Protein AF-0000000078888568 (afdb_homodimer)

Solvent-accessible surface area (backbone atoms only — not comparable to full-atom values): 31493 Å² total; per-residue (Å²): 115,72,62,64,59,47,54,56,49,53,65,70,44,47,70,59,49,52,54,52,50,55,54,57,52,60,75,45,41,65,61,49,50,53,50,52,48,52,50,49,51,48,52,51,52,41,51,50,45,30,50,45,56,72,42,57,89,73,41,55,58,66,56,35,53,44,48,26,48,49,36,51,43,48,51,50,43,53,49,57,76,41,44,81,37,35,62,69,33,35,80,72,59,40,78,47,62,58,94,68,76,41,72,71,54,48,52,49,51,29,50,53,50,40,51,43,52,53,36,53,49,52,24,51,51,25,50,64,67,60,48,53,60,86,82,49,44,75,60,56,47,30,44,52,31,29,41,52,47,43,52,47,56,52,51,44,48,54,39,29,49,48,56,53,50,51,42,37,57,59,51,63,94,88,31,61,67,59,16,51,52,53,40,52,53,51,52,56,56,50,50,58,56,49,56,58,49,52,53,54,40,51,54,43,51,55,56,54,69,51,79,78,58,66,30,46,75,60,52,77,63,55,39,63,69,71,42,62,40,13,80,83,81,64,39,68,54,51,69,50,26,18,29,65,82,80,56,51,61,29,21,43,66,56,50,37,56,47,41,42,78,34,35,43,44,94,85,80,56,50,81,68,48,70,84,47,64,36,24,43,49,51,70,86,84,72,81,56,68,91,115,72,63,62,59,46,54,56,50,52,64,72,43,48,70,59,50,53,53,53,51,54,52,55,52,58,72,46,40,67,63,50,49,51,49,53,49,51,50,50,50,48,52,52,51,39,52,50,44,30,51,45,56,71,43,58,89,73,41,56,56,66,56,34,52,44,48,27,50,49,36,51,43,48,50,50,45,54,49,56,78,42,46,81,38,37,58,70,32,36,81,71,58,38,77,45,63,58,93,69,75,42,72,70,54,49,53,49,52,30,50,52,49,41,50,46,52,52,36,52,50,51,26,52,50,25,51,64,67,61,47,53,59,87,80,50,44,74,65,53,47,30,46,52,30,28,42,51,46,43,52,48,56,52,52,44,48,53,40,28,50,49,55,54,50,49,40,37,59,58,56,62,95,90,31,62,68,60,18,54,54,54,39,53,53,50,54,56,56,49,50,59,55,50,54,58,49,53,54,53,38,51,53,43,50,53,55,53,69,49,78,79,56,67,31,48,73,60,53,76,65,56,39,63,68,70,42,64,41,15,81,85,81,66,40,69,56,52,69,48,26,18,29,66,84,78,56,52,61,30,22,42,66,57,49,38,56,49,41,44,77,33,35,42,43,94,86,80,55,50,80,69,48,69,85,44,67,35,25,45,49,51,70,85,83,72,81,56,70,93

Sequence (580 aa):
MEFQGTISYLERSVPFVLLLLSRIMWDHRLGILVFIGLCGTFLHANNTIKRQVSLKDRRLYRISMWTFLFLSGNVFFIYYVFYNQQLENCLIFRRPNFHRMEVWMVFWCVGITDFVIRFITMALKSVVIVMHRKVIPFRKRGKYYMLLEHLSQFYRMLVPIALWFGYFTDYNYGGEYFAFVATSIYIILKARMLFGKIKEVHSAYQTFRRDVQYGSVPSKEQIMEAGNSCPICQEELAEPIMLRTCKHIFCEDCISLWFDREQTCPMCRARVAGDPMWRDGTTAAYVQVFMEFQGTISYLERSVPFVLLLLSRIMWDHRLGILVFIGLCGTFLHANNTIKRQVSLKDRRLYRISMWTFLFLSGNVFFIYYVFYNQQLENCLIFRRPNFHRMEVWMVFWCVGITDFVIRFITMALKSVVIVMHRKVIPFRKRGKYYMLLEHLSQFYRMLVPIALWFGYFTDYNYGGEYFAFVATSIYIILKARMLFGKIKEVHSAYQTFRRDVQYGSVPSKEQIMEAGNSCPICQEELAEPIMLRTCKHIFCEDCISLWFDREQTCPMCRARVAGDPMWRDGTTAAYVQVF

Radius of gyration: 38.79 Å; Cα contacts (8 Å, |Δi|>4): 668; chains: 2; bounding box: 47×123×75 Å

Structure (mmCIF, N/CA/C/O backbone):
data_AF-0000000078888568-model_v1
#
loop_
_entity.id
_entity.type
_entity.pdbx_description
1 polymer 'RING-type domain-containing protein'
#
loop_
_atom_site.group_PDB
_atom_site.id
_atom_site.type_symbol
_atom_site.label_atom_id
_atom_site.label_alt_id
_atom_site.label_comp_id
_atom_site.label_asym_id
_atom_site.label_entity_id
_atom_site.label_seq_id
_atom_site.pdbx_PDB_ins_code
_atom_site.Cartn_x
_atom_site.Cartn_y
_atom_site.Cartn_z
_atom_site.occupancy
_atom_site.B_iso_or_equiv
_atom_site.auth_seq_id
_atom_site.auth_comp_id
_atom_site.auth_asym_id
_atom_site.auth_atom_id
_atom_site.pdbx_PDB_model_num
ATOM 1 N N . MET A 1 1 ? 12.203 17.266 25.781 1 56.31 1 MET A N 1
ATOM 2 C CA . MET A 1 1 ? 10.812 17.531 26.125 1 56.31 1 MET A CA 1
ATOM 3 C C . MET A 1 1 ? 9.891 17.25 24.938 1 56.31 1 MET A C 1
ATOM 5 O O . MET A 1 1 ? 8.859 16.594 25.094 1 56.31 1 MET A O 1
ATOM 9 N N . GLU A 1 2 ? 10.43 17.453 23.656 1 71.31 2 GLU A N 1
ATOM 10 C CA . GLU A 1 2 ? 9.641 17.219 22.453 1 71.31 2 GLU A CA 1
ATOM 11 C C . GLU A 1 2 ? 9.453 15.734 22.188 1 71.31 2 GLU A C 1
ATOM 13 O O . GLU A 1 2 ? 8.391 15.305 21.734 1 71.31 2 GLU A O 1
ATOM 18 N N . PHE A 1 3 ? 10.242 14.945 22.781 1 76.12 3 PHE A N 1
ATOM 19 C CA . PHE A 1 3 ? 10.211 13.516 22.5 1 76.12 3 PHE A CA 1
ATOM 20 C C . PHE A 1 3 ? 9.102 12.828 23.297 1 76.12 3 PHE A C 1
ATOM 22 O O . PHE A 1 3 ? 8.414 11.945 22.781 1 76.12 3 PHE A O 1
ATOM 29 N N . GLN A 1 4 ? 8.898 13.234 24.5 1 75.69 4 GLN A N 1
ATOM 30 C CA . GLN A 1 4 ? 7.848 12.656 25.328 1 75.69 4 GLN A CA 1
ATOM 31 C C . GLN A 1 4 ? 6.461 13.008 24.797 1 75.69 4 GLN A C 1
ATOM 33 O O . GLN A 1 4 ? 5.547 12.18 24.844 1 75.69 4 GLN A O 1
ATOM 38 N N . GLY A 1 5 ? 6.336 14.172 24.172 1 78.44 5 GLY A N 1
ATOM 39 C CA . GLY A 1 5 ? 5.09 14.586 23.547 1 78.44 5 GLY A CA 1
ATOM 40 C C . GLY A 1 5 ? 4.738 13.773 22.312 1 78.44 5 GLY A C 1
ATOM 41 O O . GLY A 1 5 ? 3.58 13.398 22.125 1 78.44 5 GLY A O 1
ATOM 42 N N . THR A 1 6 ? 5.703 13.219 21.734 1 82.31 6 THR A N 1
ATOM 43 C CA . THR A 1 6 ? 5.512 12.422 20.531 1 82.31 6 THR A CA 1
ATOM 44 C C . THR A 1 6 ? 5.043 11.016 20.875 1 82.31 6 THR A C 1
ATOM 46 O O . THR A 1 6 ? 4.16 10.469 20.219 1 82.31 6 THR A O 1
ATOM 49 N N . ILE A 1 7 ? 5.555 10.477 21.891 1 81.06 7 ILE A N 1
ATOM 50 C CA . ILE A 1 7 ? 5.219 9.117 22.297 1 81.06 7 ILE A CA 1
ATOM 51 C C . ILE A 1 7 ? 3.77 9.07 22.766 1 81.06 7 ILE A C 1
ATOM 53 O O . ILE A 1 7 ? 3.037 8.133 22.438 1 81.06 7 ILE A O 1
ATOM 57 N N . SER A 1 8 ? 3.416 10 23.438 1 83.5 8 SER A N 1
ATOM 58 C CA . SER A 1 8 ? 2.041 10.055 23.922 1 83.5 8 SER A CA 1
ATOM 59 C C . SER A 1 8 ? 1.052 10.203 22.781 1 83.5 8 SER A C 1
ATOM 61 O O . SER A 1 8 ? -0.007 9.57 22.766 1 83.5 8 SER A O 1
ATOM 63 N N . TYR A 1 9 ? 1.452 10.797 21.859 1 84.69 9 TYR A N 1
ATOM 64 C CA . TYR A 1 9 ? 0.598 10.984 20.688 1 84.69 9 TYR A CA 1
ATOM 65 C C . TYR A 1 9 ? 0.464 9.68 19.906 1 84.69 9 TYR A C 1
ATOM 67 O O . TYR A 1 9 ? -0.629 9.328 19.453 1 84.69 9 TYR A O 1
ATOM 75 N N . LEU A 1 10 ? 1.416 8.945 19.812 1 83.44 10 LEU A N 1
ATOM 76 C CA . LEU A 1 10 ? 1.413 7.691 19.078 1 83.44 10 LEU A CA 1
ATOM 77 C C . LEU A 1 10 ? 0.523 6.66 19.766 1 83.44 10 LEU A C 1
ATOM 79 O O . LEU A 1 10 ? -0.217 5.934 19.094 1 83.44 10 LEU A O 1
ATOM 83 N N . GLU A 1 11 ? 0.656 6.652 21.016 1 80.5 11 GLU A N 1
ATOM 84 C CA . GLU A 1 11 ? -0.163 5.719 21.781 1 80.5 11 GLU A CA 1
ATOM 85 C C . GLU A 1 11 ? -1.649 6.023 21.625 1 80.5 11 GLU A C 1
ATOM 87 O O . GLU A 1 11 ? -2.467 5.109 21.5 1 80.5 11 GLU A O 1
ATOM 92 N N . ARG A 1 12 ? -1.958 7.156 21.547 1 85.81 12 ARG A N 1
ATOM 93 C CA . ARG A 1 12 ? -3.355 7.559 21.406 1 85.81 12 ARG A CA 1
ATOM 94 C C . ARG A 1 12 ? -3.859 7.344 19.984 1 85.81 12 ARG A C 1
ATOM 96 O O . ARG A 1 12 ? -5.07 7.305 19.75 1 85.81 12 ARG A O 1
ATOM 103 N N . SER A 1 13 ? -3.025 7.059 18.969 1 90.06 13 SER A N 1
ATOM 104 C CA . SER A 1 13 ? -3.416 6.918 17.578 1 90.06 13 SER A CA 1
ATOM 105 C C . SER A 1 13 ? -3.639 5.453 17.203 1 90.06 13 SER A C 1
ATOM 107 O O . SER A 1 13 ? -4.191 5.152 16.141 1 90.06 13 SER A O 1
ATOM 109 N N . VAL A 1 14 ? -3.365 4.52 18.062 1 89.69 14 VAL A N 1
ATOM 110 C CA . VAL A 1 14 ? -3.371 3.09 17.766 1 89.69 14 VAL A CA 1
ATOM 111 C C . VAL A 1 14 ? -4.789 2.639 17.422 1 89.69 14 VAL A C 1
ATOM 113 O O . VAL A 1 14 ? -5.008 1.974 16.406 1 89.69 14 VAL A O 1
ATOM 116 N N . PRO A 1 15 ? -5.781 2.955 18.156 1 89.19 15 PRO A N 1
ATOM 117 C CA . PRO A 1 15 ? -7.137 2.521 17.812 1 89.19 15 PRO A CA 1
ATOM 118 C C . PRO A 1 15 ? -7.602 3.033 16.453 1 89.19 15 PRO A C 1
ATOM 120 O O . PRO A 1 15 ? -8.344 2.344 15.758 1 89.19 15 PRO A O 1
ATOM 123 N N . PHE A 1 16 ? -7.113 4.125 16.062 1 91.88 16 PHE A N 1
ATOM 124 C CA . PHE A 1 16 ? -7.484 4.68 14.773 1 91.88 16 PHE A CA 1
ATOM 125 C C . PHE A 1 16 ? -6.809 3.916 13.641 1 91.88 16 PHE A C 1
ATOM 127 O O . PHE A 1 16 ? -7.414 3.682 12.594 1 91.88 16 PHE A O 1
ATOM 134 N N . VAL A 1 17 ? -5.73 3.434 13.891 1 92.5 17 VAL A N 1
ATOM 135 C CA . VAL A 1 17 ? -4.988 2.656 12.906 1 92.5 17 VAL A CA 1
ATOM 136 C C . VAL A 1 17 ? -5.66 1.299 12.703 1 92.5 17 VAL A C 1
ATOM 138 O O . VAL A 1 17 ? -5.793 0.828 11.57 1 92.5 17 VAL A O 1
ATOM 141 N N . LEU A 1 18 ? -6.051 0.779 13.734 1 91.81 18 LEU A N 1
ATOM 142 C CA . LEU A 1 18 ? -6.738 -0.506 13.664 1 91.81 18 LEU A CA 1
ATOM 143 C C . LEU A 1 18 ? -8.047 -0.382 12.891 1 91.81 18 LEU A C 1
ATOM 145 O O . LEU A 1 18 ? -8.398 -1.271 12.109 1 91.81 18 LEU A O 1
ATOM 149 N N . LEU A 1 19 ? -8.727 0.577 13.102 1 92.75 19 LEU A N 1
ATOM 150 C CA . LEU A 1 19 ? -9.969 0.832 12.383 1 92.75 19 LEU A CA 1
ATOM 151 C C . LEU A 1 19 ? -9.711 1.025 10.891 1 92.75 19 LEU A C 1
ATOM 153 O O . LEU A 1 19 ? -10.445 0.5 10.055 1 92.75 19 LEU A O 1
ATOM 157 N N . LEU A 1 20 ? -8.68 1.667 10.586 1 92.62 20 LEU A N 1
ATOM 158 C CA . LEU A 1 20 ? -8.305 1.893 9.195 1 92.62 20 LEU A CA 1
ATOM 159 C C . LEU A 1 20 ? -7.93 0.581 8.508 1 92.62 20 LEU A C 1
ATOM 161 O O . LEU A 1 20 ? -8.359 0.318 7.383 1 92.62 20 LEU A O 1
ATOM 165 N N . LEU A 1 21 ? -7.301 -0.232 9.172 1 92 21 LEU A N 1
ATOM 166 C CA . LEU A 1 21 ? -6.898 -1.528 8.641 1 92 21 LEU A CA 1
ATOM 167 C C . LEU A 1 21 ? -8.117 -2.41 8.383 1 92 21 LEU A C 1
ATOM 169 O O . LEU A 1 21 ? -8.164 -3.139 7.383 1 92 21 LEU A O 1
ATOM 173 N N . SER A 1 22 ? -9.109 -2.4 9.234 1 89.94 22 SER A N 1
ATOM 174 C CA . SER A 1 22 ? -10.336 -3.168 9.055 1 89.94 22 SER A CA 1
ATOM 175 C C . SER A 1 22 ? -11.086 -2.73 7.797 1 89.94 22 SER A C 1
ATOM 177 O O . SER A 1 22 ? -11.68 -3.557 7.098 1 89.94 22 SER A O 1
ATOM 179 N N . ARG A 1 23 ? -11.039 -1.539 7.449 1 88.88 23 ARG A N 1
ATOM 180 C CA . ARG A 1 23 ? -11.688 -1.02 6.25 1 88.88 23 ARG A CA 1
ATOM 181 C C . ARG A 1 23 ? -10.969 -1.488 4.992 1 88.88 23 ARG A C 1
ATOM 183 O O . ARG A 1 23 ? -11.609 -1.87 4.008 1 88.88 23 ARG A O 1
ATOM 190 N N . ILE A 1 24 ? -9.727 -1.52 5.047 1 87.06 24 ILE A N 1
ATOM 191 C CA . ILE A 1 24 ? -8.938 -1.96 3.9 1 87.06 24 ILE A CA 1
ATOM 192 C C . ILE A 1 24 ? -9.18 -3.447 3.648 1 87.06 24 ILE A C 1
ATOM 194 O O . ILE A 1 24 ? -9.32 -3.871 2.5 1 87.06 24 ILE A O 1
ATOM 198 N N . MET A 1 25 ? -9.32 -4.215 4.613 1 88.31 25 MET A N 1
ATOM 199 C CA . MET A 1 25 ? -9.594 -5.645 4.516 1 88.31 25 MET A CA 1
ATOM 200 C C . MET A 1 25 ? -10.977 -5.891 3.908 1 88.31 25 MET A C 1
ATOM 202 O O . MET A 1 25 ? -11.148 -6.824 3.123 1 88.31 25 MET A O 1
ATOM 206 N N . TRP A 1 26 ? -11.898 -5.117 4.207 1 86.06 26 TRP A N 1
ATOM 207 C CA . TRP A 1 26 ? -13.25 -5.25 3.67 1 86.06 26 TRP A CA 1
ATOM 208 C C . TRP A 1 26 ? -13.273 -4.953 2.176 1 86.06 26 TRP A C 1
ATOM 210 O O . TRP A 1 26 ? -13.977 -5.621 1.414 1 86.06 26 TRP A O 1
ATOM 220 N N . ASP A 1 27 ? -12.5 -4.035 1.757 1 83.81 27 ASP A N 1
ATOM 221 C CA . ASP A 1 27 ? -12.438 -3.666 0.347 1 83.81 27 ASP A CA 1
ATOM 222 C C . ASP A 1 27 ? -11.852 -4.801 -0.493 1 83.81 27 ASP A C 1
ATOM 224 O O . ASP A 1 27 ? -12.188 -4.941 -1.672 1 83.81 27 ASP A O 1
ATOM 228 N N . HIS A 1 28 ? -11.031 -5.625 -0.007 1 86.62 28 HIS A N 1
ATOM 229 C CA . HIS A 1 28 ? -10.391 -6.723 -0.718 1 86.62 28 HIS A CA 1
ATOM 230 C C . HIS A 1 28 ? -10.977 -8.07 -0.296 1 86.62 28 HIS A C 1
ATOM 232 O O . HIS A 1 28 ? -10.312 -9.102 -0.413 1 86.62 28 HIS A O 1
ATOM 238 N N . ARG A 1 29 ? -12.242 -8.062 0.139 1 87.25 29 ARG A N 1
ATOM 239 C CA . ARG A 1 29 ? -12.852 -9.242 0.733 1 87.25 29 ARG A CA 1
ATOM 240 C C . ARG A 1 29 ? -12.977 -10.367 -0.291 1 87.25 29 ARG A C 1
ATOM 242 O O . ARG A 1 29 ? -12.758 -11.539 0.031 1 87.25 29 ARG A O 1
ATOM 249 N N . LEU A 1 30 ? -13.375 -10.031 -1.622 1 88.31 30 LEU A N 1
ATOM 250 C CA . LEU A 1 30 ? -13.555 -11.062 -2.641 1 88.31 30 LEU A CA 1
ATOM 251 C C . LEU A 1 30 ? -12.242 -11.781 -2.93 1 88.31 30 LEU A C 1
ATOM 253 O O . LEU A 1 30 ? -12.203 -13.008 -2.998 1 88.31 30 LEU A O 1
ATOM 257 N N . GLY A 1 31 ? -11.203 -10.969 -3.146 1 90.88 31 GLY A N 1
ATOM 258 C CA . GLY A 1 31 ? -9.906 -11.57 -3.389 1 90.88 31 GLY A CA 1
ATOM 259 C C . GLY A 1 31 ? -9.438 -12.461 -2.25 1 90.88 31 GLY A C 1
ATOM 260 O O . GLY A 1 31 ? -8.914 -13.547 -2.482 1 90.88 31 GLY A O 1
ATOM 261 N N . ILE A 1 32 ? -9.742 -12.016 -1.169 1 91.56 32 ILE A N 1
ATOM 262 C CA . ILE A 1 32 ? -9.32 -12.758 0.017 1 91.56 32 ILE A CA 1
ATOM 263 C C . ILE A 1 32 ? -10.109 -14.062 0.116 1 91.56 32 ILE A C 1
ATOM 265 O O . ILE A 1 32 ? -9.539 -15.125 0.369 1 91.56 32 ILE A O 1
ATOM 269 N N . LEU A 1 33 ? -11.367 -14.008 -0.036 1 93.94 33 LEU A N 1
ATOM 270 C CA . LEU A 1 33 ? -12.219 -15.188 0.046 1 93.94 33 LEU A CA 1
ATOM 271 C C . LEU A 1 33 ? -11.844 -16.203 -1.029 1 93.94 33 LEU A C 1
ATOM 273 O O . LEU A 1 33 ? -11.773 -17.406 -0.756 1 93.94 33 LEU A O 1
ATOM 277 N N . VAL A 1 34 ? -11.688 -15.711 -2.363 1 95.44 34 VAL A N 1
ATOM 278 C CA . VAL A 1 34 ? -11.289 -16.594 -3.451 1 95.44 34 VAL A CA 1
ATOM 279 C C . VAL A 1 34 ? -9.953 -17.25 -3.119 1 95.44 34 VAL A C 1
ATOM 281 O O . VAL A 1 34 ? -9.766 -18.453 -3.338 1 95.44 34 VAL A O 1
ATOM 284 N N . PHE A 1 35 ? -9.078 -16.469 -2.525 1 95.19 35 PHE A N 1
ATOM 285 C CA . PHE A 1 35 ? -7.766 -17 -2.158 1 95.19 35 PHE A CA 1
ATOM 286 C C . PHE A 1 35 ? -7.898 -18.094 -1.107 1 95.19 35 PHE A C 1
ATOM 288 O O . PHE A 1 35 ? -7.254 -19.141 -1.211 1 95.19 35 PHE A O 1
ATOM 295 N N . ILE A 1 36 ? -8.781 -17.875 -0.219 1 95.31 36 ILE A N 1
ATOM 296 C CA . ILE A 1 36 ? -9.016 -18.859 0.827 1 95.31 36 ILE A CA 1
ATOM 297 C C . ILE A 1 36 ? -9.633 -20.109 0.219 1 95.31 36 ILE A C 1
ATOM 299 O O . ILE A 1 36 ? -9.227 -21.234 0.553 1 95.31 36 ILE A O 1
ATOM 303 N N . GLY A 1 37 ? -10.539 -19.969 -0.66 1 96.5 37 GLY A N 1
ATOM 304 C CA . GLY A 1 37 ? -11.156 -21.094 -1.343 1 96.5 37 GLY A CA 1
ATOM 305 C C . GLY A 1 37 ? -10.172 -21.875 -2.195 1 96.5 37 GLY A C 1
ATOM 306 O O . GLY A 1 37 ? -10.18 -23.109 -2.18 1 96.5 37 GLY A O 1
ATOM 307 N N . LEU A 1 38 ? -9.422 -21.188 -2.973 1 97.12 38 LEU A N 1
ATOM 308 C CA . LEU A 1 38 ? -8.43 -21.859 -3.822 1 97.12 38 LEU A CA 1
ATOM 309 C C . LEU A 1 38 ? -7.418 -22.625 -2.98 1 97.12 38 LEU A C 1
ATOM 311 O O . LEU A 1 38 ? -7.012 -23.719 -3.348 1 97.12 38 LEU A O 1
ATOM 315 N N . CYS A 1 39 ? -7.09 -21.984 -1.882 1 96.62 39 CYS A N 1
ATOM 316 C CA . CYS A 1 39 ? -6.18 -22.672 -0.967 1 96.62 39 CYS A CA 1
ATOM 317 C C . CYS A 1 39 ? -6.809 -23.938 -0.411 1 96.62 39 CYS A C 1
ATOM 319 O O . CYS A 1 39 ? -6.148 -24.984 -0.325 1 96.62 39 CYS A O 1
ATOM 321 N N . GLY A 1 40 ? -8.094 -23.828 -0.084 1 97.5 40 GLY A N 1
ATOM 322 C CA . GLY A 1 40 ? -8.805 -25 0.406 1 97.5 40 GLY A CA 1
ATOM 323 C C . GLY A 1 40 ? -8.914 -26.109 -0.626 1 97.5 40 GLY A C 1
ATOM 324 O O . GLY A 1 40 ? -8.688 -27.281 -0.313 1 97.5 40 GLY A O 1
ATOM 325 N N . THR A 1 41 ? -9.266 -25.766 -1.839 1 97.5 41 THR A N 1
ATOM 326 C CA . THR A 1 41 ? -9.344 -26.734 -2.93 1 97.5 41 THR A CA 1
ATOM 327 C C . THR A 1 41 ? -7.988 -27.391 -3.182 1 97.5 41 THR A C 1
ATOM 329 O O . THR A 1 41 ? -7.906 -28.594 -3.387 1 97.5 41 THR A O 1
ATOM 332 N N . PHE A 1 42 ? -7.004 -26.578 -3.131 1 97.06 42 PHE A N 1
ATOM 333 C CA . PHE A 1 42 ? -5.652 -27.078 -3.332 1 97.06 42 PHE A CA 1
ATOM 334 C C . PHE A 1 42 ? -5.305 -28.141 -2.283 1 97.06 42 PHE A C 1
ATOM 336 O O . PHE A 1 42 ? -4.816 -29.219 -2.617 1 97.06 42 PHE A O 1
ATOM 343 N N . LEU A 1 43 ? -5.574 -27.812 -1.116 1 96.88 43 LEU A N 1
ATOM 344 C CA . LEU A 1 43 ? -5.223 -28.703 -0.021 1 96.88 43 LEU A CA 1
ATOM 345 C C . LEU A 1 43 ? -6.02 -30.016 -0.107 1 96.88 43 LEU A C 1
ATOM 347 O O . LEU A 1 43 ? -5.457 -31.094 0.05 1 96.88 43 LEU A O 1
ATOM 351 N N . HIS A 1 44 ? -7.227 -29.875 -0.389 1 97.19 44 HIS A N 1
ATOM 352 C CA . HIS A 1 44 ? -8.078 -31.062 -0.492 1 97.19 44 HIS A CA 1
ATOM 353 C C . HIS A 1 44 ? -7.645 -31.953 -1.643 1 97.19 44 HIS A 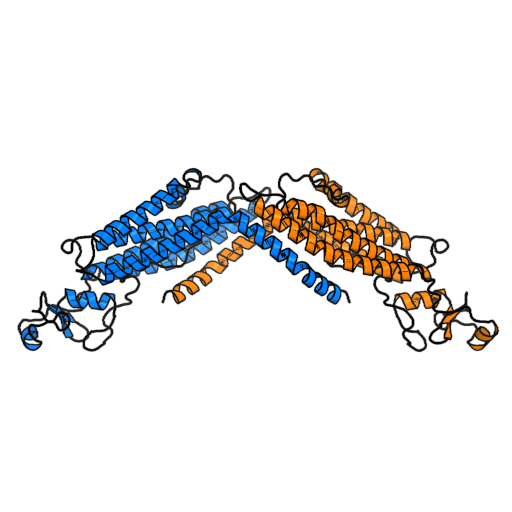C 1
ATOM 355 O O . HIS A 1 44 ? -7.461 -33.156 -1.458 1 97.19 44 HIS A O 1
ATOM 361 N N . ALA A 1 45 ? -7.562 -31.391 -2.83 1 97.56 45 ALA A N 1
ATOM 362 C CA . ALA A 1 45 ? -7.18 -32.156 -4.016 1 97.56 45 ALA A CA 1
ATOM 363 C C . ALA A 1 45 ? -5.793 -32.781 -3.842 1 97.56 45 ALA A C 1
ATOM 365 O O . ALA A 1 45 ? -5.574 -33.906 -4.223 1 97.56 45 ALA A O 1
ATOM 366 N N . ASN A 1 46 ? -4.867 -31.984 -3.326 1 96.06 46 ASN A N 1
ATOM 367 C CA . ASN A 1 46 ? -3.512 -32.469 -3.111 1 96.06 46 ASN A CA 1
ATOM 368 C C . ASN A 1 46 ? -3.498 -33.688 -2.176 1 96.06 46 ASN A C 1
ATOM 370 O O . ASN A 1 46 ? -2.781 -34.656 -2.42 1 96.06 46 ASN A O 1
ATOM 374 N N . ASN A 1 47 ? -4.293 -33.625 -1.172 1 96.62 47 ASN A N 1
ATOM 375 C CA . ASN A 1 47 ? -4.387 -34.75 -0.228 1 96.62 47 ASN A CA 1
ATOM 376 C C . ASN A 1 47 ? -5.039 -35.969 -0.865 1 96.62 47 ASN A C 1
ATOM 378 O O . ASN A 1 47 ? -4.605 -37.094 -0.637 1 96.62 47 ASN A O 1
ATOM 382 N N . THR A 1 48 ? -6.059 -35.781 -1.637 1 96.75 48 THR A N 1
ATOM 383 C CA . THR A 1 48 ? -6.75 -36.875 -2.318 1 96.75 48 THR A CA 1
ATOM 384 C C . THR A 1 48 ? -5.824 -37.562 -3.312 1 96.75 48 THR A C 1
ATOM 386 O O . THR A 1 48 ? -5.785 -38.812 -3.375 1 96.75 48 THR A O 1
ATOM 389 N N . ILE A 1 49 ? -5.109 -36.812 -4.082 1 95.75 49 ILE A N 1
ATOM 390 C CA . ILE A 1 49 ? -4.188 -37.344 -5.074 1 95.75 49 ILE A CA 1
ATOM 391 C C . ILE A 1 49 ? -3.096 -38.156 -4.375 1 95.75 49 ILE A C 1
ATOM 393 O O . ILE A 1 49 ? -2.775 -39.281 -4.793 1 95.75 49 ILE A O 1
ATOM 397 N N . LYS A 1 50 ? -2.584 -37.625 -3.367 1 93.31 50 LYS A N 1
ATOM 398 C CA . LYS A 1 50 ? -1.571 -38.344 -2.592 1 93.31 50 LYS A CA 1
ATOM 399 C C . LYS A 1 50 ? -2.1 -39.688 -2.104 1 93.31 50 LYS A C 1
ATOM 401 O O . LYS A 1 50 ? -1.402 -40.688 -2.184 1 93.31 50 LYS A O 1
ATOM 406 N N . ARG A 1 51 ? -3.35 -39.656 -1.689 1 92.56 51 ARG A N 1
ATOM 407 C CA . ARG A 1 51 ? -3.977 -40.875 -1.17 1 92.56 51 ARG A CA 1
ATOM 408 C C . ARG A 1 51 ? -4.195 -41.906 -2.281 1 92.56 51 ARG A C 1
ATOM 410 O O . ARG A 1 51 ? -3.908 -43.094 -2.105 1 92.56 51 ARG A O 1
ATOM 417 N N . GLN A 1 52 ? -4.707 -41.469 -3.426 1 92.88 52 GLN A N 1
ATOM 418 C CA . GLN A 1 52 ? -4.988 -42.375 -4.531 1 92.88 52 GLN A CA 1
ATOM 419 C C . GLN A 1 52 ? -3.701 -42.938 -5.113 1 92.88 52 GLN A C 1
ATOM 421 O O . GLN A 1 52 ? -3.672 -44.094 -5.559 1 92.88 52 GLN A O 1
ATOM 426 N N . VAL A 1 53 ? -2.676 -42.219 -5.137 1 90.69 53 VAL A N 1
ATOM 427 C CA . VAL A 1 53 ? -1.383 -42.688 -5.613 1 90.69 53 VAL A CA 1
ATOM 428 C C . VAL A 1 53 ? -0.862 -43.781 -4.68 1 90.69 53 VAL A C 1
ATOM 430 O O . VAL A 1 53 ? -0.295 -44.781 -5.137 1 90.69 53 VAL A O 1
ATOM 433 N N . S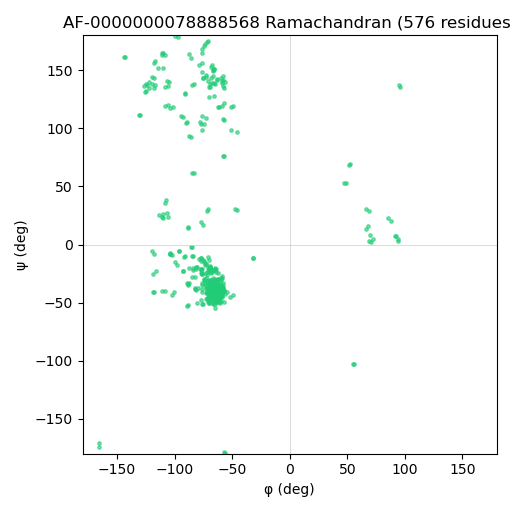ER A 1 54 ? -1.112 -43.625 -3.422 1 86.19 54 SER A N 1
ATOM 434 C CA . SER A 1 54 ? -0.631 -44.562 -2.432 1 86.19 54 SER A CA 1
ATOM 435 C C . SER A 1 54 ? -1.391 -45.906 -2.521 1 86.19 54 SER A C 1
ATOM 437 O O . SER A 1 54 ? -0.859 -46.938 -2.17 1 86.19 54 SER A O 1
ATOM 439 N N . LEU A 1 55 ? -2.637 -45.938 -3.15 1 86.56 55 LEU A N 1
ATOM 440 C CA . LEU A 1 55 ? -3.475 -47.125 -3.219 1 86.56 55 LEU A CA 1
ATOM 4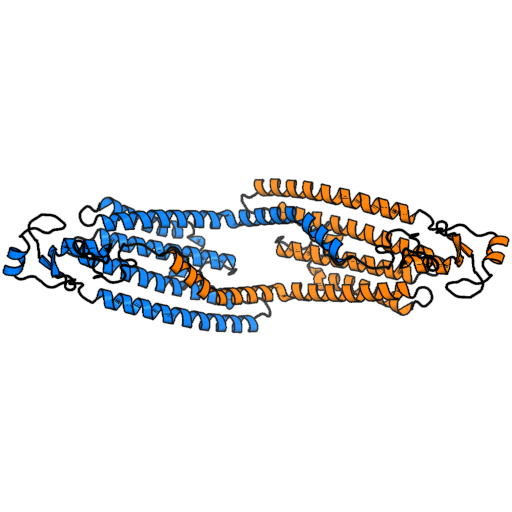41 C C . LEU A 1 55 ? -3.061 -48 -4.383 1 86.56 55 LEU A C 1
ATOM 443 O O . LEU A 1 55 ? -3.396 -49.188 -4.414 1 86.56 55 LEU A O 1
ATOM 447 N N . LYS A 1 56 ? -2.396 -47.531 -5.359 1 81.31 56 LYS A N 1
ATOM 448 C CA . LYS A 1 56 ? -1.816 -48.25 -6.492 1 81.31 56 LYS A CA 1
ATOM 449 C C . LYS A 1 56 ? -2.881 -49.062 -7.238 1 81.31 56 LYS A C 1
ATOM 451 O O . LYS A 1 56 ? -3.768 -48.469 -7.871 1 81.31 56 LYS A O 1
ATOM 456 N N . ASP A 1 57 ? -2.91 -50.406 -7.012 1 77.56 57 ASP A N 1
ATOM 457 C CA . ASP A 1 57 ? -3.836 -51.25 -7.75 1 77.56 57 ASP A CA 1
ATOM 458 C C . ASP A 1 57 ? -5.254 -51.125 -7.195 1 77.56 57 ASP A C 1
ATOM 460 O O . ASP A 1 57 ? -6.227 -51.438 -7.891 1 77.56 57 ASP A O 1
ATOM 464 N N . ARG A 1 58 ? -5.461 -50.75 -5.941 1 87.75 58 ARG A N 1
ATOM 465 C CA . ARG A 1 58 ? -6.766 -50.625 -5.305 1 87.75 58 ARG A CA 1
ATOM 466 C C . ARG A 1 58 ? -7.332 -49.219 -5.527 1 87.75 58 ARG A C 1
ATOM 468 O O . ARG A 1 58 ? -8.258 -48.812 -4.828 1 87.75 58 ARG A O 1
ATOM 475 N N . ARG A 1 59 ? -6.742 -48.5 -6.453 1 86.12 59 ARG A N 1
ATOM 476 C CA . ARG A 1 59 ? -7.188 -47.156 -6.703 1 86.12 59 ARG A CA 1
ATOM 477 C C . ARG A 1 59 ? -8.625 -47.125 -7.203 1 86.12 59 ARG A C 1
ATOM 479 O O . ARG A 1 59 ? -9.086 -48.094 -7.832 1 86.12 59 ARG A O 1
ATOM 486 N N . LEU A 1 60 ? -9.25 -46.125 -6.695 1 89.94 60 LEU A N 1
ATOM 487 C CA . LEU A 1 60 ? -10.633 -45.969 -7.121 1 89.94 60 LEU A CA 1
ATOM 488 C C . LEU A 1 60 ? -10.719 -45.031 -8.32 1 89.94 60 LEU A C 1
ATOM 490 O O . LEU A 1 60 ? -10.477 -43.812 -8.195 1 89.94 60 LEU A O 1
ATOM 494 N N . TYR A 1 61 ? -11.055 -45.594 -9.547 1 92.38 61 TYR A N 1
ATOM 495 C CA . TYR A 1 61 ? -11.133 -44.844 -10.789 1 92.38 61 TYR A CA 1
ATOM 496 C C . TYR A 1 61 ? -12.141 -43.688 -10.68 1 92.38 61 TYR A C 1
ATOM 498 O O . TYR A 1 61 ? -11.898 -42.594 -11.18 1 92.38 61 TYR A O 1
ATOM 506 N N . ARG A 1 62 ? -13.102 -44 -9.922 1 90.62 62 ARG A N 1
ATOM 507 C CA . ARG A 1 62 ? -14.172 -43.031 -9.797 1 90.62 62 ARG A CA 1
ATOM 508 C C . ARG A 1 62 ? -13.695 -41.781 -9.078 1 90.62 62 ARG A C 1
ATOM 510 O O . ARG A 1 62 ? -14.07 -40.656 -9.453 1 90.62 62 ARG A O 1
ATOM 517 N N . ILE A 1 63 ? -12.891 -41.938 -8.125 1 92.69 63 ILE A N 1
ATOM 518 C CA . ILE A 1 63 ? -12.414 -40.844 -7.32 1 92.69 63 ILE A CA 1
ATOM 519 C C . ILE A 1 63 ? -11.438 -39.969 -8.141 1 92.69 63 ILE A C 1
ATOM 521 O O . ILE A 1 63 ? -11.5 -38.75 -8.109 1 92.69 63 ILE A O 1
ATOM 525 N N . SER A 1 64 ? -10.531 -40.594 -8.781 1 93.94 64 SER A N 1
ATOM 526 C CA . SER A 1 64 ? -9.562 -39.875 -9.602 1 93.94 64 SER A CA 1
ATOM 527 C C . SER A 1 64 ? -10.234 -39.188 -10.773 1 93.94 64 SER A C 1
ATOM 529 O O . SER A 1 64 ? -9.844 -38.094 -11.156 1 93.94 64 SER A O 1
ATOM 531 N N . MET A 1 65 ? -11.25 -39.906 -11.32 1 95.75 65 MET A N 1
ATOM 532 C CA . MET A 1 65 ? -12.008 -39.281 -12.398 1 95.75 65 MET A CA 1
ATOM 533 C C . MET A 1 65 ? -12.766 -38.062 -11.875 1 95.75 65 MET A C 1
ATOM 535 O O . MET A 1 65 ? -12.836 -37.031 -12.555 1 95.75 65 MET A O 1
ATOM 539 N N . TRP A 1 66 ? -13.211 -38.188 -10.656 1 94.5 66 TRP A N 1
ATOM 540 C CA . TRP A 1 66 ? -13.914 -37.062 -10.039 1 94.5 66 TRP A CA 1
ATOM 541 C C . TRP A 1 66 ? -12.953 -35.906 -9.766 1 94.5 66 TRP A C 1
ATOM 543 O O . TRP A 1 66 ? -13.312 -34.75 -9.945 1 94.5 66 TRP A O 1
ATOM 553 N N . THR A 1 67 ? -11.789 -36.25 -9.234 1 97.44 67 THR A N 1
ATOM 554 C CA . THR A 1 67 ? -10.797 -35.219 -8.953 1 97.44 67 THR A CA 1
ATOM 555 C C . THR A 1 67 ? -10.414 -34.469 -10.227 1 97.44 67 THR A C 1
ATOM 557 O O . THR A 1 67 ? -10.273 -33.25 -10.219 1 97.44 67 THR A O 1
ATOM 560 N N . PHE A 1 68 ? -10.273 -35.188 -11.305 1 97.25 68 PHE A N 1
ATOM 561 C CA . PHE A 1 68 ? -9.984 -34.594 -12.602 1 97.25 68 PHE A CA 1
ATOM 562 C C . PHE A 1 68 ? -11.102 -33.656 -13.016 1 97.25 68 PHE A C 1
ATOM 564 O O . PHE A 1 68 ? -10.852 -32.5 -13.398 1 97.25 68 PHE A O 1
ATOM 571 N N . LEU A 1 69 ? -12.312 -34.156 -12.82 1 94.62 69 LEU A N 1
ATOM 572 C CA . LEU A 1 69 ? -13.469 -33.344 -13.211 1 94.62 69 LEU A CA 1
ATOM 573 C C . LEU A 1 69 ? -13.633 -32.125 -12.297 1 94.62 69 LEU A C 1
ATOM 575 O O . LEU A 1 69 ? -13.961 -31.047 -12.758 1 94.62 69 LEU A O 1
ATOM 579 N N . PHE A 1 70 ? -13.375 -32.406 -11.047 1 97 70 PHE A N 1
ATOM 580 C CA . PHE A 1 70 ? -13.508 -31.344 -10.039 1 97 70 PHE A CA 1
ATOM 581 C C . PHE A 1 70 ? -12.523 -30.203 -10.297 1 97 70 PHE A C 1
ATOM 583 O O . PHE A 1 70 ? -12.906 -29.031 -10.289 1 97 70 PHE A O 1
ATOM 590 N N . LEU A 1 71 ? -11.273 -30.516 -10.516 1 98.12 71 LEU A N 1
ATOM 591 C CA . LEU A 1 71 ? -10.234 -29.516 -10.75 1 98.12 71 LEU A CA 1
ATOM 592 C C . LEU A 1 71 ? -10.445 -28.812 -12.086 1 98.12 71 LEU A C 1
ATOM 594 O O . LEU A 1 71 ? -10.297 -27.594 -12.18 1 98.12 71 LEU A O 1
ATOM 598 N N . SER A 1 72 ? -10.805 -29.625 -13.125 1 97.44 72 SER A N 1
ATOM 599 C CA . SER A 1 72 ? -11.117 -29.031 -14.414 1 97.44 72 SER A CA 1
ATOM 600 C C . SER A 1 72 ? -12.312 -28.094 -14.32 1 97.44 72 SER A C 1
ATOM 602 O O . SER A 1 72 ? -12.312 -27 -14.898 1 97.44 72 SER A O 1
ATOM 604 N N . GLY A 1 73 ? -13.234 -28.578 -13.492 1 96.06 73 GLY A N 1
ATOM 605 C CA . GLY A 1 73 ? -14.406 -27.75 -13.258 1 96.06 73 GLY A CA 1
ATOM 606 C C . GLY A 1 73 ? -14.078 -26.438 -12.555 1 96.06 73 GLY A C 1
ATOM 607 O O . GLY A 1 73 ? -14.625 -25.391 -12.906 1 96.06 73 GLY A O 1
ATOM 608 N N . ASN A 1 74 ? -13.219 -26.578 -11.555 1 97.44 74 ASN A N 1
ATOM 609 C CA . ASN A 1 74 ? -12.805 -25.391 -10.836 1 97.44 74 ASN A CA 1
ATOM 610 C C . ASN A 1 74 ? -12.109 -24.391 -11.75 1 97.44 74 ASN A C 1
ATOM 612 O O . ASN A 1 74 ? -12.352 -23.172 -11.664 1 97.44 74 ASN A O 1
ATOM 616 N N . VAL A 1 75 ? -11.195 -24.844 -12.625 1 96.38 75 VAL A N 1
ATOM 617 C CA . VAL A 1 75 ? -10.492 -23.984 -13.57 1 96.38 75 VAL A CA 1
ATOM 618 C C . VAL A 1 75 ? -11.492 -23.312 -14.5 1 96.38 75 VAL A C 1
ATOM 620 O O . VAL A 1 75 ? -11.445 -22.109 -14.703 1 96.38 75 VAL A O 1
ATOM 623 N N . PHE A 1 76 ? -12.414 -24.141 -14.898 1 94.12 76 PHE A N 1
ATOM 624 C CA . PHE A 1 76 ? -13.445 -23.594 -15.789 1 94.12 76 PHE A CA 1
ATOM 625 C C . PHE A 1 76 ? -14.312 -22.578 -15.055 1 94.12 76 PHE A C 1
ATOM 627 O O . PHE A 1 76 ? -14.672 -21.547 -15.617 1 94.12 76 PHE A O 1
ATOM 634 N N . PHE A 1 77 ? -14.602 -22.922 -13.812 1 94.62 77 PHE A N 1
ATOM 635 C CA . PHE A 1 77 ? -15.453 -22.062 -13 1 94.62 77 PHE A CA 1
ATOM 636 C C . PHE A 1 77 ? -14.797 -20.703 -12.766 1 94.62 77 PHE A C 1
ATOM 638 O O . PHE A 1 77 ? -15.453 -19.672 -12.867 1 94.62 77 PHE A O 1
ATOM 645 N N . ILE A 1 78 ? -13.492 -20.75 -12.445 1 93.81 78 ILE A N 1
ATOM 646 C CA . ILE A 1 78 ? -12.75 -19.531 -12.188 1 93.81 78 ILE A CA 1
ATOM 647 C C . ILE A 1 78 ? -12.781 -18.641 -13.43 1 93.81 78 ILE A C 1
ATOM 649 O O . ILE A 1 78 ? -13.078 -17.438 -13.336 1 93.81 78 ILE A O 1
ATOM 653 N N . TYR A 1 79 ? -12.602 -19.141 -14.656 1 93.88 79 TYR A N 1
ATOM 654 C CA . TYR A 1 79 ? -12.547 -18.344 -15.875 1 93.88 79 TYR A CA 1
ATOM 655 C C . TYR A 1 79 ? -13.938 -17.922 -16.312 1 93.88 79 TYR A C 1
ATOM 657 O O . TYR A 1 79 ? -14.109 -16.891 -16.953 1 93.88 79 TYR A O 1
ATOM 665 N N . TYR A 1 80 ? -14.922 -18.781 -15.742 1 92.62 80 TYR A N 1
ATOM 666 C CA . TYR A 1 80 ? -16.297 -18.422 -16.047 1 92.62 80 TYR A CA 1
ATOM 667 C C . TYR A 1 80 ? -16.766 -17.25 -15.203 1 92.62 80 TYR A C 1
ATOM 669 O O . TYR A 1 80 ? -17.359 -16.297 -15.719 1 92.62 80 TYR A O 1
ATOM 677 N N . VAL A 1 81 ? -16.5 -17.375 -13.953 1 91.5 81 VAL A N 1
ATOM 678 C CA . VAL A 1 81 ? -16.953 -16.359 -13.008 1 91.5 81 VAL A CA 1
ATOM 679 C C . VAL A 1 81 ? -16.266 -15.031 -13.312 1 91.5 81 VAL A C 1
ATOM 681 O O . VAL A 1 81 ? -16.906 -13.977 -13.234 1 91.5 81 VAL A O 1
ATOM 684 N N . PHE A 1 82 ? -14.961 -15.109 -13.672 1 91.38 82 PHE A N 1
ATOM 685 C CA . PHE A 1 82 ? -14.211 -13.883 -13.914 1 91.38 82 PHE A CA 1
ATOM 686 C C . PHE A 1 82 ? -13.953 -13.703 -15.406 1 91.38 82 PHE A C 1
ATOM 688 O O . PHE A 1 82 ? -12.875 -13.25 -15.805 1 91.38 82 PHE A O 1
ATOM 695 N N . TYR A 1 83 ? -14.953 -14.07 -16.188 1 90.88 83 TYR A N 1
ATOM 696 C CA . TYR A 1 83 ? -14.812 -14.039 -17.641 1 90.88 83 TYR A CA 1
ATOM 697 C C . TYR A 1 83 ? -14.562 -12.625 -18.141 1 90.88 83 TYR A C 1
ATOM 699 O O . TYR A 1 83 ? -13.805 -12.422 -19.094 1 90.88 83 TYR A O 1
ATOM 707 N N . ASN A 1 84 ? -15.102 -11.625 -17.391 1 90.62 84 ASN A N 1
ATOM 708 C CA . ASN A 1 84 ? -14.961 -10.227 -17.797 1 90.62 84 ASN A CA 1
ATOM 709 C C . ASN A 1 84 ? -13.516 -9.758 -17.672 1 90.62 84 ASN A C 1
ATOM 711 O O . ASN A 1 84 ? -13.094 -8.836 -18.375 1 90.62 84 ASN A O 1
ATOM 715 N N . GLN A 1 85 ? -12.727 -10.367 -16.891 1 90.75 85 GLN A N 1
ATOM 716 C CA . GLN A 1 85 ? -11.352 -9.953 -16.641 1 90.75 85 GLN A CA 1
ATOM 717 C C . GLN A 1 85 ? -10.383 -10.648 -17.594 1 90.75 85 GLN A C 1
ATOM 719 O O . GLN A 1 85 ? -9.227 -10.242 -17.719 1 90.75 85 GLN A O 1
ATOM 724 N N . GLN A 1 86 ? -10.781 -11.617 -18.328 1 92.38 86 GLN A N 1
ATOM 725 C CA . GLN A 1 86 ? -10 -12.375 -19.297 1 92.38 86 GLN A CA 1
ATOM 726 C C . GLN A 1 86 ? -8.672 -12.836 -18.688 1 92.38 86 GLN A C 1
ATOM 728 O O . GLN A 1 86 ? -7.609 -12.633 -19.281 1 92.38 86 GLN A O 1
ATOM 733 N N . LEU A 1 87 ? -8.781 -13.492 -17.547 1 92.31 87 LEU A N 1
ATOM 734 C CA . LEU A 1 87 ? -7.613 -13.938 -16.797 1 92.31 87 LEU A CA 1
ATOM 735 C C . LEU A 1 87 ? -6.891 -15.07 -17.531 1 92.31 87 LEU A C 1
ATOM 737 O O . LEU A 1 87 ? -5.727 -15.352 -17.234 1 92.31 87 LEU A O 1
ATOM 741 N N . GLU A 1 88 ? -7.633 -15.727 -18.453 1 89.88 88 GLU A N 1
ATOM 742 C CA . GLU A 1 88 ? -7.047 -16.828 -19.219 1 89.88 88 GLU A CA 1
ATOM 743 C C . GLU A 1 88 ? -5.91 -16.344 -20.109 1 89.88 88 GLU A C 1
ATOM 745 O O . GLU A 1 88 ? -5.02 -17.125 -20.469 1 89.88 88 GLU A O 1
ATOM 750 N N . ASN A 1 89 ? -5.902 -15.078 -20.391 1 91.25 89 ASN A N 1
ATOM 751 C CA . ASN A 1 89 ? -4.844 -14.492 -21.219 1 91.25 89 ASN A CA 1
ATOM 752 C C . ASN A 1 89 ? -3.494 -14.547 -20.5 1 91.25 89 ASN A C 1
ATOM 754 O O . ASN A 1 89 ? -2.449 -14.602 -21.156 1 91.25 89 ASN A O 1
ATOM 758 N N . CYS A 1 90 ? -3.467 -14.656 -19.219 1 92.75 90 CYS A N 1
ATOM 759 C CA . CYS A 1 90 ? -2.236 -14.688 -18.438 1 92.75 90 CYS A CA 1
ATOM 760 C C . CYS A 1 90 ? -1.494 -16 -18.625 1 92.75 90 CYS A C 1
ATOM 762 O O . CYS A 1 90 ? -0.271 -16.062 -18.5 1 92.75 90 CYS A O 1
ATOM 764 N N . LEU A 1 91 ? -2.271 -17.047 -18.969 1 92.94 91 LEU A N 1
ATOM 765 C CA . LEU A 1 91 ? -1.664 -18.359 -19.172 1 92.94 91 LEU A CA 1
ATOM 766 C C . LEU A 1 91 ? -0.811 -18.375 -20.438 1 92.94 91 LEU A C 1
ATOM 768 O O . LEU A 1 91 ? 0.104 -19.188 -20.578 1 92.94 91 LEU A O 1
ATOM 772 N N . ILE A 1 92 ? -1.138 -17.422 -21.375 1 93.31 92 ILE A N 1
ATOM 773 C CA . ILE A 1 92 ? -0.401 -17.375 -22.641 1 93.31 92 ILE A CA 1
ATOM 774 C C . ILE A 1 92 ? 0.417 -16.078 -22.703 1 93.31 92 ILE A C 1
ATOM 776 O O . ILE A 1 92 ? 0.585 -15.5 -23.781 1 93.31 92 ILE A O 1
ATOM 780 N N . PHE A 1 93 ? 0.755 -15.531 -21.672 1 91.94 93 PHE A N 1
ATOM 781 C CA . PHE A 1 93 ? 1.653 -14.391 -21.547 1 91.94 93 PHE A CA 1
ATOM 782 C C . PHE A 1 93 ? 1.033 -13.141 -22.172 1 91.94 93 PHE A C 1
ATOM 784 O O . PHE A 1 93 ? 1.739 -12.305 -22.734 1 91.94 93 PHE A O 1
ATOM 791 N N . ARG A 1 94 ? -0.329 -13.031 -22.141 1 89.12 94 ARG A N 1
ATOM 792 C CA . ARG A 1 94 ? -1.045 -11.852 -22.609 1 89.12 94 ARG A CA 1
ATOM 793 C C . ARG A 1 94 ? -1.667 -11.086 -21.453 1 89.12 94 ARG A C 1
ATOM 795 O O . ARG A 1 94 ? -1.875 -11.641 -20.375 1 89.12 94 ARG A O 1
ATOM 802 N N . ARG A 1 95 ? -2.084 -9.852 -21.672 1 87.38 95 ARG A N 1
ATOM 803 C CA . ARG A 1 95 ? -2.617 -8.977 -20.641 1 87.38 95 ARG A CA 1
ATOM 804 C C . ARG A 1 95 ? -4.105 -9.227 -20.422 1 87.38 95 ARG A C 1
ATOM 806 O O . ARG A 1 95 ? -4.848 -9.453 -21.375 1 87.38 95 ARG A O 1
ATOM 813 N N . PRO A 1 96 ? -4.398 -9.242 -19.156 1 89.06 96 PRO A N 1
ATOM 814 C CA . PRO A 1 96 ? -5.828 -9.336 -18.844 1 89.06 96 PRO A CA 1
ATOM 815 C C . PRO A 1 96 ? -6.582 -8.047 -19.172 1 89.06 96 PRO A C 1
ATOM 817 O O . PRO A 1 96 ? -5.98 -7.074 -19.625 1 89.06 96 PRO A O 1
ATOM 820 N N . ASN A 1 97 ? -7.922 -8.156 -18.984 1 84.81 97 ASN A N 1
ATOM 821 C CA . ASN A 1 97 ? -8.773 -7.031 -19.344 1 84.81 97 ASN A CA 1
ATOM 822 C C . ASN A 1 97 ? -8.867 -6.008 -18.219 1 84.81 97 ASN A C 1
ATOM 824 O O . ASN A 1 97 ? -9.922 -5.848 -17.609 1 84.81 97 ASN A O 1
ATOM 828 N N . PHE A 1 98 ? -7.781 -5.48 -17.891 1 80.81 98 PHE A N 1
ATOM 829 C CA . PHE A 1 98 ? -7.766 -4.387 -16.922 1 80.81 98 PHE A CA 1
ATOM 830 C C . PHE A 1 98 ? -7.223 -3.111 -17.562 1 80.81 98 PHE A C 1
ATOM 832 O O . PHE A 1 98 ? -6.289 -3.158 -18.359 1 80.81 98 PHE A O 1
ATOM 839 N N . HIS A 1 99 ? -7.875 -2 -17.328 1 73.75 99 HIS A N 1
ATOM 840 C CA . HIS A 1 99 ? -7.461 -0.721 -17.891 1 73.75 99 HIS A CA 1
ATOM 841 C C . HIS A 1 99 ? -6.105 -0.288 -17.344 1 73.75 99 HIS A C 1
ATOM 843 O O . HIS A 1 99 ? -5.215 0.097 -18.094 1 73.75 99 HIS A O 1
ATOM 849 N N . ARG A 1 100 ? -5.977 -0.304 -16.047 1 72.75 100 ARG A N 1
ATOM 850 C CA . ARG A 1 100 ? -4.711 0.062 -15.43 1 72.75 100 ARG A CA 1
ATOM 851 C C . ARG A 1 100 ? -4.215 -1.046 -14.508 1 72.75 100 ARG A C 1
ATOM 853 O O . ARG A 1 100 ? -5 -1.657 -13.781 1 72.75 100 ARG A O 1
ATOM 860 N N . MET A 1 101 ? -3.008 -1.306 -14.711 1 77.44 101 MET A N 1
ATOM 861 C CA . MET A 1 101 ? -2.406 -2.369 -13.914 1 77.44 101 MET A CA 1
ATOM 862 C C . MET A 1 101 ? -1.856 -1.821 -12.602 1 77.44 101 MET A C 1
ATOM 864 O O . MET A 1 101 ? -0.698 -1.406 -12.531 1 77.44 101 MET A O 1
ATOM 868 N N . GLU A 1 102 ? -2.646 -1.91 -11.711 1 84.81 102 GLU A N 1
ATOM 869 C CA . GLU A 1 102 ? -2.203 -1.562 -10.367 1 84.81 102 GLU A CA 1
ATOM 870 C C . GLU A 1 102 ? -1.58 -2.766 -9.664 1 84.81 102 GLU A C 1
ATOM 872 O O . GLU A 1 102 ? -1.771 -3.906 -10.086 1 84.81 102 GLU A O 1
ATOM 877 N N . VAL A 1 103 ? -0.891 -2.426 -8.633 1 89.12 103 VAL A N 1
ATOM 878 C CA . VAL A 1 103 ? -0.087 -3.453 -7.98 1 89.12 103 VAL A CA 1
ATOM 879 C C . VAL A 1 103 ? -0.998 -4.551 -7.43 1 89.12 103 VAL A C 1
ATOM 881 O O . VAL A 1 103 ? -0.689 -5.738 -7.547 1 89.12 103 VAL A O 1
ATOM 884 N N . TRP A 1 104 ? -2.139 -4.215 -6.926 1 85.75 104 TRP A N 1
ATOM 885 C CA . TRP A 1 104 ? -3.039 -5.195 -6.324 1 85.75 104 TRP A CA 1
ATOM 886 C C . TRP A 1 104 ? -3.686 -6.066 -7.391 1 85.75 104 TRP A C 1
ATOM 888 O O . TRP A 1 104 ? -4.016 -7.23 -7.137 1 85.75 104 TRP A O 1
ATOM 898 N N . MET A 1 105 ? -3.832 -5.457 -8.555 1 90.44 105 MET A N 1
ATOM 899 C CA . MET A 1 105 ? -4.395 -6.219 -9.664 1 90.44 105 MET A CA 1
ATOM 900 C C . MET A 1 105 ? -3.385 -7.23 -10.203 1 90.44 105 MET A C 1
ATOM 902 O O . MET A 1 105 ? -3.754 -8.344 -10.578 1 90.44 105 MET A O 1
ATOM 906 N N . VAL A 1 106 ? -2.113 -6.824 -10.172 1 93.5 106 VAL A N 1
ATOM 907 C CA . VAL A 1 106 ? -1.063 -7.734 -10.617 1 93.5 106 VAL A CA 1
ATOM 908 C C . VAL A 1 106 ? -0.964 -8.922 -9.664 1 93.5 106 VAL A C 1
ATOM 910 O O . VAL A 1 106 ? -0.879 -10.07 -10.094 1 93.5 106 VAL A O 1
ATOM 913 N N . PHE A 1 107 ? -1.056 -8.68 -8.406 1 93.5 107 PHE A N 1
ATOM 914 C CA . PHE A 1 107 ? -1.036 -9.734 -7.406 1 93.5 107 PHE A CA 1
ATOM 915 C C . PHE A 1 107 ? -2.219 -10.68 -7.59 1 93.5 107 PHE A C 1
ATOM 917 O O . PHE A 1 107 ? -2.076 -11.898 -7.457 1 93.5 107 PHE A O 1
ATOM 924 N N . TRP A 1 108 ? -3.33 -10.078 -7.926 1 93.31 108 TRP A N 1
ATOM 925 C CA . TRP A 1 108 ? -4.547 -10.852 -8.148 1 93.31 108 TRP A CA 1
ATOM 926 C C . TRP A 1 108 ? -4.395 -11.766 -9.359 1 93.31 108 TRP A C 1
ATOM 928 O O . TRP A 1 108 ? -4.629 -12.977 -9.266 1 93.31 108 TRP A O 1
ATOM 938 N N . CYS A 1 109 ? -3.883 -11.258 -10.43 1 94.81 109 CYS A N 1
ATOM 939 C CA . CYS A 1 109 ? -3.738 -12.016 -11.672 1 94.81 109 CYS A CA 1
ATOM 940 C C . CYS A 1 109 ? -2.691 -13.109 -11.523 1 94.81 109 CYS A C 1
ATOM 942 O O . CYS A 1 109 ? -2.932 -14.258 -11.898 1 94.81 109 CYS A O 1
ATOM 944 N N . VAL A 1 110 ? -1.588 -12.734 -10.938 1 95.94 110 VAL A N 1
ATOM 945 C CA . VAL A 1 110 ? -0.493 -13.68 -10.773 1 95.94 110 VAL A CA 1
ATOM 946 C C . VAL A 1 110 ? -0.907 -14.789 -9.812 1 95.94 110 VAL A C 1
ATOM 948 O O . VAL A 1 110 ? -0.628 -15.969 -10.055 1 95.94 110 VAL A O 1
ATOM 951 N N . GLY A 1 111 ? -1.547 -14.469 -8.773 1 95.69 111 GLY A N 1
ATOM 952 C CA . GLY A 1 111 ? -2 -15.445 -7.793 1 95.69 111 GLY A CA 1
ATOM 953 C C . GLY A 1 111 ? -2.982 -16.453 -8.359 1 95.69 111 GLY A C 1
ATOM 954 O O . GLY A 1 111 ? -2.803 -17.656 -8.195 1 95.69 111 GLY A O 1
ATOM 955 N N . ILE A 1 112 ? -3.984 -15.953 -9.055 1 96.56 112 ILE A N 1
ATOM 956 C CA . ILE A 1 112 ? -5.004 -16.828 -9.625 1 96.56 112 ILE A CA 1
ATOM 957 C C . ILE A 1 112 ? -4.371 -17.734 -10.672 1 96.56 112 ILE A C 1
ATOM 959 O O . ILE A 1 112 ? -4.648 -18.938 -10.711 1 96.56 112 ILE A O 1
ATOM 963 N N . THR A 1 113 ? -3.545 -17.141 -11.508 1 96.69 113 THR A N 1
ATOM 964 C CA . THR A 1 113 ? -2.904 -17.922 -12.57 1 96.69 113 THR A CA 1
ATOM 965 C C . THR A 1 113 ? -2.027 -19.016 -11.977 1 96.69 113 THR A C 1
ATOM 967 O O . THR A 1 113 ? -1.987 -20.141 -12.5 1 96.69 113 THR A O 1
ATOM 970 N N . ASP A 1 114 ? -1.317 -18.719 -10.938 1 97.62 114 ASP A N 1
ATOM 971 C CA . ASP A 1 114 ? -0.488 -19.734 -10.281 1 97.62 114 ASP A CA 1
ATOM 972 C C . ASP A 1 114 ? -1.335 -20.891 -9.781 1 97.62 114 ASP A C 1
ATOM 974 O O . ASP A 1 114 ? -0.967 -22.062 -9.961 1 97.62 114 ASP A O 1
ATOM 978 N N . PHE A 1 115 ? -2.467 -20.625 -9.203 1 98 115 PHE A N 1
ATOM 979 C CA . PHE A 1 115 ? -3.354 -21.672 -8.695 1 98 115 PHE A CA 1
ATOM 980 C C . PHE A 1 115 ? -3.93 -22.484 -9.844 1 98 115 PHE A C 1
ATOM 982 O O . PHE A 1 115 ? -4.047 -23.719 -9.734 1 98 115 PHE A O 1
ATOM 989 N N . VAL A 1 116 ? -4.32 -21.812 -10.922 1 97.94 116 VAL A N 1
ATOM 990 C CA . VAL A 1 116 ? -4.902 -22.5 -12.07 1 97.94 116 VAL A CA 1
ATOM 991 C C . VAL A 1 116 ? -3.893 -23.484 -12.641 1 97.94 116 VAL A C 1
ATOM 993 O O . VAL A 1 116 ? -4.238 -24.641 -12.938 1 97.94 116 VAL A O 1
ATOM 996 N N . ILE A 1 117 ? -2.65 -23.078 -12.75 1 97.81 117 ILE A N 1
ATOM 997 C CA . ILE A 1 117 ? -1.621 -23.969 -13.281 1 97.81 117 ILE A CA 1
ATOM 998 C C . ILE A 1 117 ? -1.415 -25.156 -12.336 1 97.81 117 ILE A C 1
ATOM 1000 O O . ILE A 1 117 ? -1.246 -26.281 -12.781 1 97.81 117 ILE A O 1
ATOM 1004 N N . ARG A 1 118 ? -1.454 -24.906 -11.07 1 98.12 118 ARG A N 1
ATOM 1005 C CA . ARG A 1 118 ? -1.344 -25.969 -10.078 1 98.12 118 ARG A CA 1
ATOM 1006 C C . ARG A 1 118 ? -2.516 -26.938 -10.188 1 98.12 118 ARG A C 1
ATOM 1008 O O . ARG A 1 118 ? -2.336 -28.156 -10.078 1 98.12 118 ARG A O 1
ATOM 1015 N N . PHE A 1 119 ? -3.73 -26.406 -10.461 1 98.62 119 PHE A N 1
ATOM 1016 C CA . PHE A 1 119 ? -4.914 -27.25 -10.602 1 98.62 119 PHE A CA 1
ATOM 1017 C C . PHE A 1 119 ? -4.832 -28.094 -11.859 1 98.62 119 PHE A C 1
ATOM 1019 O O . PHE A 1 119 ? -5.195 -29.281 -11.852 1 98.62 119 PHE A O 1
ATOM 1026 N N . ILE A 1 120 ? -4.344 -27.531 -12.969 1 97.56 120 ILE A N 1
ATOM 1027 C CA . ILE A 1 120 ? -4.168 -28.266 -14.219 1 97.56 120 ILE A CA 1
ATOM 1028 C C . ILE A 1 120 ? -3.145 -29.375 -14.016 1 97.56 120 ILE A C 1
ATOM 1030 O O . ILE A 1 120 ? -3.346 -30.5 -14.484 1 97.56 120 ILE A O 1
ATOM 1034 N N . THR A 1 121 ? -2.047 -29.047 -13.289 1 97.81 121 THR A N 1
ATOM 1035 C CA . THR A 1 121 ? -1.008 -30.031 -13.023 1 97.81 121 THR A CA 1
ATOM 1036 C C . THR A 1 121 ? -1.563 -31.203 -12.211 1 97.81 121 THR A C 1
ATOM 1038 O O . THR A 1 121 ? -1.32 -32.375 -12.531 1 97.81 121 THR A O 1
ATOM 1041 N N . MET A 1 122 ? -2.375 -30.859 -11.234 1 98.19 122 MET A N 1
ATOM 1042 C CA . MET A 1 122 ? -2.961 -31.891 -10.383 1 98.19 122 MET A CA 1
ATOM 1043 C C . MET A 1 122 ? -3.994 -32.719 -11.148 1 98.19 122 MET A C 1
ATOM 1045 O O . MET A 1 122 ? -4.129 -33.906 -10.93 1 98.19 122 MET A O 1
ATOM 1049 N N . ALA A 1 123 ? -4.727 -32.125 -12.078 1 98.06 123 ALA A N 1
ATOM 1050 C CA . ALA A 1 123 ? -5.664 -32.844 -12.938 1 98.06 123 ALA A CA 1
ATOM 1051 C C . ALA A 1 123 ? -4.934 -33.844 -13.844 1 98.06 123 ALA A C 1
ATOM 1053 O O . ALA A 1 123 ? -5.379 -34.969 -14.039 1 98.06 123 ALA A O 1
ATOM 1054 N N . LEU A 1 124 ? -3.834 -33.406 -14.375 1 97.25 124 LEU A N 1
ATOM 1055 C CA . LEU A 1 124 ? -3.025 -34.281 -15.219 1 97.25 124 LEU A CA 1
ATOM 1056 C C . LEU A 1 124 ? -2.469 -35.469 -14.414 1 97.25 124 LEU A C 1
ATOM 1058 O O . LEU A 1 124 ? -2.42 -36.594 -14.906 1 97.25 124 LEU A O 1
ATOM 1062 N N . LYS A 1 125 ? -2.039 -35.156 -13.227 1 96.94 125 LYS A N 1
ATOM 1063 C CA . LYS A 1 125 ? -1.578 -36.25 -12.344 1 96.94 125 LYS A CA 1
ATOM 1064 C C . LYS A 1 125 ? -2.686 -37.25 -12.094 1 96.94 125 LYS A C 1
ATOM 1066 O O . LYS A 1 125 ? -2.424 -38.469 -12.008 1 96.94 125 LYS A O 1
ATOM 1071 N N . SER A 1 126 ? -3.971 -36.719 -12.031 1 97.5 126 SER A N 1
ATOM 1072 C CA . SER A 1 126 ? -5.109 -37.625 -11.828 1 97.5 126 SER A CA 1
ATOM 1073 C C . SER A 1 126 ? -5.352 -38.5 -13.055 1 97.5 126 SER A C 1
ATOM 1075 O O . SER A 1 126 ? -5.805 -39.625 -12.93 1 97.5 126 SER A O 1
ATOM 1077 N N . VAL A 1 127 ? -5.051 -38.031 -14.273 1 95.75 127 VAL A N 1
ATOM 1078 C CA . VAL A 1 127 ? -5.16 -38.812 -15.5 1 95.75 127 VAL A CA 1
ATOM 1079 C C . VAL A 1 127 ? -4.133 -39.969 -15.484 1 95.75 127 VAL A C 1
ATOM 1081 O O . VAL A 1 127 ? -4.434 -41.094 -15.891 1 95.75 127 VAL A O 1
ATOM 1084 N N . VAL A 1 128 ? -2.922 -39.656 -14.969 1 94.12 128 VAL A N 1
ATOM 1085 C CA . VAL A 1 128 ? -1.874 -40.688 -14.867 1 94.12 128 VAL A CA 1
ATOM 1086 C C . VAL A 1 128 ? -2.318 -41.781 -13.906 1 94.12 128 VAL A C 1
ATOM 1088 O O . VAL A 1 128 ? -2.064 -42.969 -14.156 1 94.12 128 VAL A O 1
ATOM 1091 N N . ILE A 1 129 ? -3.061 -41.406 -12.938 1 94.56 129 ILE A N 1
ATOM 1092 C CA . ILE A 1 129 ? -3.547 -42.375 -11.945 1 94.56 129 ILE A CA 1
ATOM 1093 C C . ILE A 1 129 ? -4.566 -43.312 -12.586 1 94.56 129 ILE A C 1
ATOM 1095 O O . ILE A 1 129 ? -4.543 -44.5 -12.352 1 94.56 129 ILE A O 1
ATOM 1099 N N . VAL A 1 130 ? -5.488 -42.781 -13.492 1 92.38 130 VAL A N 1
ATOM 1100 C CA . VAL A 1 130 ? -6.609 -43.531 -14.047 1 92.38 130 VAL A CA 1
ATOM 1101 C C . VAL A 1 130 ? -6.121 -44.406 -15.203 1 92.38 130 VAL A C 1
ATOM 1103 O O . VAL A 1 130 ? -6.75 -45.406 -15.531 1 92.38 130 VAL A O 1
ATOM 1106 N N . MET A 1 131 ? -4.996 -44.156 -15.797 1 91.25 131 MET A N 1
ATOM 1107 C CA . MET A 1 131 ? -4.484 -44.906 -16.938 1 91.25 131 MET A CA 1
ATOM 1108 C C . MET A 1 131 ? -4.309 -46.375 -16.578 1 91.25 131 MET A C 1
ATOM 1110 O O . MET A 1 131 ? -3.988 -46.719 -15.43 1 91.25 131 MET A O 1
ATOM 1114 N N . HIS A 1 132 ? -4.594 -47.219 -17.562 1 86.12 132 HIS A N 1
ATOM 1115 C CA . HIS A 1 132 ? -4.512 -48.656 -17.344 1 86.12 132 HIS A CA 1
ATOM 1116 C C . HIS A 1 132 ? -3.076 -49.094 -17.078 1 86.12 132 HIS A C 1
ATOM 1118 O O . HIS A 1 132 ? -2.129 -48.438 -17.547 1 86.12 132 HIS A O 1
ATOM 1124 N N . ARG A 1 133 ? -2.961 -50.125 -16.344 1 83.56 133 ARG A N 1
ATOM 1125 C CA . ARG A 1 133 ? -1.671 -50.625 -15.906 1 83.56 133 ARG A CA 1
ATOM 1126 C C . ARG A 1 133 ? -0.843 -51.094 -17.094 1 83.56 133 ARG A C 1
ATOM 1128 O O . ARG A 1 133 ? 0.388 -51.125 -17.047 1 83.56 133 ARG A O 1
ATOM 1135 N N . LYS A 1 134 ? -1.504 -51.469 -18.25 1 84.62 134 LYS A N 1
ATOM 1136 C CA . LYS A 1 134 ? -0.797 -51.938 -19.438 1 84.62 134 LYS A CA 1
ATOM 1137 C C . LYS A 1 134 ? -0.115 -50.781 -20.156 1 84.62 134 LYS A C 1
ATOM 1139 O O . LYS A 1 134 ? 0.913 -50.969 -20.797 1 84.62 134 LYS A O 1
ATOM 1144 N N . VAL A 1 135 ? -0.761 -49.656 -20.062 1 87 135 VAL A N 1
ATOM 1145 C CA . VAL A 1 135 ? -0.224 -48.438 -20.703 1 87 135 VAL A CA 1
ATOM 1146 C C . VAL A 1 135 ? 0.926 -47.875 -19.875 1 87 135 VAL A C 1
ATOM 1148 O O . VAL A 1 135 ? 2.027 -47.688 -20.391 1 87 135 VAL A O 1
ATOM 1151 N N . ILE A 1 136 ? 0.692 -47.688 -18.578 1 88.12 136 ILE A N 1
ATOM 1152 C CA . ILE A 1 136 ? 1.715 -47.219 -17.656 1 88.12 136 ILE A CA 1
ATOM 1153 C C . ILE A 1 136 ? 1.751 -48.094 -16.422 1 88.12 136 ILE A C 1
ATOM 1155 O O . ILE A 1 136 ? 0.845 -48.062 -15.586 1 88.12 136 ILE A O 1
ATOM 1159 N N . PRO A 1 137 ? 2.908 -48.844 -16.359 1 80.56 137 PRO A N 1
ATOM 1160 C CA . PRO A 1 137 ? 3.025 -49.656 -15.156 1 80.56 137 PRO A CA 1
ATOM 1161 C C . PRO A 1 137 ? 3.168 -48.812 -13.891 1 80.56 137 PRO A C 1
ATOM 1163 O O . PRO A 1 137 ? 3.635 -47.688 -13.945 1 80.56 137 PRO A O 1
ATOM 1166 N N . PHE A 1 138 ? 2.715 -49.312 -12.797 1 76.06 138 PHE A N 1
ATOM 1167 C CA . PHE A 1 138 ? 2.707 -48.625 -11.523 1 76.06 138 PHE A CA 1
ATOM 1168 C C . PHE A 1 138 ? 4.121 -48.219 -11.109 1 76.06 138 PHE A C 1
ATOM 1170 O O . PHE A 1 138 ? 4.324 -47.188 -10.477 1 76.06 138 PHE A O 1
ATOM 1177 N N . ARG A 1 139 ? 5.027 -49 -11.562 1 71.56 139 ARG A N 1
ATOM 1178 C CA . ARG A 1 139 ? 6.418 -48.75 -11.172 1 71.56 139 ARG A CA 1
ATOM 1179 C C . ARG A 1 139 ? 6.965 -47.5 -11.805 1 71.56 139 ARG A C 1
ATOM 1181 O O . ARG A 1 139 ? 7.859 -46.844 -11.25 1 71.56 139 ARG A O 1
ATOM 1188 N N . LYS A 1 140 ? 6.387 -47.031 -12.891 1 80.62 140 LYS A N 1
ATOM 1189 C CA . LYS A 1 140 ? 6.895 -45.906 -13.648 1 80.62 140 LYS A CA 1
ATOM 1190 C C . LYS A 1 140 ? 6.09 -44.625 -13.344 1 80.62 140 LYS A C 1
ATOM 1192 O O . LYS A 1 140 ? 6.516 -43.531 -13.672 1 80.62 140 LYS A O 1
ATOM 1197 N N . ARG A 1 141 ? 4.988 -44.781 -12.617 1 86.5 141 ARG A N 1
ATOM 1198 C CA . ARG A 1 141 ? 4.07 -43.688 -12.406 1 86.5 141 ARG A CA 1
ATOM 1199 C C . ARG A 1 141 ? 4.715 -42.594 -11.555 1 86.5 141 ARG A C 1
ATOM 1201 O O . ARG A 1 141 ? 4.43 -41.406 -11.742 1 86.5 141 ARG A O 1
ATOM 1208 N N . GLY A 1 142 ? 5.57 -42.938 -10.617 1 85.62 142 GLY A N 1
ATOM 1209 C CA . GLY A 1 142 ? 6.258 -41.969 -9.773 1 85.62 142 GLY A CA 1
ATOM 1210 C C . GLY A 1 142 ? 7.129 -41.031 -10.555 1 85.62 142 GLY A C 1
ATOM 1211 O O . GLY A 1 142 ? 7.234 -39.844 -10.203 1 85.62 142 GLY A O 1
ATOM 1212 N N . LYS A 1 143 ? 7.723 -41.5 -11.547 1 85.56 143 LYS A N 1
ATOM 1213 C CA . LYS A 1 143 ? 8.57 -40.688 -12.398 1 85.56 143 LYS A CA 1
ATOM 1214 C C . LYS A 1 143 ? 7.734 -39.656 -13.195 1 85.56 143 LYS A C 1
ATOM 1216 O O . LYS A 1 143 ? 8.18 -38.562 -13.445 1 85.56 143 LYS A O 1
ATOM 1221 N N . TYR A 1 144 ? 6.512 -40.094 -13.539 1 92.38 144 TYR A N 1
ATOM 1222 C CA . TYR A 1 144 ? 5.602 -39.219 -14.25 1 92.38 144 TYR A CA 1
ATOM 1223 C C . TYR A 1 144 ? 5.172 -38.031 -13.359 1 92.38 144 TYR A C 1
ATOM 1225 O O . TYR A 1 144 ? 5.16 -36.906 -13.797 1 92.38 144 TYR A O 1
ATOM 1233 N N . TYR A 1 145 ? 4.875 -38.344 -12.07 1 93.62 145 TYR A N 1
ATOM 1234 C CA . TYR A 1 145 ? 4.48 -37.281 -11.133 1 93.62 145 TYR A CA 1
ATOM 1235 C C . TYR A 1 145 ? 5.609 -36.281 -10.93 1 93.62 145 TYR A C 1
ATOM 1237 O O . TYR A 1 145 ? 5.371 -35.062 -10.914 1 93.62 145 TYR A O 1
ATOM 1245 N N . MET A 1 146 ? 6.785 -36.75 -10.781 1 91.56 146 MET A N 1
ATOM 1246 C CA . MET A 1 146 ? 7.957 -35.906 -10.555 1 91.56 146 MET A CA 1
ATOM 1247 C C . MET A 1 146 ? 8.195 -34.969 -11.734 1 91.56 146 MET A C 1
ATOM 1249 O O . MET A 1 146 ? 8.414 -33.781 -11.547 1 91.56 146 MET A O 1
ATOM 1253 N N . LEU A 1 147 ? 8.188 -35.5 -12.891 1 93.25 147 LEU A N 1
ATOM 1254 C CA . LEU A 1 147 ? 8.438 -34.719 -14.086 1 93.25 147 LEU A CA 1
ATOM 1255 C C . LEU A 1 147 ? 7.34 -33.656 -14.281 1 93.25 147 LEU A C 1
ATOM 1257 O O . LEU A 1 147 ? 7.633 -32.5 -14.594 1 93.25 147 LEU A O 1
ATOM 1261 N N . LEU A 1 148 ? 6.082 -34.062 -14.07 1 96.19 148 LEU A N 1
ATOM 1262 C CA . LEU A 1 148 ? 4.957 -33.156 -14.188 1 96.19 148 LEU A CA 1
ATOM 1263 C C . LEU A 1 148 ? 5.113 -31.969 -13.227 1 96.19 148 LEU A C 1
ATOM 1265 O O . LEU A 1 148 ? 4.844 -30.828 -13.586 1 96.19 148 LEU A O 1
ATOM 1269 N N . GLU A 1 149 ? 5.59 -32.219 -12.047 1 95.31 149 GLU A N 1
ATOM 1270 C CA . GLU A 1 149 ? 5.75 -31.172 -11.031 1 95.31 149 GLU A CA 1
ATOM 1271 C C . GLU A 1 149 ? 6.859 -30.203 -11.414 1 95.31 149 GLU A C 1
ATOM 1273 O O . GLU A 1 149 ? 6.688 -28.984 -11.297 1 95.31 149 GLU A O 1
ATOM 1278 N N . HIS A 1 150 ? 7.957 -30.688 -11.883 1 94.12 150 HIS A N 1
ATOM 1279 C CA . HIS A 1 150 ? 9.07 -29.812 -12.258 1 94.12 150 HIS A CA 1
ATOM 1280 C C . HIS A 1 150 ? 8.719 -28.969 -13.477 1 94.12 150 HIS A C 1
ATOM 1282 O O . HIS A 1 150 ? 9.094 -27.797 -13.547 1 94.12 150 HIS A O 1
ATOM 1288 N N . LEU A 1 151 ? 8.008 -29.516 -14.367 1 96.19 151 LEU A N 1
ATOM 1289 C CA . LEU A 1 151 ? 7.562 -28.75 -15.531 1 96.19 151 LEU A CA 1
ATOM 1290 C C . LEU A 1 151 ? 6.559 -27.688 -15.133 1 96.19 151 LEU A C 1
ATOM 1292 O O . LEU A 1 151 ? 6.59 -26.562 -15.656 1 96.19 151 LEU A O 1
ATOM 1296 N N . SER A 1 152 ? 5.672 -28.031 -14.242 1 97 152 SER A N 1
ATOM 1297 C CA . SER A 1 152 ? 4.68 -27.094 -13.742 1 97 152 SER A CA 1
ATOM 1298 C C . SER A 1 152 ? 5.344 -25.922 -13.031 1 97 152 SER A C 1
ATOM 1300 O O . SER A 1 152 ? 4.98 -24.766 -13.258 1 97 152 SER A O 1
ATOM 1302 N N . GLN A 1 153 ? 6.336 -26.156 -12.141 1 95.38 153 GLN A N 1
ATOM 1303 C CA . GLN A 1 153 ? 7.047 -25.109 -11.414 1 95.38 153 GLN A CA 1
ATOM 1304 C C . GLN A 1 153 ? 7.789 -24.172 -12.367 1 95.38 153 GLN A C 1
ATOM 1306 O O . GLN A 1 153 ? 7.879 -22.969 -12.117 1 95.38 153 GLN A O 1
ATOM 1311 N N . PHE A 1 154 ? 8.273 -24.719 -13.406 1 96.06 154 PHE A N 1
ATOM 1312 C CA . PHE A 1 154 ? 8.961 -23.922 -14.422 1 96.06 154 PHE A CA 1
ATOM 1313 C C . PHE A 1 154 ? 7.98 -23 -15.141 1 96.06 154 PHE A C 1
ATOM 1315 O O . PHE A 1 154 ? 8.258 -21.812 -15.312 1 96.06 154 PHE A O 1
ATOM 1322 N N . TYR A 1 155 ? 6.895 -23.531 -15.516 1 97.25 155 TYR A N 1
ATOM 1323 C CA . TYR A 1 155 ? 5.883 -22.75 -16.203 1 97.25 155 TYR A CA 1
ATOM 1324 C C . TYR A 1 155 ? 5.332 -21.656 -15.289 1 97.25 155 TYR A C 1
ATOM 1326 O O . TYR A 1 155 ? 5.094 -20.531 -15.734 1 97.25 155 TYR A O 1
ATOM 1334 N N . ARG A 1 156 ? 5.133 -21.922 -14.062 1 96.31 156 ARG A N 1
ATOM 1335 C CA . ARG A 1 156 ? 4.637 -20.984 -13.07 1 96.31 156 ARG A CA 1
ATOM 1336 C C . ARG A 1 156 ? 5.609 -19.812 -12.891 1 96.31 156 ARG A C 1
ATOM 1338 O O . ARG A 1 156 ? 5.203 -18.703 -12.531 1 96.31 156 ARG A O 1
ATOM 1345 N N . MET A 1 157 ? 6.848 -20.078 -13.109 1 95.25 157 MET A N 1
ATOM 1346 C CA . MET A 1 157 ? 7.879 -19.047 -12.992 1 95.25 157 MET A CA 1
ATOM 1347 C C . MET A 1 157 ? 7.883 -18.125 -14.211 1 95.25 157 MET A C 1
ATOM 1349 O O . MET A 1 157 ? 8.328 -16.984 -14.141 1 95.25 157 MET A O 1
ATOM 1353 N N . LEU A 1 158 ? 7.383 -18.516 -15.328 1 95.25 158 LEU A N 1
ATOM 1354 C CA . LEU A 1 158 ? 7.418 -17.781 -16.594 1 95.25 158 LEU A CA 1
ATOM 1355 C C . LEU A 1 158 ? 6.211 -16.859 -16.703 1 95.25 158 LEU A C 1
ATOM 1357 O O . LEU A 1 158 ? 6.344 -15.719 -17.172 1 95.25 158 LEU A O 1
ATOM 1361 N N . VAL A 1 159 ? 5.09 -17.219 -16.219 1 95.19 159 VAL A N 1
ATOM 1362 C CA . VAL A 1 159 ? 3.811 -16.578 -16.484 1 95.19 159 VAL A CA 1
ATOM 1363 C C . VAL A 1 159 ? 3.797 -15.18 -15.852 1 95.19 159 VAL A C 1
ATOM 1365 O O . VAL A 1 159 ? 3.328 -14.219 -16.469 1 95.19 159 VAL A O 1
ATOM 1368 N N . PRO A 1 160 ? 4.402 -14.992 -14.648 1 94.5 160 PRO A N 1
ATOM 1369 C CA . PRO A 1 160 ? 4.328 -13.664 -14.031 1 94.5 160 PRO A CA 1
ATOM 1370 C C . PRO A 1 160 ? 5.184 -12.625 -14.75 1 94.5 160 PRO A C 1
ATOM 1372 O O . PRO A 1 160 ? 5.035 -11.422 -14.508 1 94.5 160 PRO A O 1
ATOM 1375 N N . ILE A 1 161 ? 6.027 -13.039 -15.656 1 94.56 161 ILE A N 1
ATOM 1376 C CA . ILE A 1 161 ? 6.984 -12.148 -16.297 1 94.56 161 ILE A CA 1
ATOM 1377 C C . ILE A 1 161 ? 6.242 -11.094 -17.109 1 94.56 161 ILE A C 1
ATOM 1379 O O . ILE A 1 161 ? 6.555 -9.906 -17.031 1 94.56 161 ILE A O 1
ATOM 1383 N N . ALA A 1 162 ? 5.242 -11.492 -17.828 1 92.81 162 ALA A N 1
ATOM 1384 C CA . ALA A 1 162 ? 4.504 -10.57 -18.688 1 92.81 162 ALA A CA 1
ATOM 1385 C C . ALA A 1 162 ? 3.75 -9.531 -17.859 1 92.81 162 ALA A C 1
ATOM 1387 O O . ALA A 1 162 ? 3.691 -8.359 -18.219 1 92.81 162 ALA A O 1
ATOM 1388 N N . LEU A 1 163 ? 3.211 -9.953 -16.812 1 93.19 163 LEU A N 1
ATOM 1389 C CA . LEU A 1 163 ? 2.406 -9.078 -15.969 1 93.19 163 LEU A CA 1
ATOM 1390 C C . LEU A 1 163 ? 3.283 -8.047 -15.258 1 93.19 163 LEU A C 1
ATOM 1392 O O . LEU A 1 163 ? 2.971 -6.852 -15.258 1 93.19 163 LEU A O 1
ATOM 1396 N N . TRP A 1 164 ? 4.391 -8.539 -14.648 1 93.69 164 TRP A N 1
ATOM 1397 C CA . TRP A 1 164 ? 5.297 -7.637 -13.938 1 93.69 164 TRP A CA 1
ATOM 1398 C C . TRP A 1 164 ? 6.012 -6.711 -14.914 1 93.69 164 TRP A C 1
ATOM 1400 O O . TRP A 1 164 ? 6.305 -5.559 -14.594 1 93.69 164 TRP A O 1
ATOM 1410 N N . PHE A 1 165 ? 6.281 -7.262 -16.125 1 91.56 165 PHE A N 1
ATOM 1411 C CA . PHE A 1 165 ? 6.852 -6.422 -17.172 1 91.56 165 PHE A CA 1
ATOM 1412 C C . PHE A 1 165 ? 5.914 -5.273 -17.516 1 91.56 165 PHE A C 1
ATOM 1414 O O . PHE A 1 165 ? 6.348 -4.125 -17.641 1 91.56 165 PHE A O 1
ATOM 1421 N N . GLY A 1 166 ? 4.594 -5.578 -17.594 1 89.31 166 GLY A N 1
ATOM 1422 C CA . GLY A 1 166 ? 3.596 -4.551 -17.859 1 89.31 166 GLY A CA 1
ATOM 1423 C C . GLY A 1 166 ? 3.488 -3.531 -16.734 1 89.31 166 GLY A C 1
ATOM 1424 O O . GLY A 1 166 ? 3.33 -2.336 -17 1 89.31 166 GLY A O 1
ATOM 1425 N N . TYR A 1 167 ? 3.598 -3.947 -15.562 1 91.75 167 TYR A N 1
ATOM 1426 C CA . TYR A 1 167 ? 3.504 -3.068 -14.398 1 91.75 167 TYR A CA 1
ATOM 1427 C C . TYR A 1 167 ? 4.672 -2.092 -14.359 1 91.75 167 TYR A C 1
ATOM 1429 O O . TYR A 1 167 ? 4.477 -0.892 -14.148 1 91.75 167 TYR A O 1
ATOM 1437 N N . PHE A 1 168 ? 5.852 -2.553 -14.578 1 90.81 168 PHE A N 1
ATOM 1438 C CA . PHE A 1 168 ? 7.039 -1.723 -14.438 1 90.81 168 PHE A CA 1
ATOM 1439 C C . PHE A 1 168 ? 7.191 -0.785 -15.625 1 90.81 168 PHE A C 1
ATOM 1441 O O . PHE A 1 168 ? 7.762 0.3 -15.5 1 90.81 168 PHE A O 1
ATOM 1448 N N . THR A 1 169 ? 6.645 -1.143 -16.75 1 88.56 169 THR A N 1
ATOM 1449 C CA . THR A 1 169 ? 6.77 -0.311 -17.938 1 88.56 169 THR A CA 1
ATOM 1450 C C . THR A 1 169 ? 5.711 0.788 -17.953 1 88.56 169 THR A C 1
ATOM 1452 O O . THR A 1 169 ? 5.875 1.811 -18.625 1 88.56 169 THR A O 1
ATOM 1455 N N . ASP A 1 170 ? 4.578 0.505 -17.156 1 84.62 170 ASP A N 1
ATOM 1456 C CA . ASP A 1 170 ? 3.518 1.504 -17.062 1 84.62 170 ASP A CA 1
ATOM 1457 C C . ASP A 1 170 ? 3.947 2.691 -16.203 1 84.62 170 ASP A C 1
ATOM 1459 O O . ASP A 1 170 ? 4.305 2.52 -15.039 1 84.62 170 ASP A O 1
ATOM 1463 N N . TYR A 1 171 ? 4.164 3.762 -16.812 1 77.5 171 TYR A N 1
ATOM 1464 C CA . TYR A 1 171 ? 4.633 4.914 -16.062 1 77.5 171 TYR A CA 1
ATOM 1465 C C . TYR A 1 171 ? 3.656 6.078 -16.172 1 77.5 171 TYR A C 1
ATOM 1467 O O . TYR A 1 171 ? 2.877 6.152 -17.125 1 77.5 171 TYR A O 1
ATOM 1475 N N . ASN A 1 172 ? 3.463 6.727 -15.023 1 72.5 172 ASN A N 1
ATOM 1476 C CA . ASN A 1 172 ? 2.723 7.984 -15.039 1 72.5 172 ASN A CA 1
ATOM 1477 C C . ASN A 1 172 ? 3.551 9.117 -15.633 1 72.5 172 ASN A C 1
ATOM 1479 O O . ASN A 1 172 ? 4.707 8.922 -16 1 72.5 172 ASN A O 1
ATOM 1483 N N . TYR A 1 173 ? 2.898 10.266 -15.82 1 70.56 173 TYR A N 1
ATOM 1484 C CA . TYR A 1 173 ? 3.535 11.43 -16.422 1 70.56 173 TYR A CA 1
ATOM 1485 C C . TYR A 1 173 ? 4.859 11.75 -15.727 1 70.56 173 TYR A C 1
ATOM 1487 O O . TYR A 1 173 ? 4.91 11.883 -14.508 1 70.56 173 TYR A O 1
ATOM 1495 N N . GLY A 1 174 ? 5.926 11.68 -16.516 1 71.44 174 GLY A N 1
ATOM 1496 C CA . GLY A 1 174 ? 7.246 12.062 -16.047 1 71.44 174 GLY A CA 1
ATOM 1497 C C . GLY A 1 174 ? 8.031 10.898 -15.469 1 71.44 174 GLY A C 1
ATOM 1498 O O . GLY A 1 174 ? 9.141 11.086 -14.961 1 71.44 174 GLY A O 1
ATOM 1499 N N . GLY A 1 175 ? 7.629 9.711 -15.539 1 82 175 GLY A N 1
ATOM 1500 C CA . GLY A 1 175 ? 8.305 8.57 -14.945 1 82 175 GLY A CA 1
ATOM 1501 C C . GLY A 1 175 ? 8.93 7.641 -15.961 1 82 175 GLY A C 1
ATOM 1502 O O . GLY A 1 175 ? 9.141 6.457 -15.688 1 82 175 GLY A O 1
ATOM 1503 N N . GLU A 1 176 ? 9.219 8.133 -17.141 1 86.12 176 GLU A N 1
ATOM 1504 C CA . GLU A 1 176 ? 9.688 7.293 -18.25 1 86.12 176 GLU A CA 1
ATOM 1505 C C . GLU A 1 176 ? 11.047 6.676 -17.922 1 86.12 176 GLU A C 1
ATOM 1507 O O . GLU A 1 176 ? 11.25 5.477 -18.141 1 86.12 176 GLU A O 1
ATOM 1512 N N . TYR A 1 177 ? 11.953 7.457 -17.469 1 88.31 177 TYR A N 1
ATOM 1513 C CA . TYR A 1 177 ? 13.297 6.961 -17.188 1 88.31 177 TYR A CA 1
ATOM 1514 C C . TYR A 1 177 ? 13.281 5.945 -16.047 1 88.31 177 TYR A C 1
ATOM 1516 O O . TYR A 1 177 ? 13.953 4.914 -16.125 1 88.31 177 TYR A O 1
ATOM 1524 N N . PHE A 1 178 ? 12.578 6.223 -15.07 1 89.06 178 PHE A N 1
ATOM 1525 C CA . PHE A 1 178 ? 12.492 5.293 -13.945 1 89.06 178 PHE A CA 1
ATOM 1526 C C . PHE A 1 178 ? 11.875 3.973 -14.383 1 89.06 178 PHE A C 1
ATOM 1528 O O . PHE A 1 178 ? 12.312 2.902 -13.961 1 89.06 178 PHE A O 1
ATOM 1535 N N . ALA A 1 179 ? 10.938 4.051 -15.242 1 90.31 179 ALA A N 1
ATOM 1536 C CA . ALA A 1 179 ? 10.289 2.842 -15.742 1 90.31 179 ALA A CA 1
ATOM 1537 C C . ALA A 1 179 ? 11.266 1.981 -16.531 1 90.31 179 ALA A C 1
ATOM 1539 O O . ALA A 1 179 ? 11.297 0.758 -16.375 1 90.31 179 ALA A O 1
ATOM 1540 N N . PHE A 1 180 ? 12.164 2.592 -17.188 1 92.69 180 PHE A N 1
ATOM 1541 C CA . PHE A 1 180 ? 13.156 1.888 -17.984 1 92.69 180 PHE A CA 1
ATOM 1542 C C . PHE A 1 180 ? 14.164 1.174 -17.094 1 92.69 180 PHE A C 1
ATOM 1544 O O . PHE A 1 180 ? 14.484 0.005 -17.328 1 92.69 180 PHE A O 1
ATOM 1551 N N . VAL A 1 181 ? 14.57 1.831 -16.219 1 92.56 181 VAL A N 1
ATOM 1552 C CA . VAL A 1 181 ? 15.578 1.274 -15.32 1 92.56 181 VAL A CA 1
ATOM 1553 C C . VAL A 1 181 ? 14.977 0.138 -14.5 1 92.56 181 VAL A C 1
ATOM 1555 O O . VAL A 1 181 ? 15.57 -0.936 -14.383 1 92.56 181 VAL A O 1
ATOM 1558 N N . ALA A 1 182 ? 13.938 0.309 -13.914 1 92.94 182 ALA A N 1
ATOM 1559 C CA . ALA A 1 182 ? 13.266 -0.694 -13.094 1 92.94 182 ALA A CA 1
ATOM 1560 C C . ALA A 1 182 ? 12.953 -1.947 -13.906 1 92.94 182 ALA A C 1
ATOM 1562 O O . ALA A 1 182 ? 13.125 -3.068 -13.422 1 92.94 182 ALA A O 1
ATOM 1563 N N . THR A 1 183 ? 12.508 -1.815 -15.18 1 92.38 183 THR A N 1
ATOM 1564 C CA . THR A 1 183 ? 12.195 -2.949 -16.047 1 92.38 183 THR A CA 1
ATOM 1565 C C . THR A 1 183 ? 13.453 -3.746 -16.375 1 92.38 183 THR A C 1
ATOM 1567 O O . THR A 1 183 ? 13.438 -4.977 -16.359 1 92.38 183 THR A O 1
ATOM 1570 N N . SER A 1 184 ? 14.602 -3.055 -16.516 1 96.31 184 SER A N 1
ATOM 1571 C CA . SER A 1 184 ? 15.859 -3.723 -16.812 1 96.31 184 SER A CA 1
ATOM 1572 C C . SER A 1 184 ? 16.344 -4.555 -15.633 1 96.31 184 SER A C 1
ATOM 1574 O O . SER A 1 184 ? 16.781 -5.695 -15.805 1 96.31 184 SER A O 1
ATOM 1576 N N . ILE A 1 185 ? 16.234 -4.047 -14.508 1 95.38 185 ILE A N 1
ATOM 1577 C CA . ILE A 1 185 ? 16.641 -4.746 -13.297 1 95.38 185 ILE A CA 1
ATOM 1578 C C . ILE A 1 185 ? 15.758 -5.977 -13.094 1 95.38 185 ILE A C 1
ATOM 1580 O O . ILE A 1 185 ? 16.25 -7.051 -12.734 1 95.38 185 ILE A O 1
ATOM 1584 N N . TYR A 1 186 ? 14.531 -5.863 -13.328 1 94.56 186 TYR A N 1
ATOM 1585 C CA . TYR A 1 186 ? 13.609 -6.98 -13.195 1 94.56 186 TYR A CA 1
ATOM 1586 C C . TYR A 1 186 ? 13.977 -8.117 -14.141 1 94.56 186 TYR A C 1
ATOM 1588 O O . TYR A 1 186 ? 14.023 -9.281 -13.734 1 94.56 186 TYR A O 1
ATOM 1596 N N . ILE A 1 187 ? 14.32 -7.836 -15.328 1 94.31 187 ILE A N 1
ATOM 1597 C CA . ILE A 1 187 ? 14.633 -8.836 -16.344 1 94.31 187 ILE A CA 1
ATOM 1598 C C . ILE A 1 187 ? 15.93 -9.555 -15.961 1 94.31 187 ILE A C 1
ATOM 1600 O O . ILE A 1 187 ? 16.047 -10.773 -16.125 1 94.31 187 ILE A O 1
ATOM 1604 N N . ILE A 1 188 ? 16.906 -8.883 -15.438 1 95.56 188 ILE A N 1
ATOM 1605 C CA . ILE A 1 188 ? 18.188 -9.469 -15.047 1 95.56 188 ILE A CA 1
ATOM 1606 C C . ILE A 1 188 ? 17.969 -10.438 -13.883 1 95.56 188 ILE A C 1
ATOM 1608 O O . ILE A 1 188 ? 18.484 -11.562 -13.898 1 95.56 188 ILE A O 1
ATOM 1612 N N . LEU A 1 189 ? 17.203 -10.039 -12.938 1 93.69 189 LEU A N 1
ATOM 1613 C CA . LEU A 1 189 ? 16.906 -10.867 -11.773 1 93.69 189 LEU A CA 1
ATOM 1614 C C . LEU A 1 189 ? 16.109 -12.109 -12.18 1 93.69 189 LEU A C 1
ATOM 1616 O O . LEU A 1 189 ? 16.391 -13.211 -11.688 1 93.69 189 LEU A O 1
ATOM 1620 N N . LYS A 1 190 ? 15.211 -11.977 -13.031 1 93.12 190 LYS A N 1
ATOM 1621 C CA . LYS A 1 190 ? 14.375 -13.086 -13.484 1 93.12 190 LYS A CA 1
ATOM 1622 C C . LYS A 1 190 ? 15.188 -14.078 -14.312 1 93.12 190 LYS A C 1
ATOM 1624 O O . LYS A 1 190 ? 15.008 -15.289 -14.203 1 93.12 190 LYS A O 1
ATOM 1629 N N . ALA A 1 191 ? 16.109 -13.633 -15.008 1 94.5 191 ALA A N 1
ATOM 1630 C CA . ALA A 1 191 ? 16.969 -14.492 -15.82 1 94.5 191 ALA A CA 1
ATOM 1631 C C . ALA A 1 191 ? 17.812 -15.406 -14.945 1 94.5 191 ALA A C 1
ATOM 1633 O O . ALA A 1 191 ? 17.938 -16.609 -15.219 1 94.5 191 ALA A O 1
ATOM 1634 N N . ARG A 1 192 ? 18.312 -14.938 -13.961 1 93.44 192 ARG A N 1
ATOM 1635 C CA . ARG A 1 192 ? 19.109 -15.727 -13.023 1 93.44 192 ARG A CA 1
ATOM 1636 C C . ARG A 1 192 ? 18.25 -16.812 -12.375 1 93.44 192 ARG A C 1
ATOM 1638 O O . ARG A 1 192 ? 18.688 -17.969 -12.258 1 93.44 192 ARG A O 1
ATOM 1645 N N . MET A 1 193 ? 17.094 -16.516 -12.008 1 92.75 193 MET A N 1
ATOM 1646 C CA . MET A 1 193 ? 16.172 -17.438 -11.367 1 92.75 193 MET A CA 1
ATOM 1647 C C . MET A 1 193 ? 15.75 -18.547 -12.336 1 92.75 193 MET A C 1
ATOM 1649 O O . MET A 1 193 ? 15.672 -19.719 -11.961 1 92.75 193 MET A O 1
ATOM 1653 N N . LEU A 1 194 ? 15.547 -18.234 -13.547 1 93.31 194 LEU A N 1
ATOM 1654 C CA . LEU A 1 194 ? 15.125 -19.188 -14.578 1 93.31 194 LEU A CA 1
ATOM 1655 C C . LEU A 1 194 ? 16.25 -20.156 -14.922 1 93.31 194 LEU A C 1
ATOM 1657 O O . LEU A 1 194 ? 15.992 -21.344 -15.172 1 93.31 194 LEU A O 1
ATOM 1661 N N . PHE A 1 195 ? 17.438 -19.734 -14.859 1 93.06 195 PHE A N 1
ATOM 1662 C CA . PHE A 1 195 ? 18.578 -20.594 -15.148 1 93.06 195 PHE A CA 1
ATOM 1663 C C . PHE A 1 195 ? 18.672 -21.719 -14.117 1 93.06 195 PHE A C 1
ATOM 1665 O O . PHE A 1 195 ? 18.906 -22.875 -14.477 1 93.06 195 PHE A O 1
ATOM 1672 N N . GLY A 1 196 ? 18.5 -21.438 -12.875 1 92.38 196 GLY A N 1
ATOM 1673 C CA . GLY A 1 196 ? 18.5 -22.438 -11.828 1 92.38 196 GLY A CA 1
ATOM 1674 C C . GLY A 1 196 ? 17.375 -23.453 -11.977 1 92.38 196 GLY A C 1
ATOM 1675 O O . GLY A 1 196 ? 17.578 -24.656 -11.812 1 92.38 196 GLY A O 1
ATOM 1676 N N . LYS A 1 197 ? 16.297 -23.031 -12.398 1 92.06 197 LYS A N 1
ATOM 1677 C CA . LYS A 1 197 ? 15.141 -23.906 -12.523 1 92.06 197 LYS A CA 1
ATOM 1678 C C . LYS A 1 197 ? 15.266 -24.812 -13.75 1 92.06 197 LYS A C 1
ATOM 1680 O O . LYS A 1 197 ? 14.828 -25.953 -13.734 1 92.06 197 LYS A O 1
ATOM 1685 N N . ILE A 1 198 ? 15.852 -24.344 -14.75 1 95.44 198 ILE A N 1
ATOM 1686 C CA . ILE A 1 198 ? 16.094 -25.141 -15.953 1 95.44 198 ILE A CA 1
ATOM 1687 C C . ILE A 1 198 ? 17.016 -26.297 -15.633 1 95.44 198 ILE A C 1
ATOM 1689 O O . ILE A 1 198 ? 16.812 -27.422 -16.109 1 95.44 198 ILE A O 1
ATOM 1693 N N . LYS A 1 199 ? 17.938 -26.125 -14.789 1 93.94 199 LYS A N 1
ATOM 1694 C CA . LYS A 1 199 ? 18.844 -27.188 -14.359 1 93.94 199 LYS A CA 1
ATOM 1695 C C . LYS A 1 199 ? 18.094 -28.266 -13.578 1 93.94 199 LYS A C 1
ATOM 1697 O O . LYS A 1 199 ? 18.344 -29.453 -13.766 1 93.94 199 LYS A O 1
ATOM 1702 N N . GLU A 1 200 ? 17.234 -27.906 -12.766 1 92.19 200 GLU A N 1
ATOM 1703 C CA . GLU A 1 200 ? 16.438 -28.828 -11.984 1 92.19 200 GLU A CA 1
ATOM 1704 C C . GLU A 1 200 ? 15.523 -29.672 -12.891 1 92.19 200 GLU A C 1
ATOM 1706 O O . GLU A 1 200 ? 15.367 -30.875 -12.68 1 92.19 200 GLU A O 1
ATOM 1711 N N . VAL A 1 201 ? 14.945 -29.078 -13.891 1 94 201 VAL A N 1
ATOM 1712 C CA . VAL A 1 201 ? 14.062 -29.766 -14.828 1 94 201 VAL A CA 1
ATOM 1713 C C . VAL A 1 201 ? 14.867 -30.75 -15.672 1 94 201 VAL A C 1
ATOM 1715 O O . VAL A 1 201 ? 14.414 -31.875 -15.938 1 94 201 VAL A O 1
ATOM 1718 N N . HIS A 1 202 ? 16.031 -30.344 -15.992 1 92.69 202 HIS A N 1
ATOM 1719 C CA . HIS A 1 202 ? 16.906 -31.219 -16.75 1 92.69 202 HIS A CA 1
ATOM 1720 C C . HIS A 1 202 ? 17.281 -32.469 -15.953 1 92.69 202 HIS A C 1
ATOM 1722 O O . HIS A 1 202 ? 17.266 -33.594 -16.484 1 92.69 202 HIS A O 1
ATOM 1728 N N . SER A 1 203 ? 17.562 -32.344 -14.711 1 89.56 203 SER A N 1
ATOM 1729 C CA . SER A 1 203 ? 17.875 -33.469 -13.82 1 89.56 203 SER A CA 1
ATOM 1730 C C . SER A 1 203 ? 16.688 -34.406 -13.656 1 89.56 203 SER A C 1
ATOM 1732 O O . SER A 1 203 ? 16.844 -35.625 -13.664 1 89.56 203 SER A O 1
ATOM 1734 N N . ALA A 1 204 ? 15.531 -33.875 -13.531 1 89.19 204 ALA A N 1
ATOM 1735 C CA . ALA A 1 204 ? 14.305 -34.656 -13.414 1 89.19 204 ALA A CA 1
ATOM 1736 C C . ALA A 1 204 ? 14.031 -35.438 -14.695 1 89.19 204 ALA A C 1
ATOM 1738 O O . ALA A 1 204 ? 13.609 -36.594 -14.648 1 89.19 204 ALA A O 1
ATOM 1739 N N . TYR A 1 205 ? 14.305 -34.875 -15.758 1 91.56 205 TYR A N 1
ATOM 1740 C CA . TYR A 1 205 ? 14.117 -35.531 -17.062 1 91.56 205 TYR A CA 1
ATOM 1741 C C . TYR A 1 205 ? 15.086 -36.688 -17.234 1 91.56 205 TYR A C 1
ATOM 1743 O O . TYR A 1 205 ? 14.711 -37.75 -17.734 1 91.56 205 TYR A O 1
ATOM 1751 N N . GLN A 1 206 ? 16.297 -36.594 -16.781 1 86.88 206 GLN A N 1
ATOM 1752 C CA . GLN A 1 206 ? 17.297 -37.656 -16.828 1 86.88 206 GLN A CA 1
ATOM 1753 C C . GLN A 1 206 ? 16.875 -38.844 -15.977 1 86.88 206 GLN A C 1
ATOM 1755 O O . GLN A 1 206 ? 17.016 -40 -16.391 1 86.88 206 GLN A O 1
ATOM 1760 N N . THR A 1 207 ? 16.344 -38.562 -14.852 1 83 207 THR A N 1
ATOM 1761 C CA . THR A 1 207 ? 15.852 -39.625 -13.953 1 83 207 THR A CA 1
ATOM 1762 C C . THR A 1 207 ? 14.656 -40.344 -14.57 1 83 207 THR A C 1
ATOM 1764 O O . THR A 1 207 ? 14.523 -41.562 -14.43 1 83 207 THR A O 1
ATOM 1767 N N . PHE A 1 208 ? 13.852 -39.656 -15.25 1 83.19 208 PHE A N 1
ATOM 1768 C CA . PHE A 1 208 ? 12.664 -40.188 -15.898 1 83.19 208 PHE A CA 1
ATOM 1769 C C . PHE A 1 208 ? 13.047 -41.156 -17.016 1 83.19 208 PHE A C 1
ATOM 1771 O O . PHE A 1 208 ? 12.398 -42.219 -17.203 1 83.19 208 PHE A O 1
ATOM 1778 N N . ARG A 1 209 ? 14.133 -40.938 -17.641 1 83.44 209 ARG A N 1
ATOM 1779 C CA . ARG A 1 209 ? 14.57 -41.75 -18.781 1 83.44 209 ARG A CA 1
ATOM 1780 C C . ARG A 1 209 ? 15.312 -43 -18.312 1 83.44 209 ARG A C 1
ATOM 1782 O O . ARG A 1 209 ? 15.328 -44 -19 1 83.44 209 ARG A O 1
ATOM 1789 N N . ARG A 1 210 ? 15.984 -43 -17.125 1 72.88 210 ARG A N 1
ATOM 1790 C CA . ARG A 1 210 ? 16.766 -44.125 -16.641 1 72.88 210 ARG A CA 1
ATOM 1791 C C . ARG A 1 210 ? 15.867 -45.219 -16.094 1 72.88 210 ARG A C 1
ATOM 1793 O O . ARG A 1 210 ? 14.859 -44.938 -15.438 1 72.88 210 ARG A O 1
ATOM 1800 N N . ASP A 1 211 ? 15.555 -46.375 -16.703 1 56.72 211 ASP A N 1
ATOM 1801 C CA . ASP A 1 211 ? 14.719 -47.5 -16.297 1 56.72 211 ASP A CA 1
ATOM 1802 C C . ASP A 1 211 ? 15.102 -48 -14.898 1 56.72 211 ASP A C 1
ATOM 1804 O O . ASP A 1 211 ? 16.281 -48.188 -14.609 1 56.72 211 ASP A O 1
ATOM 1808 N N . VAL A 1 212 ? 14.43 -47.656 -13.773 1 53.66 212 VAL A N 1
ATOM 1809 C CA . VAL A 1 212 ? 14.57 -47.969 -12.367 1 53.66 212 VAL A CA 1
ATOM 1810 C C . VAL A 1 212 ? 14.75 -49.5 -12.211 1 53.66 212 VAL A C 1
ATOM 1812 O O . VAL A 1 212 ? 13.773 -50.25 -12.281 1 53.66 212 VAL A O 1
ATOM 1815 N N . GLN A 1 213 ? 15.273 -50.156 -13.039 1 54.59 213 GLN A N 1
ATOM 1816 C CA . GLN A 1 213 ? 15.406 -51.531 -12.523 1 54.59 213 GLN A CA 1
ATOM 1817 C C . GLN A 1 213 ? 16.203 -51.562 -11.227 1 54.59 213 GLN A C 1
ATOM 1819 O O . GLN A 1 213 ? 17.359 -51.125 -11.203 1 54.59 213 GLN A O 1
ATOM 1824 N N . TYR A 1 214 ? 15.57 -51.156 -10.109 1 60.94 214 TYR A N 1
ATOM 1825 C CA . TYR A 1 214 ? 16.203 -51.281 -8.805 1 60.94 214 TYR A CA 1
ATOM 1826 C C . TYR A 1 214 ? 17.125 -52.5 -8.758 1 60.94 214 TYR A C 1
ATOM 1828 O O . TYR A 1 214 ? 17.953 -52.625 -7.863 1 60.94 214 TYR A O 1
ATOM 1836 N N . GLY A 1 215 ? 16.938 -53.188 -9.711 1 66.94 215 GLY A N 1
ATOM 1837 C CA . GLY A 1 215 ? 17.703 -54.438 -9.672 1 66.94 215 GLY A CA 1
ATOM 1838 C C . GLY A 1 215 ? 17.75 -55.156 -11 1 66.94 215 GLY A C 1
ATOM 1839 O O . GLY A 1 215 ? 17.469 -54.562 -12.047 1 66.94 215 GLY A O 1
ATOM 1840 N N . SER A 1 216 ? 18.203 -56.219 -10.969 1 74.31 216 SER A N 1
ATOM 1841 C CA . SER A 1 216 ? 18.328 -57.094 -12.125 1 74.31 216 SER A CA 1
ATOM 1842 C C . SER A 1 216 ? 17.438 -58.344 -11.992 1 74.31 216 SER A C 1
ATOM 1844 O O . SER A 1 216 ? 16.984 -58.656 -10.891 1 74.31 216 SER A O 1
ATOM 1846 N N . VAL A 1 217 ? 17.031 -58.875 -13.141 1 81.69 217 VAL A N 1
ATOM 1847 C CA . VAL A 1 217 ? 16.219 -60.094 -13.125 1 81.69 217 VAL A CA 1
ATOM 1848 C C . VAL A 1 217 ? 17.031 -61.219 -12.508 1 81.69 217 VAL A C 1
ATOM 1850 O O . VAL A 1 217 ? 18.125 -61.562 -12.977 1 81.69 217 VAL A O 1
ATOM 1853 N N . PRO A 1 218 ? 16.531 -61.812 -11.32 1 82.5 218 PRO A N 1
ATOM 1854 C CA . PRO A 1 218 ? 17.234 -62.938 -10.68 1 82.5 218 PRO A CA 1
ATOM 1855 C C . PRO A 1 218 ? 17.188 -64.188 -11.516 1 82.5 218 PRO A C 1
ATOM 1857 O O . PRO A 1 218 ? 16.266 -64.375 -12.32 1 82.5 218 PRO A O 1
ATOM 1860 N N . SER A 1 219 ? 18.094 -65 -11.359 1 87.44 219 SER A N 1
ATOM 1861 C CA . SER A 1 219 ? 18.141 -66.312 -11.992 1 87.44 219 SER A CA 1
ATOM 1862 C C . SER A 1 219 ? 17.188 -67.312 -11.305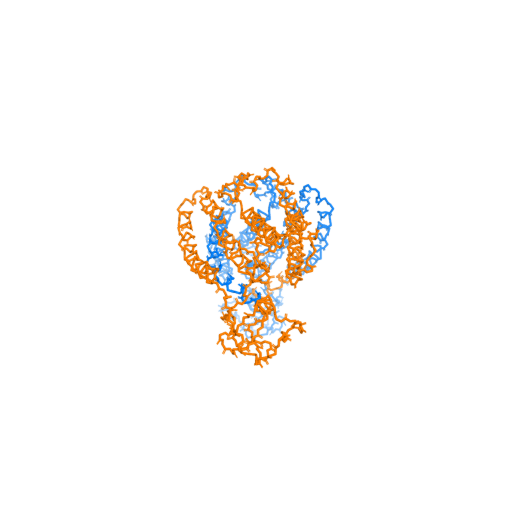 1 87.44 219 SER A C 1
ATOM 1864 O O . SER A 1 219 ? 16.719 -67.062 -10.188 1 87.44 219 SER A O 1
ATOM 1866 N N . LYS A 1 220 ? 16.906 -68.625 -11.977 1 87.31 220 LYS A N 1
ATOM 1867 C CA . LYS A 1 220 ? 16.016 -69.625 -11.406 1 87.31 220 LYS A CA 1
ATOM 1868 C C . LYS A 1 220 ? 16.578 -70.188 -10.078 1 87.31 220 LYS A C 1
ATOM 1870 O O . LYS A 1 220 ? 15.82 -70.438 -9.141 1 87.31 220 LYS A O 1
ATOM 1875 N N . GLU A 1 221 ? 17.828 -70.188 -10.062 1 86.62 221 GLU A N 1
ATOM 1876 C CA . GLU A 1 221 ? 18.469 -70.625 -8.844 1 86.62 221 GLU A CA 1
ATOM 1877 C C . GLU A 1 221 ? 18.281 -69.625 -7.699 1 86.62 221 GLU A C 1
ATOM 1879 O O . GLU A 1 221 ? 17.984 -70.062 -6.566 1 86.62 221 GLU A O 1
ATOM 1884 N N . GLN A 1 222 ? 18.594 -68.5 -8.094 1 87.5 222 GLN A N 1
ATOM 1885 C CA . GLN A 1 222 ? 18.453 -67.5 -7.082 1 87.5 222 GLN A CA 1
ATOM 1886 C C . GLN A 1 222 ? 17.031 -67.438 -6.531 1 87.5 222 GLN A C 1
ATOM 1888 O O . GLN A 1 222 ? 16.828 -67.188 -5.34 1 87.5 222 GLN A O 1
ATOM 1893 N N . ILE A 1 223 ? 15.938 -67.562 -7.203 1 90.44 223 ILE A N 1
ATOM 1894 C CA . ILE A 1 223 ? 14.539 -67.562 -6.797 1 90.44 223 ILE A CA 1
ATOM 1895 C C . ILE A 1 223 ? 14.273 -68.75 -5.859 1 90.44 223 ILE A C 1
ATOM 1897 O O . ILE A 1 223 ? 13.586 -68.625 -4.848 1 90.44 223 ILE A O 1
ATOM 1901 N N . MET A 1 224 ? 14.812 -69.875 -6.25 1 84.38 224 MET A N 1
ATOM 1902 C CA . MET A 1 224 ? 14.641 -71.062 -5.414 1 84.38 224 MET A CA 1
ATOM 1903 C C . MET A 1 224 ? 15.266 -70.875 -4.039 1 84.38 224 MET A C 1
ATOM 1905 O O . MET A 1 224 ? 14.703 -71.312 -3.027 1 84.38 224 MET A O 1
ATOM 1909 N N . GLU A 1 225 ? 16.328 -70.188 -4.16 1 85.12 225 GLU A N 1
ATOM 1910 C CA . GLU A 1 225 ? 17.031 -69.938 -2.906 1 85.12 225 GLU A CA 1
ATOM 1911 C C . GLU A 1 225 ? 16.266 -69 -2.02 1 85.12 225 GLU A C 1
ATOM 1913 O O . GLU A 1 225 ? 16.219 -69.125 -0.799 1 85.12 225 GLU A O 1
ATOM 1918 N N . ALA A 1 226 ? 15.82 -68.062 -2.449 1 78.5 226 ALA A N 1
ATOM 1919 C CA . ALA A 1 226 ? 15.164 -67 -1.722 1 78.5 226 ALA A CA 1
ATOM 1920 C C . ALA A 1 226 ? 13.742 -67.375 -1.323 1 78.5 226 ALA A C 1
ATOM 1922 O O . ALA A 1 226 ? 13.195 -66.875 -0.354 1 78.5 226 ALA A O 1
ATOM 1923 N N . GLY A 1 227 ? 13.156 -68.375 -1.839 1 82.44 227 GLY A N 1
ATOM 1924 C CA . GLY A 1 227 ? 11.75 -68.688 -1.669 1 82.44 227 GLY A CA 1
ATOM 1925 C C . GLY A 1 227 ? 10.875 -68.188 -2.795 1 82.44 227 GLY A C 1
ATOM 1926 O O . GLY A 1 227 ? 11.164 -67.125 -3.385 1 82.44 227 GLY A O 1
ATOM 1927 N N . ASN A 1 228 ? 9.984 -68.938 -3.271 1 82.12 228 ASN A N 1
ATOM 1928 C CA . ASN A 1 228 ? 9.125 -68.625 -4.414 1 82.12 228 ASN A CA 1
ATOM 1929 C C . ASN A 1 228 ? 8.031 -67.625 -4.039 1 82.12 228 ASN A C 1
ATOM 1931 O O . ASN A 1 228 ? 7.148 -67.312 -4.852 1 82.12 228 ASN A O 1
ATOM 1935 N N . SER A 1 229 ? 8.398 -67 -2.818 1 89.25 229 SER A N 1
ATOM 1936 C CA . SER A 1 229 ? 7.359 -66.062 -2.365 1 89.25 229 SER A CA 1
ATOM 1937 C C . SER A 1 229 ? 7.906 -64.688 -2.199 1 89.25 229 SER A C 1
ATOM 1939 O O . SER A 1 229 ? 9.031 -64.5 -1.738 1 89.25 229 SER A O 1
ATOM 1941 N N . CYS A 1 230 ? 7.387 -63.75 -2.572 1 86.88 230 CYS A N 1
ATOM 1942 C CA . CYS A 1 230 ? 7.727 -62.344 -2.371 1 86.88 230 CYS A CA 1
ATOM 1943 C C . CYS A 1 230 ? 7.586 -61.969 -0.905 1 86.88 230 CYS A C 1
ATOM 1945 O O . CYS A 1 230 ? 6.539 -62.188 -0.296 1 86.88 230 CYS A O 1
ATOM 1947 N N . PRO A 1 231 ? 8.609 -61.406 -0.404 1 88.5 231 PRO A N 1
ATOM 1948 C CA . PRO A 1 231 ? 8.508 -61 0.996 1 88.5 231 PRO A CA 1
ATOM 1949 C C . PRO A 1 231 ? 7.461 -59.906 1.212 1 88.5 231 PRO A C 1
ATOM 1951 O O . PRO A 1 231 ? 6.965 -59.75 2.33 1 88.5 231 PRO A O 1
ATOM 1954 N N . ILE A 1 232 ? 7.047 -59.188 0.312 1 83.81 232 ILE A N 1
ATOM 1955 C CA . ILE A 1 232 ? 6.121 -58.094 0.438 1 83.81 232 ILE A CA 1
ATOM 1956 C C . ILE A 1 232 ? 4.688 -58.594 0.296 1 83.81 232 ILE A C 1
ATOM 1958 O O . ILE A 1 232 ? 3.855 -58.344 1.18 1 83.81 232 ILE A O 1
ATOM 1962 N N . CYS A 1 233 ? 4.246 -59.344 -0.753 1 81 233 CYS A N 1
ATOM 1963 C CA . CYS A 1 233 ? 2.877 -59.781 -1.02 1 81 233 CYS A CA 1
ATOM 1964 C C . CYS A 1 233 ? 2.662 -61.219 -0.572 1 81 233 CYS A C 1
ATOM 1966 O O . CYS A 1 233 ? 1.523 -61.688 -0.487 1 81 233 CYS A O 1
ATOM 1968 N N . GLN A 1 234 ? 3.664 -61.938 -0.32 1 84.5 234 GLN A N 1
ATOM 1969 C CA . GLN A 1 234 ? 3.662 -63.312 0.177 1 84.5 234 GLN A CA 1
ATOM 1970 C C . GLN A 1 234 ? 3.064 -64.312 -0.85 1 84.5 234 GLN A C 1
ATOM 1972 O O . GLN A 1 234 ? 2.648 -65.375 -0.505 1 84.5 234 GLN A O 1
ATOM 1977 N N . GLU A 1 235 ? 2.906 -63.906 -2.008 1 85.88 235 GLU A N 1
ATOM 1978 C CA . GLU A 1 235 ? 2.518 -64.75 -3.127 1 85.88 235 GLU A CA 1
ATOM 1979 C C . GLU A 1 235 ? 3.736 -65.188 -3.939 1 85.88 235 GLU A C 1
ATOM 1981 O O . GLU A 1 235 ? 4.867 -64.875 -3.604 1 85.88 235 GLU A O 1
ATOM 1986 N N . GLU A 1 236 ? 3.354 -66 -4.965 1 87.38 236 GLU A N 1
ATOM 1987 C CA . GLU A 1 236 ? 4.445 -66.438 -5.836 1 87.38 236 GLU A CA 1
ATOM 1988 C C . GLU A 1 236 ? 5.047 -65.25 -6.586 1 87.38 236 GLU A C 1
ATOM 1990 O O . GLU A 1 236 ? 4.32 -64.375 -7.039 1 87.38 236 GLU A O 1
ATOM 1995 N N . LEU A 1 237 ? 6.328 -65.375 -6.613 1 85.25 237 LEU A N 1
ATOM 1996 C CA . LEU A 1 237 ? 7.062 -64.25 -7.238 1 85.25 237 LEU A CA 1
ATOM 1997 C C . LEU A 1 237 ? 6.617 -64.062 -8.68 1 85.25 237 LEU A C 1
ATOM 1999 O O . LEU A 1 237 ? 6.586 -65 -9.461 1 85.25 237 LEU A O 1
ATOM 2003 N N . ALA A 1 238 ? 6.078 -62.875 -8.953 1 85.56 238 ALA A N 1
ATOM 2004 C CA . ALA A 1 238 ? 5.734 -62.469 -10.312 1 85.56 238 ALA A CA 1
ATOM 2005 C C . ALA A 1 238 ? 6.734 -61.438 -10.844 1 85.56 238 ALA A C 1
ATOM 2007 O O . ALA A 1 238 ? 6.914 -60.375 -10.258 1 85.56 238 ALA A O 1
ATOM 2008 N N . GLU A 1 239 ? 7.406 -61.844 -11.984 1 84.12 239 GLU A N 1
ATOM 2009 C CA . GLU A 1 239 ? 8.422 -60.969 -12.562 1 84.12 239 GLU A CA 1
ATOM 2010 C C . GLU A 1 239 ? 9.445 -60.531 -11.516 1 84.12 239 GLU A C 1
ATOM 2012 O O . GLU A 1 239 ? 9.547 -59.375 -11.188 1 84.12 239 GLU A O 1
ATOM 2017 N N . PRO A 1 240 ? 10.305 -61.406 -10.977 1 85.5 240 PRO A N 1
ATOM 2018 C CA . PRO A 1 240 ? 11.227 -61.125 -9.875 1 85.5 240 PRO A CA 1
ATOM 2019 C C . PRO A 1 240 ? 12.328 -60.125 -10.273 1 85.5 240 PRO A C 1
ATOM 2021 O O . PRO A 1 240 ? 12.82 -60.188 -11.406 1 85.5 240 PRO A O 1
ATOM 2024 N N . ILE A 1 241 ? 12.594 -59.25 -9.344 1 81.81 241 ILE A N 1
ATOM 2025 C CA . ILE A 1 241 ? 13.719 -58.344 -9.461 1 81.81 241 ILE A CA 1
ATOM 2026 C C . ILE A 1 241 ? 14.609 -58.438 -8.227 1 81.81 241 ILE A C 1
ATOM 2028 O O . ILE A 1 241 ? 14.109 -58.594 -7.105 1 81.81 241 ILE A O 1
ATOM 2032 N N . MET A 1 242 ? 15.984 -58.469 -8.477 1 86.19 242 MET A N 1
ATOM 2033 C CA . MET A 1 242 ? 16.984 -58.438 -7.41 1 86.19 242 MET A CA 1
ATOM 2034 C C . MET A 1 242 ? 17.578 -57.031 -7.27 1 86.19 242 MET A C 1
ATOM 2036 O O . MET A 1 242 ? 18.109 -56.5 -8.234 1 86.19 242 MET A O 1
ATOM 2040 N N . LEU A 1 243 ? 17.375 -56.5 -6.172 1 85.12 243 LEU A N 1
ATOM 2041 C CA . LEU A 1 243 ? 17.922 -55.156 -5.887 1 85.12 243 LEU A CA 1
ATOM 2042 C C . LEU A 1 243 ? 19.438 -55.156 -6.035 1 85.12 243 LEU A C 1
ATOM 2044 O O . LEU A 1 243 ? 20.109 -56.125 -5.652 1 85.12 243 LEU A O 1
ATOM 2048 N N . ARG A 1 244 ? 19.781 -54.188 -6.559 1 79 244 ARG A N 1
ATOM 2049 C CA . ARG A 1 244 ? 21.219 -54.094 -6.801 1 79 244 ARG A CA 1
ATOM 2050 C C . ARG A 1 244 ? 21.984 -53.906 -5.492 1 79 244 ARG A C 1
ATOM 2052 O O . ARG A 1 244 ? 23.062 -54.469 -5.312 1 79 244 ARG A O 1
ATOM 2059 N N . THR A 1 245 ? 21.422 -53.062 -4.754 1 69.12 245 THR A N 1
ATOM 2060 C CA . THR A 1 245 ? 22.125 -52.656 -3.541 1 69.12 245 THR A CA 1
ATOM 2061 C C . THR A 1 245 ? 22.156 -53.812 -2.529 1 69.12 245 THR A C 1
ATOM 2063 O O . THR A 1 245 ? 23.203 -54.094 -1.942 1 69.12 245 THR A O 1
ATOM 2066 N N . CYS A 1 246 ? 21.109 -54.5 -2.156 1 77 246 CYS A N 1
ATOM 2067 C CA . CYS A 1 246 ? 21.031 -55.438 -1.062 1 77 246 CYS A CA 1
ATOM 2068 C C . CYS A 1 246 ? 20.688 -56.844 -1.584 1 77 246 CYS A C 1
ATOM 2070 O O . CYS A 1 246 ? 20.656 -57.812 -0.815 1 77 246 CYS A O 1
ATOM 2072 N N . LYS A 1 247 ? 20.359 -57.031 -2.807 1 84.56 247 LYS A N 1
ATOM 2073 C CA . LYS A 1 247 ? 20.188 -58.281 -3.527 1 84.56 247 LYS A CA 1
ATOM 2074 C C . LYS A 1 247 ? 18.922 -59 -3.082 1 84.56 247 LYS A C 1
ATOM 2076 O O . LYS A 1 247 ? 18.734 -60.188 -3.393 1 84.56 247 LYS A O 1
ATOM 2081 N N . HIS A 1 248 ? 18.344 -58.312 -2.312 1 85.06 248 HIS A N 1
ATOM 2082 C CA . HIS A 1 248 ? 17.047 -58.906 -1.988 1 85.06 248 HIS A CA 1
ATOM 2083 C C . HIS A 1 248 ? 16.141 -58.906 -3.213 1 85.06 248 HIS A C 1
ATOM 2085 O O . HIS A 1 248 ? 16.219 -58.031 -4.078 1 85.06 248 HIS A O 1
ATOM 2091 N N . ILE A 1 249 ? 15.359 -60.031 -3.195 1 85.62 249 ILE A N 1
ATOM 2092 C CA . ILE A 1 249 ? 14.531 -60.281 -4.375 1 85.62 249 ILE A CA 1
ATOM 2093 C C . ILE A 1 249 ? 13.07 -60.031 -4.035 1 85.62 249 ILE A C 1
ATOM 2095 O O . ILE A 1 249 ? 12.578 -60.469 -2.994 1 85.62 249 ILE A O 1
ATOM 2099 N N . PHE A 1 250 ? 12.453 -59.375 -4.898 1 85.31 250 PHE A N 1
ATOM 2100 C CA . PHE A 1 250 ? 11.039 -59.031 -4.766 1 85.31 250 PHE A CA 1
ATOM 2101 C C . PHE A 1 250 ? 10.344 -59.094 -6.117 1 85.31 250 PHE A C 1
ATOM 2103 O O . PHE A 1 250 ? 10.992 -59.219 -7.152 1 85.31 250 PHE A O 1
ATOM 2110 N N . CYS A 1 251 ? 8.961 -59.188 -6.039 1 84.38 251 CYS A N 1
ATOM 2111 C CA . CYS A 1 251 ? 8.227 -58.875 -7.258 1 84.38 251 CYS A CA 1
ATOM 2112 C C . CYS A 1 251 ? 8.547 -57.469 -7.762 1 84.38 251 CYS A C 1
ATOM 2114 O O . CYS A 1 251 ? 8.727 -56.562 -6.965 1 84.38 251 CYS A O 1
ATOM 2116 N N . GLU A 1 252 ? 8.781 -57.312 -8.961 1 78.38 252 GLU A N 1
ATOM 2117 C CA . GLU A 1 252 ? 9.039 -56 -9.531 1 78.38 252 GLU A CA 1
ATOM 2118 C C . GLU A 1 252 ? 7.98 -54.969 -9.109 1 78.38 252 GLU A C 1
ATOM 2120 O O . GLU A 1 252 ? 8.305 -53.844 -8.734 1 78.38 252 GLU A O 1
ATOM 2125 N N . ASP A 1 253 ? 6.73 -55.375 -9.148 1 75.62 253 ASP A N 1
ATOM 2126 C CA . ASP A 1 253 ? 5.637 -54.469 -8.797 1 75.62 253 ASP A CA 1
ATOM 2127 C C . ASP A 1 253 ? 5.691 -54.094 -7.32 1 75.62 253 ASP A C 1
ATOM 2129 O O . ASP A 1 253 ? 5.441 -52.938 -6.961 1 75.62 253 ASP A O 1
ATOM 2133 N N . CYS A 1 254 ? 6.086 -55.031 -6.512 1 79.25 254 CYS A N 1
ATOM 2134 C CA . CYS A 1 254 ? 6.098 -54.812 -5.066 1 79.25 254 CYS A CA 1
ATOM 2135 C C . CYS A 1 254 ? 7.172 -53.812 -4.68 1 79.25 254 CYS A C 1
ATOM 2137 O O . CYS A 1 254 ? 6.91 -52.906 -3.9 1 79.25 254 CYS A O 1
ATOM 2139 N N . ILE A 1 255 ? 8.297 -53.969 -5.23 1 79 255 ILE A N 1
ATOM 2140 C CA . ILE A 1 255 ? 9.414 -53.125 -4.801 1 79 255 ILE A CA 1
ATOM 2141 C C . ILE A 1 255 ? 9.266 -51.719 -5.387 1 79 255 ILE A C 1
ATOM 2143 O O . ILE A 1 255 ? 9.648 -50.75 -4.758 1 79 255 ILE A O 1
ATOM 2147 N N . SER A 1 256 ? 8.883 -51.688 -6.547 1 73.56 256 SER A N 1
ATOM 2148 C CA . SER A 1 256 ? 8.641 -50.375 -7.156 1 73.56 256 SER A CA 1
ATOM 2149 C C . SER A 1 256 ? 7.688 -49.562 -6.312 1 73.56 256 SER A C 1
ATOM 2151 O O . SER A 1 256 ? 7.902 -48.344 -6.125 1 73.56 256 SER A O 1
ATOM 2153 N N . LEU A 1 257 ? 6.695 -50.219 -5.816 1 73.69 257 LEU A N 1
ATOM 2154 C CA . LEU A 1 257 ? 5.723 -49.562 -4.965 1 73.69 257 LEU A CA 1
ATOM 2155 C C . LEU A 1 257 ? 6.363 -49.094 -3.662 1 73.69 257 LEU A C 1
ATOM 2157 O O . LEU A 1 257 ? 6.031 -48.031 -3.141 1 73.69 257 LEU A O 1
ATOM 2161 N N . TRP A 1 258 ? 7.246 -49.875 -3.096 1 74.5 258 TRP A N 1
ATOM 2162 C CA . TRP A 1 258 ? 7.965 -49.562 -1.867 1 74.5 258 TRP A CA 1
ATOM 2163 C C . TRP A 1 258 ? 8.789 -48.281 -2.033 1 74.5 258 TRP A C 1
ATOM 2165 O O . TRP A 1 258 ? 8.797 -47.406 -1.151 1 74.5 258 TRP A O 1
ATOM 2175 N N . PHE A 1 259 ? 9.398 -48.094 -3.146 1 74.31 259 PHE A N 1
ATOM 2176 C CA . PHE A 1 259 ? 10.352 -47 -3.35 1 74.31 259 PHE A CA 1
ATOM 2177 C C . PHE A 1 259 ? 9.633 -45.719 -3.711 1 74.31 259 PHE A C 1
ATOM 2179 O O . PHE A 1 259 ? 10.258 -44.656 -3.768 1 74.31 259 PHE A O 1
ATOM 2186 N N . ASP A 1 260 ? 8.391 -45.875 -3.955 1 67.69 260 ASP A N 1
ATOM 2187 C CA . ASP A 1 260 ? 7.609 -44.656 -4.109 1 67.69 260 ASP A CA 1
ATOM 2188 C C . ASP A 1 260 ? 7.473 -43.906 -2.779 1 67.69 260 ASP A C 1
ATOM 2190 O O . ASP A 1 260 ? 7.148 -42.719 -2.752 1 67.69 260 ASP A O 1
ATOM 2194 N N . ARG A 1 261 ? 7.711 -44.656 -1.699 1 69.25 261 ARG A N 1
ATOM 2195 C CA . ARG A 1 261 ? 7.508 -44.094 -0.368 1 69.25 261 ARG A CA 1
ATOM 2196 C C . ARG A 1 261 ? 8.812 -44.062 0.416 1 69.25 261 ARG A C 1
ATOM 2198 O O . ARG A 1 261 ? 9.047 -43.156 1.209 1 69.25 261 ARG A O 1
ATOM 2205 N N . GLU A 1 262 ? 9.492 -45.125 0.236 1 73.31 262 GLU A N 1
ATOM 2206 C CA . GLU A 1 262 ? 10.719 -45.281 1.021 1 73.31 262 GLU A CA 1
ATOM 2207 C C . GLU A 1 262 ? 11.945 -45.344 0.122 1 73.31 262 GLU A C 1
ATOM 2209 O O . GLU A 1 262 ? 11.844 -45.719 -1.05 1 73.31 262 GLU A O 1
ATOM 2214 N N . GLN A 1 263 ? 12.812 -45.062 0.716 1 74.81 263 GLN A N 1
ATOM 2215 C CA . GLN A 1 263 ? 14.078 -45.094 -0.023 1 74.81 263 GLN A CA 1
ATOM 2216 C C . GLN A 1 263 ? 14.914 -46.312 0.333 1 74.81 263 GLN A C 1
ATOM 2218 O O . GLN A 1 263 ? 15.891 -46.625 -0.348 1 74.81 263 GLN A O 1
ATOM 2223 N N . THR A 1 264 ? 14.43 -46.969 1.301 1 77.44 264 THR A N 1
ATOM 2224 C CA . THR A 1 264 ? 15.273 -48.031 1.826 1 77.44 264 THR A CA 1
ATOM 2225 C C . THR A 1 264 ? 14.672 -49.406 1.511 1 77.44 264 THR A C 1
ATOM 2227 O O . THR A 1 264 ? 13.461 -49.5 1.319 1 77.44 264 THR A O 1
ATOM 2230 N N . CYS A 1 265 ? 15.258 -50.438 1.594 1 83.94 265 CYS A N 1
ATOM 2231 C CA . CYS A 1 265 ? 14.82 -51.812 1.351 1 83.94 265 CYS A CA 1
ATOM 2232 C C . CYS A 1 265 ? 13.898 -52.281 2.463 1 83.94 265 CYS A C 1
ATOM 2234 O O . CYS A 1 265 ? 14.172 -52.062 3.643 1 83.94 265 CYS A O 1
ATOM 2236 N N . PRO A 1 266 ? 12.844 -53.094 2.262 1 80.88 266 PRO A N 1
ATOM 2237 C CA . PRO A 1 266 ? 11.891 -53.594 3.266 1 80.88 266 PRO A CA 1
ATOM 2238 C C . PRO A 1 266 ? 12.469 -54.688 4.148 1 80.88 266 PRO A C 1
ATOM 2240 O O . PRO A 1 266 ? 11.961 -54.938 5.25 1 80.88 266 PRO A O 1
ATOM 2243 N N . MET A 1 267 ? 13.477 -55.125 3.672 1 87.88 267 MET A N 1
ATOM 2244 C CA . MET A 1 267 ? 14.031 -56.25 4.43 1 87.88 267 MET A CA 1
ATOM 2245 C C . MET A 1 267 ? 15.219 -55.812 5.277 1 87.88 267 MET A C 1
ATOM 2247 O O . MET A 1 267 ? 15.312 -56.156 6.457 1 87.88 267 MET A O 1
ATOM 2251 N N . CYS A 1 268 ? 16.125 -54.938 4.586 1 83.44 268 CYS A N 1
ATOM 2252 C CA . CYS A 1 268 ? 17.375 -54.625 5.277 1 83.44 268 CYS A CA 1
ATOM 2253 C C . CYS A 1 268 ? 17.469 -53.156 5.605 1 83.44 268 CYS A C 1
ATOM 2255 O O . CYS A 1 268 ? 18.375 -52.719 6.297 1 83.44 268 CYS A O 1
ATOM 2257 N N . ARG A 1 269 ? 16.844 -52.281 5.004 1 83.44 269 ARG A N 1
ATOM 2258 C CA . ARG A 1 269 ? 16.766 -50.844 5.254 1 83.44 269 ARG A CA 1
ATOM 2259 C C . ARG A 1 269 ? 17.906 -50.094 4.594 1 83.44 269 ARG A C 1
ATOM 2261 O O . ARG A 1 269 ? 18.156 -48.906 4.895 1 83.44 269 ARG A O 1
ATOM 2268 N N . ALA A 1 270 ? 18.531 -50.531 3.639 1 78 270 ALA A N 1
ATOM 2269 C CA . ALA A 1 270 ? 19.562 -49.812 2.893 1 78 270 ALA A CA 1
ATOM 2270 C C . ALA A 1 270 ? 18.969 -48.781 1.962 1 78 270 ALA A C 1
ATOM 2272 O O . ALA A 1 270 ? 17.891 -49 1.386 1 78 270 ALA A O 1
ATOM 2273 N N . ARG A 1 271 ? 19.641 -47.656 1.685 1 67.38 271 ARG A N 1
ATOM 2274 C CA . ARG A 1 271 ? 19.203 -46.594 0.793 1 67.38 271 ARG A CA 1
ATOM 2275 C C . ARG A 1 271 ? 19.406 -46.969 -0.668 1 67.38 271 ARG A C 1
ATOM 2277 O O . ARG A 1 271 ? 20.547 -47.094 -1.133 1 67.38 271 ARG A O 1
ATOM 2284 N N . VAL A 1 272 ? 18.391 -47.25 -1.258 1 67.75 272 VAL A N 1
ATOM 2285 C CA . VAL A 1 272 ? 18.453 -47.781 -2.617 1 67.75 272 VAL A CA 1
ATOM 2286 C C . VAL A 1 272 ? 17.906 -46.75 -3.602 1 67.75 272 VAL A C 1
ATOM 2288 O O . VAL A 1 272 ? 18.484 -46.531 -4.672 1 67.75 272 VAL A O 1
ATOM 2291 N N . ALA A 1 273 ? 16.922 -46.094 -3.316 1 66.88 273 ALA A N 1
ATOM 2292 C CA . ALA A 1 273 ? 16.188 -45.219 -4.246 1 66.88 273 ALA A CA 1
ATOM 2293 C C . ALA A 1 273 ? 16.484 -43.75 -3.979 1 66.88 273 ALA A C 1
ATOM 2295 O O . ALA A 1 273 ? 16.859 -43.375 -2.865 1 66.88 273 ALA A O 1
ATOM 2296 N N . GLY A 1 274 ? 16.672 -42.812 -5.066 1 60.31 274 GLY A N 1
ATOM 2297 C CA . GLY A 1 274 ? 16.812 -41.375 -4.949 1 60.31 274 GLY A CA 1
ATOM 2298 C C . GLY A 1 274 ? 15.656 -40.719 -4.238 1 60.31 274 GLY A C 1
ATOM 2299 O O . GLY A 1 274 ? 14.742 -41.375 -3.766 1 60.31 274 GLY A O 1
ATOM 2300 N N . ASP A 1 275 ? 15.922 -39.312 -4.203 1 61.69 275 ASP A N 1
ATOM 2301 C CA . ASP A 1 275 ? 14.93 -38.5 -3.5 1 61.69 275 ASP A CA 1
ATOM 2302 C C . ASP A 1 275 ? 13.539 -38.688 -4.102 1 61.69 275 ASP A C 1
ATOM 2304 O O . ASP A 1 275 ? 13.328 -38.406 -5.285 1 61.69 275 ASP A O 1
ATOM 2308 N N . PRO A 1 276 ? 12.859 -39.312 -3.395 1 69.19 276 PRO A N 1
ATOM 2309 C CA . PRO A 1 276 ? 11.523 -39.656 -3.875 1 69.19 276 PRO A CA 1
ATOM 2310 C C . PRO A 1 276 ? 10.586 -38.438 -3.924 1 69.19 276 PRO A C 1
ATOM 2312 O O . PRO A 1 276 ? 9.383 -38.594 -4.121 1 69.19 276 PRO A O 1
ATOM 2315 N N . MET A 1 277 ? 11.305 -37.25 -4.188 1 77.31 277 MET A N 1
ATOM 2316 C CA . MET A 1 277 ? 10.445 -36.062 -4.055 1 77.31 277 MET A CA 1
ATOM 2317 C C . MET A 1 277 ? 9.422 -36 -5.184 1 77.31 277 MET A C 1
ATOM 2319 O O . MET A 1 277 ? 9.766 -36.188 -6.352 1 77.31 277 MET A O 1
ATOM 2323 N N . TRP A 1 278 ? 8.258 -35.719 -4.934 1 82.81 278 TRP A N 1
ATOM 2324 C CA . TRP A 1 278 ? 7.094 -35.469 -5.781 1 82.81 278 TRP A CA 1
ATOM 2325 C C . TRP A 1 278 ? 6.645 -36.75 -6.469 1 82.81 278 TRP A C 1
ATOM 2327 O O . TRP A 1 278 ? 5.742 -36.719 -7.309 1 82.81 278 TRP A O 1
ATOM 2337 N N . ARG A 1 279 ? 7.336 -37.906 -6.148 1 85.5 279 ARG A N 1
ATOM 2338 C CA . ARG A 1 279 ? 6.945 -39.156 -6.766 1 85.5 279 ARG A CA 1
ATOM 2339 C C . ARG A 1 279 ? 5.656 -39.688 -6.152 1 85.5 279 ARG A C 1
ATOM 2341 O O . ARG A 1 279 ? 5.035 -40.594 -6.699 1 85.5 279 ARG A O 1
ATOM 2348 N N . ASP A 1 280 ? 5.402 -39 -5.016 1 86.19 280 ASP A N 1
ATOM 2349 C CA . ASP A 1 280 ? 4.191 -39.406 -4.305 1 86.19 280 ASP A CA 1
ATOM 2350 C C . ASP A 1 280 ? 2.965 -38.688 -4.848 1 86.19 280 ASP A C 1
ATOM 2352 O O . ASP A 1 280 ? 1.869 -38.812 -4.301 1 86.19 280 ASP A O 1
ATOM 2356 N N . GLY A 1 281 ? 3.164 -37.812 -5.812 1 91.69 281 GLY A N 1
ATOM 2357 C CA . GLY A 1 281 ? 2.041 -37.125 -6.449 1 91.69 281 GLY A CA 1
ATOM 2358 C C . GLY A 1 281 ? 1.723 -35.781 -5.832 1 91.69 281 GLY A C 1
ATOM 2359 O O . GLY A 1 281 ? 0.837 -35.062 -6.305 1 91.69 281 GLY A O 1
ATOM 2360 N N . THR A 1 282 ? 2.492 -35.312 -4.848 1 92.25 282 THR A N 1
ATOM 2361 C CA . THR A 1 282 ? 2.229 -34.031 -4.164 1 92.25 282 THR A CA 1
ATOM 2362 C C . THR A 1 282 ? 2.65 -32.844 -5.031 1 92.25 282 THR A C 1
ATOM 2364 O O . THR A 1 282 ? 3.494 -33 -5.918 1 92.25 282 THR A O 1
ATOM 2367 N N . THR A 1 283 ? 2.033 -31.734 -4.754 1 93.75 283 THR A N 1
ATOM 2368 C CA . THR A 1 283 ? 2.332 -30.484 -5.441 1 93.75 283 THR A CA 1
ATOM 2369 C C . THR A 1 283 ? 2.812 -29.422 -4.453 1 93.75 283 THR A C 1
ATOM 2371 O O . THR A 1 283 ? 2.342 -29.375 -3.316 1 93.75 283 THR A O 1
ATOM 2374 N N . ALA A 1 284 ? 3.768 -28.547 -4.867 1 91.56 284 ALA A N 1
ATOM 2375 C CA . ALA A 1 284 ? 4.32 -27.484 -4.02 1 91.56 284 ALA A CA 1
ATOM 2376 C C . ALA A 1 284 ? 3.225 -26.547 -3.541 1 91.56 284 ALA A C 1
ATOM 2378 O O . ALA A 1 284 ? 2.422 -26.062 -4.344 1 91.56 284 ALA A O 1
ATOM 2379 N N . ALA A 1 285 ? 3.324 -26.094 -2.244 1 89.88 285 ALA A N 1
ATOM 2380 C CA . ALA A 1 285 ? 2.254 -25.312 -1.636 1 89.88 285 ALA A CA 1
ATOM 2381 C C . ALA A 1 285 ? 2.5 -23.812 -1.812 1 89.88 285 ALA A C 1
ATOM 2383 O O . ALA A 1 285 ? 1.566 -23.016 -1.743 1 89.88 285 ALA A O 1
ATOM 2384 N N . TYR A 1 286 ? 3.73 -23.422 -2.027 1 89.06 286 TYR A N 1
ATOM 2385 C CA . TYR A 1 286 ? 4.031 -21.984 -2.104 1 89.06 286 TYR A CA 1
ATOM 2386 C C . TYR A 1 286 ? 3.564 -21.406 -3.43 1 89.06 286 TYR A C 1
ATOM 2388 O O . TYR A 1 286 ? 3.643 -22.062 -4.469 1 89.06 286 TYR A O 1
ATOM 2396 N N . VAL A 1 287 ? 3.086 -20.156 -3.312 1 91.69 287 VAL A N 1
ATOM 2397 C CA . VAL A 1 287 ? 2.617 -19.422 -4.492 1 91.69 287 VAL A CA 1
ATOM 2398 C C . VAL A 1 287 ? 3.766 -18.625 -5.098 1 91.69 287 VAL A C 1
ATOM 2400 O O . VAL A 1 287 ? 4.461 -17.891 -4.387 1 91.69 287 VAL A O 1
ATOM 2403 N N . GLN A 1 288 ? 3.986 -18.75 -6.348 1 93.44 288 GLN A N 1
ATOM 2404 C CA . GLN A 1 288 ? 5.027 -18 -7.047 1 93.44 288 GLN A CA 1
ATOM 2405 C C . GLN A 1 288 ? 4.492 -16.656 -7.566 1 93.44 288 GLN A C 1
ATOM 2407 O O . GLN A 1 288 ? 3.865 -16.609 -8.625 1 93.44 288 GLN A O 1
ATOM 2412 N N . VAL A 1 289 ? 4.891 -15.648 -6.895 1 92.31 289 VAL A N 1
ATOM 2413 C CA . VAL A 1 289 ? 4.34 -14.336 -7.199 1 92.31 289 VAL A CA 1
ATOM 2414 C C . VAL A 1 289 ? 5.176 -13.664 -8.289 1 92.31 289 VAL A C 1
ATOM 2416 O O . VAL A 1 289 ? 4.66 -12.867 -9.07 1 92.31 289 VAL A O 1
ATOM 2419 N N . PHE A 1 290 ? 6.469 -13.922 -8.281 1 91 290 PHE A N 1
ATOM 2420 C CA . PHE A 1 290 ? 7.348 -13.273 -9.25 1 91 290 PHE A CA 1
ATOM 2421 C C . PHE A 1 290 ? 7.828 -14.273 -10.297 1 91 290 PHE A C 1
ATOM 2423 O O . PHE A 1 290 ? 8.133 -15.422 -9.977 1 91 290 PHE A O 1
ATOM 2430 N N . MET B 1 1 ? 9.516 -31.375 4.758 1 55.69 1 MET B N 1
ATOM 2431 C CA . MET B 1 1 ? 10.195 -31.172 3.484 1 55.69 1 MET B CA 1
ATOM 2432 C C . MET B 1 1 ? 9.633 -29.969 2.752 1 55.69 1 MET B C 1
ATOM 2434 O O . MET B 1 1 ? 10.383 -29.125 2.254 1 55.69 1 MET B O 1
ATOM 2438 N N . GLU B 1 2 ? 8.289 -29.688 2.969 1 71.56 2 GLU B N 1
ATOM 2439 C CA . GLU B 1 2 ? 7.629 -28.578 2.307 1 71.56 2 GLU B CA 1
ATOM 2440 C C . GLU B 1 2 ? 8.07 -27.234 2.902 1 71.56 2 GLU B C 1
ATOM 2442 O O . GLU B 1 2 ? 8.219 -26.25 2.182 1 71.56 2 GLU B O 1
ATOM 2447 N N . PHE B 1 3 ? 8.641 -27.281 4.027 1 76.12 3 PHE B N 1
ATOM 2448 C CA . PHE B 1 3 ? 8.992 -26.047 4.723 1 76.12 3 PHE B CA 1
ATOM 2449 C C . PHE B 1 3 ? 10.312 -25.484 4.211 1 76.12 3 PHE B C 1
ATOM 2451 O O . PHE B 1 3 ? 10.461 -24.281 4.043 1 76.12 3 PHE B O 1
ATOM 2458 N N . GLN B 1 4 ? 11.227 -26.328 3.92 1 75.81 4 GLN B N 1
ATOM 2459 C CA . GLN B 1 4 ? 12.523 -25.906 3.404 1 75.81 4 GLN B CA 1
ATOM 2460 C C . GLN B 1 4 ? 12.391 -25.328 2 1 75.81 4 GLN B C 1
ATOM 2462 O O . GLN B 1 4 ? 13.062 -24.344 1.659 1 75.81 4 GLN B O 1
ATOM 2467 N N . GLY B 1 5 ? 11.461 -25.828 1.227 1 78.56 5 GLY B N 1
ATOM 2468 C CA . GLY B 1 5 ? 11.188 -25.297 -0.104 1 78.56 5 GLY B CA 1
ATOM 2469 C C . GLY B 1 5 ? 10.578 -23.906 -0.087 1 78.56 5 GLY B C 1
ATOM 2470 O O . GLY B 1 5 ? 10.953 -23.062 -0.895 1 78.56 5 GLY B O 1
ATOM 2471 N N . THR B 1 6 ? 9.953 -23.594 0.962 1 82.12 6 THR B N 1
ATOM 2472 C CA . THR B 1 6 ? 9.312 -22.281 1.105 1 82.12 6 THR B CA 1
ATOM 2473 C C . THR B 1 6 ? 10.328 -21.219 1.475 1 82.12 6 THR B C 1
ATOM 2475 O O . THR B 1 6 ? 10.289 -20.094 0.945 1 82.12 6 THR B O 1
ATOM 2478 N N . ILE B 1 7 ? 11.258 -21.547 2.273 1 80.88 7 ILE B N 1
ATOM 2479 C CA . ILE B 1 7 ? 12.258 -20.594 2.734 1 80.88 7 ILE B CA 1
ATOM 2480 C C . ILE B 1 7 ? 13.18 -20.219 1.577 1 80.88 7 ILE B C 1
ATOM 2482 O O . ILE B 1 7 ? 13.523 -19.047 1.41 1 80.88 7 ILE B O 1
ATOM 2486 N N . SER B 1 8 ? 13.484 -21.125 0.844 1 83.19 8 SER B N 1
ATOM 2487 C CA . SER B 1 8 ? 14.344 -20.859 -0.304 1 83.19 8 SER B CA 1
ATOM 2488 C C . SER B 1 8 ? 13.641 -19.969 -1.328 1 83.19 8 SER B C 1
ATOM 2490 O O . SER B 1 8 ? 14.25 -19.062 -1.896 1 83.19 8 SER B O 1
ATOM 2492 N N . TYR B 1 9 ? 12.492 -20.125 -1.392 1 84.44 9 TYR B N 1
ATOM 2493 C CA . TYR B 1 9 ? 11.711 -19.312 -2.318 1 84.44 9 TYR B CA 1
ATOM 2494 C C . TYR B 1 9 ? 11.609 -17.875 -1.824 1 84.44 9 TYR B C 1
ATOM 2496 O O . TYR B 1 9 ? 11.727 -16.922 -2.609 1 84.44 9 TYR B O 1
ATOM 2504 N N . LEU B 1 10 ? 11.492 -17.641 -0.654 1 82.12 10 LEU B N 1
ATOM 2505 C CA . LEU B 1 10 ? 11.367 -16.312 -0.064 1 82.12 10 LEU B CA 1
ATOM 2506 C C . LEU B 1 10 ? 12.664 -15.531 -0.218 1 82.12 10 LEU B C 1
ATOM 2508 O O . LEU B 1 10 ? 12.641 -14.336 -0.517 1 82.12 10 LEU B O 1
ATOM 2512 N N . GLU B 1 11 ? 13.695 -16.25 0.019 1 80.06 11 GLU B N 1
ATOM 2513 C CA . GLU B 1 11 ? 15 -15.602 -0.116 1 80.06 11 GLU B CA 1
ATOM 2514 C C . GLU B 1 11 ? 15.242 -15.141 -1.551 1 80.06 11 GLU B C 1
ATOM 2516 O O . GLU B 1 11 ? 15.781 -14.055 -1.778 1 80.06 11 GLU B O 1
ATOM 2521 N N . ARG B 1 12 ? 14.836 -15.828 -2.42 1 85.94 12 ARG B N 1
ATOM 2522 C CA . ARG B 1 12 ? 15.039 -15.5 -3.828 1 85.94 12 ARG B CA 1
ATOM 2523 C C . ARG B 1 12 ? 14.078 -14.398 -4.281 1 85.94 12 ARG B C 1
ATOM 2525 O O . ARG B 1 12 ? 14.305 -13.766 -5.312 1 85.94 12 ARG B O 1
ATOM 2532 N N . SER B 1 13 ? 13.055 -14 -3.531 1 88.88 13 SER B N 1
ATOM 2533 C CA . SER B 1 13 ? 12.055 -13.016 -3.918 1 88.88 13 SER B CA 1
ATOM 2534 C C . SER B 1 13 ? 12.398 -11.633 -3.381 1 88.88 13 SER B C 1
ATOM 2536 O O . SER B 1 13 ? 11.805 -10.633 -3.787 1 88.88 13 SER B O 1
ATOM 2538 N N . VAL B 1 14 ? 13.406 -11.492 -2.584 1 89.44 14 VAL B N 1
ATOM 2539 C CA . VAL B 1 14 ? 13.727 -10.258 -1.871 1 89.44 14 VAL B CA 1
ATOM 2540 C C . VAL B 1 14 ? 14.102 -9.164 -2.871 1 89.44 14 VAL B C 1
ATOM 2542 O O . VAL B 1 14 ? 13.57 -8.047 -2.805 1 89.44 14 VAL B O 1
ATOM 2545 N N . PRO B 1 15 ? 14.922 -9.367 -3.83 1 88.94 15 PRO B N 1
ATOM 2546 C CA . PRO B 1 15 ? 15.266 -8.32 -4.793 1 88.94 15 PRO B CA 1
ATOM 2547 C C . PRO B 1 15 ? 14.055 -7.816 -5.574 1 88.94 15 PRO B C 1
ATOM 2549 O O . PRO B 1 15 ? 13.984 -6.633 -5.914 1 88.94 15 PRO B O 1
ATOM 2552 N N . PHE B 1 16 ? 13.125 -8.648 -5.754 1 92 16 PHE B N 1
ATOM 2553 C CA . PHE B 1 16 ? 11.93 -8.25 -6.477 1 92 16 PHE B CA 1
ATOM 2554 C C . PHE B 1 16 ? 11.039 -7.363 -5.609 1 92 16 PHE B C 1
ATOM 2556 O O . PHE B 1 16 ? 10.445 -6.402 -6.098 1 92 16 PHE B O 1
ATOM 2563 N N . VAL B 1 17 ? 11.094 -7.566 -4.43 1 92.25 17 VAL B N 1
ATOM 2564 C CA . VAL B 1 17 ? 10.32 -6.773 -3.482 1 92.25 17 VAL B CA 1
ATOM 2565 C C . VAL B 1 17 ? 10.914 -5.375 -3.369 1 92.25 17 VAL B C 1
ATOM 2567 O O . VAL B 1 17 ? 10.188 -4.379 -3.344 1 92.25 17 VAL B O 1
ATOM 2570 N N . LEU B 1 18 ? 12.133 -5.352 -3.338 1 91.56 18 LEU B N 1
ATOM 2571 C CA . LEU B 1 18 ? 12.828 -4.07 -3.262 1 91.56 18 LEU B CA 1
ATOM 2572 C C . LEU B 1 18 ? 12.562 -3.234 -4.512 1 91.56 18 LEU B C 1
ATOM 2574 O O . LEU B 1 18 ? 12.375 -2.02 -4.426 1 91.56 18 LEU B O 1
ATOM 2578 N N . LEU B 1 19 ? 12.578 -3.795 -5.559 1 93.06 19 LEU B N 1
ATOM 2579 C CA . LEU B 1 19 ? 12.289 -3.113 -6.812 1 93.06 19 LEU B CA 1
ATOM 2580 C C . LEU B 1 19 ? 10.852 -2.594 -6.828 1 93.06 19 LEU B C 1
ATOM 2582 O O . LEU B 1 19 ? 10.602 -1.465 -7.254 1 93.06 19 LEU B O 1
ATOM 2586 N N . LEU B 1 20 ? 9.977 -3.334 -6.363 1 92.31 20 LEU B N 1
ATOM 2587 C CA . LEU B 1 20 ? 8.578 -2.941 -6.285 1 92.31 20 LEU B CA 1
ATOM 2588 C C . LEU B 1 20 ? 8.398 -1.743 -5.359 1 92.31 20 LEU B C 1
ATOM 2590 O O . LEU B 1 20 ? 7.68 -0.795 -5.691 1 92.31 20 LEU B O 1
ATOM 2594 N N . LEU B 1 21 ? 9.086 -1.726 -4.285 1 92.19 21 LEU B N 1
ATOM 2595 C CA . LEU B 1 21 ? 9.023 -0.631 -3.322 1 92.19 21 LEU B CA 1
ATOM 2596 C C . LEU B 1 21 ? 9.57 0.657 -3.928 1 92.19 21 LEU B C 1
ATOM 2598 O O . LEU B 1 21 ? 9.031 1.74 -3.686 1 92.19 21 LEU B O 1
ATOM 2602 N N . SER B 1 22 ? 10.602 0.591 -4.715 1 90.06 22 SER B N 1
ATOM 2603 C CA . SER B 1 22 ? 11.172 1.758 -5.379 1 90.06 22 SER B CA 1
ATOM 2604 C C . SER B 1 22 ? 10.188 2.375 -6.359 1 90.06 22 SER B C 1
ATOM 2606 O O . SER B 1 22 ? 10.117 3.6 -6.492 1 90.06 22 SER B O 1
ATOM 2608 N N . ARG B 1 23 ? 9.43 1.627 -6.988 1 89.19 23 ARG B N 1
ATOM 2609 C CA . ARG B 1 23 ? 8.422 2.113 -7.922 1 89.19 23 ARG B CA 1
ATOM 2610 C C . ARG B 1 23 ? 7.297 2.834 -7.188 1 89.19 23 ARG B C 1
ATOM 2612 O O . ARG B 1 23 ? 6.836 3.889 -7.625 1 89.19 23 ARG B O 1
ATOM 2619 N N . ILE B 1 24 ? 6.855 2.346 -6.094 1 87.06 24 ILE B N 1
ATOM 2620 C CA . ILE B 1 24 ? 5.797 2.961 -5.297 1 87.06 24 ILE B CA 1
ATOM 2621 C C . ILE B 1 24 ? 6.27 4.312 -4.77 1 87.06 24 ILE B C 1
ATOM 2623 O O . ILE B 1 24 ? 5.512 5.289 -4.785 1 87.06 24 ILE B O 1
ATOM 2627 N N . MET B 1 25 ? 7.527 4.422 -4.383 1 88.31 25 MET B N 1
ATOM 2628 C CA . MET B 1 25 ? 8.109 5.668 -3.891 1 88.31 25 MET B CA 1
ATOM 2629 C C . MET B 1 25 ? 8.164 6.719 -4.996 1 88.31 25 MET B C 1
ATOM 2631 O O . MET B 1 25 ? 7.93 7.898 -4.742 1 88.31 25 MET B O 1
ATOM 2635 N N . TRP B 1 26 ? 8.359 6.363 -6.156 1 86.19 26 TRP B N 1
ATOM 2636 C CA . TRP B 1 26 ? 8.414 7.281 -7.289 1 86.19 26 TRP B CA 1
ATOM 2637 C C . TRP B 1 26 ? 7.027 7.836 -7.605 1 86.19 26 TRP B C 1
ATOM 2639 O O . TRP B 1 26 ? 6.887 9.016 -7.93 1 86.19 26 TRP B O 1
ATOM 2649 N N . ASP B 1 27 ? 6.098 6.992 -7.469 1 83.88 27 ASP B N 1
ATOM 2650 C CA . ASP B 1 27 ? 4.73 7.414 -7.742 1 83.88 27 ASP B CA 1
ATOM 2651 C C . ASP B 1 27 ? 4.273 8.477 -6.746 1 83.88 27 ASP B C 1
ATOM 2653 O O . ASP B 1 27 ? 3.441 9.328 -7.07 1 83.88 27 ASP B O 1
ATOM 2657 N N . HIS B 1 28 ? 4.68 8.555 -5.609 1 86.5 28 HIS B N 1
ATOM 2658 C CA . HIS B 1 28 ? 4.301 9.492 -4.559 1 86.5 28 HIS B CA 1
ATOM 2659 C C . HIS B 1 28 ? 5.398 10.531 -4.324 1 86.5 28 HIS B C 1
ATOM 2661 O O . HIS B 1 28 ? 5.484 11.109 -3.244 1 86.5 28 HIS B O 1
ATOM 2667 N N . ARG B 1 29 ? 6.25 10.797 -5.309 1 87.69 29 ARG B N 1
ATOM 2668 C CA . ARG B 1 29 ? 7.441 11.625 -5.16 1 87.69 29 ARG B CA 1
ATOM 2669 C C . ARG B 1 29 ? 7.066 13.055 -4.789 1 87.69 29 ARG B C 1
ATOM 2671 O O . ARG B 1 29 ? 7.734 13.68 -3.965 1 87.69 29 ARG B O 1
ATOM 2678 N N . LEU B 1 30 ? 5.918 13.641 -5.43 1 88.31 30 LEU B N 1
ATOM 2679 C CA . LEU B 1 30 ? 5.531 15.016 -5.156 1 88.31 30 LEU B CA 1
ATOM 2680 C C . LEU B 1 30 ? 5.129 15.188 -3.695 1 88.31 30 LEU B C 1
ATOM 2682 O O . LEU B 1 30 ? 5.559 16.141 -3.035 1 88.31 30 LEU B O 1
ATOM 2686 N N . GLY B 1 31 ? 4.246 14.281 -3.252 1 90.88 31 GLY B N 1
ATOM 2687 C CA . GLY B 1 31 ? 3.85 14.344 -1.854 1 90.88 31 GLY B CA 1
ATOM 2688 C C . GLY B 1 31 ? 5.02 14.234 -0.895 1 90.88 31 GLY B C 1
ATOM 2689 O O . GLY B 1 31 ? 5.09 14.969 0.092 1 90.88 31 GLY B O 1
ATOM 2690 N N . ILE B 1 32 ? 5.891 13.43 -1.292 1 91.44 32 ILE B N 1
ATOM 2691 C CA . ILE B 1 32 ? 7.051 13.203 -0.435 1 91.44 32 ILE B CA 1
ATOM 2692 C C . ILE B 1 32 ? 7.934 14.445 -0.424 1 91.44 32 ILE B C 1
ATOM 2694 O O . ILE B 1 32 ? 8.375 14.891 0.637 1 91.44 32 ILE B O 1
ATOM 2698 N N . LEU B 1 33 ? 8.133 15.07 -1.569 1 93.94 33 LEU B N 1
ATOM 2699 C CA . LEU B 1 33 ? 8.969 16.266 -1.674 1 93.94 33 LEU B CA 1
ATOM 2700 C C . LEU B 1 33 ? 8.344 17.438 -0.926 1 93.94 33 LEU B C 1
ATOM 2702 O O . LEU B 1 33 ? 9.031 18.172 -0.214 1 93.94 33 LEU B O 1
ATOM 2706 N N . VAL B 1 34 ? 7.027 17.578 -1.137 1 95.5 34 VAL B N 1
ATOM 2707 C CA . VAL B 1 34 ? 6.324 18.656 -0.447 1 95.5 34 VAL B CA 1
ATOM 2708 C C . VAL B 1 34 ? 6.41 18.438 1.062 1 95.5 34 VAL B C 1
ATOM 2710 O O . VAL B 1 34 ? 6.645 19.391 1.815 1 95.5 34 VAL B O 1
ATOM 2713 N N . PHE B 1 35 ? 6.289 17.266 1.439 1 95.12 35 PHE B N 1
ATOM 2714 C CA . PHE B 1 35 ? 6.371 16.953 2.859 1 95.12 35 PHE B CA 1
ATOM 2715 C C . PHE B 1 35 ? 7.75 17.281 3.412 1 95.12 35 PHE B C 1
ATOM 2717 O O . PHE B 1 35 ? 7.871 17.875 4.488 1 95.12 35 PHE B O 1
ATOM 2724 N N . ILE B 1 36 ? 8.727 16.953 2.658 1 95.75 36 ILE B N 1
ATOM 2725 C CA . ILE B 1 36 ? 10.094 17.25 3.072 1 95.75 36 ILE B CA 1
ATOM 2726 C C . ILE B 1 36 ? 10.305 18.75 3.139 1 95.75 36 ILE B C 1
ATOM 2728 O O . ILE B 1 36 ? 10.906 19.266 4.09 1 95.75 36 ILE B O 1
ATOM 2732 N N . GLY B 1 37 ? 9.766 19.547 2.178 1 96.69 37 GLY B N 1
ATOM 2733 C CA . GLY B 1 37 ? 9.859 21 2.172 1 96.69 37 GLY B CA 1
ATOM 2734 C C . GLY B 1 37 ? 9.125 21.656 3.334 1 96.69 37 GLY B C 1
ATOM 2735 O O . GLY B 1 37 ? 9.648 22.578 3.959 1 96.69 37 GLY B O 1
ATOM 2736 N N . LEU B 1 38 ? 7.969 21.141 3.559 1 97.12 38 LEU B N 1
ATOM 2737 C CA . LEU B 1 38 ? 7.184 21.688 4.656 1 97.12 38 LEU B CA 1
ATOM 2738 C C . LEU B 1 38 ? 7.863 21.422 5.996 1 97.12 38 LEU B C 1
ATOM 2740 O O . LEU B 1 38 ? 7.863 22.297 6.875 1 97.12 38 LEU B O 1
ATOM 2744 N N . CYS B 1 39 ? 8.414 20.312 6.051 1 96.75 39 CYS B N 1
ATOM 2745 C CA . CYS B 1 39 ? 9.156 19.984 7.262 1 96.75 39 CYS B CA 1
ATOM 2746 C C . CYS B 1 39 ? 10.359 20.891 7.434 1 96.75 39 CYS B C 1
ATOM 2748 O O . CYS B 1 39 ? 10.633 21.375 8.531 1 96.75 39 CYS B O 1
ATOM 2750 N N . GLY B 1 40 ? 11.023 21.156 6.32 1 97.5 40 GLY B N 1
ATOM 2751 C CA . GLY B 1 40 ? 12.148 22.078 6.363 1 97.5 40 GLY B CA 1
ATOM 2752 C C . GLY B 1 40 ? 11.758 23.484 6.742 1 97.5 40 GLY B C 1
ATOM 2753 O O . GLY B 1 40 ? 12.43 24.125 7.559 1 97.5 40 GLY B O 1
ATOM 2754 N N . THR B 1 41 ? 10.734 23.953 6.156 1 97.38 41 THR B N 1
ATOM 2755 C CA . THR B 1 41 ? 10.234 25.281 6.477 1 97.38 41 THR B CA 1
ATOM 2756 C C . THR B 1 41 ? 9.828 25.359 7.945 1 97.38 41 THR B C 1
ATOM 2758 O O . THR B 1 41 ? 10.117 26.359 8.617 1 97.38 41 THR B O 1
ATOM 2761 N N . PHE B 1 42 ? 9.18 24.422 8.367 1 97.44 42 PHE B N 1
ATOM 2762 C CA . PHE B 1 42 ? 8.758 24.375 9.758 1 97.44 42 PHE B CA 1
ATOM 2763 C C . PHE B 1 42 ? 9.961 24.469 10.688 1 97.44 42 PHE B C 1
ATOM 2765 O O . PHE B 1 42 ? 9.953 25.281 11.625 1 97.44 42 PHE B O 1
ATOM 2772 N N . LEU B 1 43 ? 10.945 23.656 10.422 1 96.88 43 LEU B N 1
ATOM 2773 C CA . LEU B 1 43 ? 12.117 23.625 11.289 1 96.88 43 LEU B CA 1
ATOM 2774 C C . LEU B 1 43 ? 12.852 24.953 11.273 1 96.88 43 LEU B C 1
ATOM 2776 O O . LEU B 1 43 ? 13.242 25.469 12.32 1 96.88 43 LEU B O 1
ATOM 2780 N N . HIS B 1 44 ? 12.945 25.562 10.109 1 97.25 44 HIS B N 1
ATOM 2781 C CA . HIS B 1 44 ? 13.625 26.844 9.969 1 97.25 44 HIS B CA 1
ATOM 2782 C C . HIS B 1 44 ? 12.867 27.953 10.695 1 97.25 44 HIS B C 1
ATOM 2784 O O . HIS B 1 44 ? 13.453 28.688 11.492 1 97.25 44 HIS B O 1
ATOM 2790 N N . ALA B 1 45 ? 11.609 28.016 10.398 1 97.5 45 ALA B N 1
ATOM 2791 C CA . ALA B 1 45 ? 10.789 29.062 11.008 1 97.5 45 ALA B CA 1
ATOM 2792 C C . ALA B 1 45 ? 10.719 28.891 12.523 1 97.5 45 ALA B C 1
ATOM 2794 O O . ALA B 1 45 ? 10.797 29.875 13.266 1 97.5 45 ALA B O 1
ATOM 2795 N N . ASN B 1 46 ? 10.516 27.734 12.922 1 96.38 46 ASN B N 1
ATOM 2796 C CA . ASN B 1 46 ? 10.438 27.469 14.352 1 96.38 46 ASN B CA 1
ATOM 2797 C C . ASN B 1 46 ? 11.719 27.875 15.07 1 96.38 46 ASN B C 1
ATOM 2799 O O . ASN B 1 46 ? 11.672 28.453 16.156 1 96.38 46 ASN B O 1
ATOM 2803 N N . ASN B 1 47 ? 12.82 27.594 14.484 1 96.5 47 ASN B N 1
ATOM 2804 C CA . ASN B 1 47 ? 14.102 27.969 15.062 1 96.5 47 ASN B CA 1
ATOM 2805 C C . ASN B 1 47 ? 14.289 29.484 15.07 1 96.5 47 ASN B C 1
ATOM 2807 O O . ASN B 1 47 ? 14.789 30.047 16.047 1 96.5 47 ASN B O 1
ATOM 2811 N N . THR B 1 48 ? 13.914 30.172 14.039 1 96.62 48 THR B N 1
ATOM 2812 C CA . THR B 1 48 ? 14.016 31.625 13.938 1 96.62 48 THR B CA 1
ATOM 2813 C C . THR B 1 48 ? 13.141 32.312 14.992 1 96.62 48 THR B C 1
ATOM 2815 O O . THR B 1 48 ? 13.578 33.25 15.656 1 96.62 48 THR B O 1
ATOM 2818 N N . ILE B 1 49 ? 11.93 31.828 15.125 1 95.62 49 ILE B N 1
ATOM 2819 C CA . ILE B 1 49 ? 11 32.406 16.094 1 95.62 49 ILE B CA 1
ATOM 2820 C C . ILE B 1 49 ? 11.547 32.219 17.516 1 95.62 49 ILE B C 1
ATOM 2822 O O . ILE B 1 49 ? 11.547 33.156 18.312 1 95.62 49 ILE B O 1
ATOM 2826 N N . LYS B 1 50 ? 12.016 31.078 17.75 1 93.38 50 LYS B N 1
ATOM 2827 C CA . LYS B 1 50 ? 12.617 30.797 19.062 1 93.38 50 LYS B CA 1
ATOM 2828 C C . LYS B 1 50 ? 13.766 31.766 19.344 1 93.38 50 LYS B C 1
ATOM 2830 O O . LYS B 1 50 ? 13.867 32.312 20.453 1 93.38 50 LYS B O 1
ATOM 2835 N N . ARG B 1 51 ? 14.523 32.062 18.328 1 91.88 51 ARG B N 1
ATOM 2836 C CA . ARG B 1 51 ? 15.672 32.938 18.469 1 91.88 51 ARG B CA 1
ATOM 2837 C C . ARG B 1 51 ? 15.227 34.375 18.703 1 91.88 51 ARG B C 1
ATOM 2839 O O . ARG B 1 51 ? 15.758 35.062 19.578 1 91.88 51 ARG B O 1
ATOM 2846 N N . GLN B 1 52 ? 14.258 34.875 17.938 1 92.81 52 GLN B N 1
ATOM 2847 C CA . GLN B 1 52 ? 13.789 36.25 18.047 1 92.81 52 GLN B CA 1
ATOM 2848 C C . GLN B 1 52 ? 13.094 36.469 19.391 1 92.81 52 GLN B C 1
ATOM 2850 O O . GLN B 1 52 ? 13.18 37.562 19.953 1 92.81 52 GLN B O 1
ATOM 2855 N N . VAL B 1 53 ? 12.453 35.5 19.844 1 90.62 53 VAL B N 1
ATOM 2856 C CA . VAL B 1 53 ? 11.805 35.625 21.141 1 90.62 53 VAL B CA 1
ATOM 2857 C C . VAL B 1 53 ? 12.859 35.75 22.234 1 90.62 53 VAL B C 1
ATOM 2859 O O . VAL B 1 53 ? 12.688 36.531 23.188 1 90.62 53 VAL B O 1
ATOM 2862 N N . SER B 1 54 ? 13.914 35.062 22.094 1 85.44 54 SER B N 1
ATOM 2863 C CA . SER B 1 54 ? 14.969 35.062 23.094 1 85.44 54 SER B CA 1
ATOM 2864 C C . SER B 1 54 ? 15.695 36.406 23.109 1 85.44 54 SER B C 1
ATOM 2866 O O . SER B 1 54 ? 16.234 36.812 24.141 1 85.44 54 SER B O 1
ATOM 2868 N N . LEU B 1 55 ? 15.633 37.25 21.984 1 86.94 55 LEU B N 1
ATOM 2869 C CA . LEU B 1 55 ? 16.344 38.531 21.875 1 86.94 55 LEU B CA 1
ATOM 2870 C C . LEU B 1 55 ? 15.586 39.656 22.578 1 86.94 55 LEU B C 1
ATOM 2872 O O . LEU B 1 55 ? 16.156 40.688 22.891 1 86.94 55 LEU B O 1
ATOM 2876 N N . LYS B 1 56 ? 14.328 39.531 22.812 1 81.19 56 LYS B N 1
ATOM 2877 C CA . LYS B 1 56 ? 13.461 40.438 23.562 1 81.19 56 LYS B CA 1
ATOM 2878 C C . LYS B 1 56 ? 13.523 41.844 23 1 81.19 56 LYS B C 1
ATOM 2880 O O . LYS B 1 56 ? 13.07 42.094 21.875 1 81.19 56 LYS B O 1
ATOM 2885 N N . ASP B 1 57 ? 14.258 42.781 23.672 1 77.44 57 ASP B N 1
ATOM 2886 C CA . ASP B 1 57 ? 14.297 44.188 23.25 1 77.44 57 ASP B CA 1
ATOM 2887 C C . ASP B 1 57 ? 15.203 44.344 22.031 1 77.44 57 ASP B C 1
ATOM 2889 O O . ASP B 1 57 ? 15.07 45.344 21.297 1 77.44 57 ASP B O 1
ATOM 2893 N N . ARG B 1 58 ? 16.188 43.469 21.797 1 87 58 ARG B N 1
ATOM 2894 C CA . ARG B 1 58 ? 17.109 43.562 20.672 1 87 58 ARG B CA 1
ATOM 2895 C C . ARG B 1 58 ? 16.547 42.844 19.453 1 87 58 ARG B C 1
ATOM 2897 O O . ARG B 1 58 ? 17.281 42.531 18.516 1 87 58 ARG B O 1
ATOM 2904 N N . ARG B 1 59 ? 15.289 42.562 19.5 1 86.06 59 ARG B N 1
ATOM 2905 C CA . ARG B 1 59 ? 14.672 41.844 18.391 1 86.06 59 ARG B CA 1
ATOM 2906 C C . ARG B 1 59 ? 14.734 42.656 17.109 1 86.06 59 ARG B C 1
ATOM 2908 O O . ARG B 1 59 ? 14.75 43.906 17.141 1 86.06 59 ARG B O 1
ATOM 2915 N N . LEU B 1 60 ? 14.953 41.875 16.125 1 89.25 60 LEU B N 1
ATOM 2916 C CA . LEU B 1 60 ? 14.992 42.531 14.82 1 89.25 60 LEU B CA 1
ATOM 2917 C C . LEU B 1 60 ? 13.625 42.469 14.148 1 89.25 60 LEU B C 1
ATOM 2919 O O . LEU B 1 60 ? 13.156 41.406 13.758 1 89.25 60 LEU B O 1
ATOM 2923 N N . TYR B 1 61 ? 12.938 43.656 14.023 1 92.12 61 TYR B N 1
ATOM 2924 C CA . TYR B 1 61 ? 11.594 43.781 13.453 1 92.12 61 TYR B CA 1
ATOM 2925 C C . TYR B 1 61 ? 11.57 43.25 12.016 1 92.12 61 TYR B C 1
ATOM 2927 O O . TYR B 1 61 ? 10.609 42.594 11.609 1 92.12 61 TYR B O 1
ATOM 2935 N N . ARG B 1 62 ? 12.625 43.5 11.43 1 90.88 62 ARG B N 1
ATOM 2936 C CA . ARG B 1 62 ? 12.695 43.125 10.016 1 90.88 62 ARG B CA 1
ATOM 2937 C C . ARG B 1 62 ? 12.625 41.594 9.852 1 90.88 62 ARG B C 1
ATOM 2939 O O . ARG B 1 62 ? 11.969 41.094 8.938 1 90.88 62 ARG B O 1
ATOM 2946 N N . ILE B 1 63 ? 13.258 40.875 10.727 1 93.75 63 ILE B N 1
ATOM 2947 C CA . ILE B 1 63 ? 13.32 39.438 10.633 1 93.75 63 ILE B CA 1
ATOM 2948 C C . ILE B 1 63 ? 11.945 38.844 10.953 1 93.75 63 ILE B C 1
ATOM 2950 O O . ILE B 1 63 ? 11.492 37.906 10.266 1 93.75 63 ILE B O 1
ATOM 2954 N N . SER B 1 64 ? 11.344 39.312 12 1 95.06 64 SER B N 1
ATOM 2955 C CA . SER B 1 64 ? 10.031 38.812 12.383 1 95.06 64 SER B CA 1
ATOM 2956 C C . SER B 1 64 ? 8.977 39.156 11.344 1 95.06 64 SER B C 1
ATOM 2958 O O . SER B 1 64 ? 8.07 38.375 11.07 1 95.06 64 SER B O 1
ATOM 2960 N N . MET B 1 65 ? 9.148 40.406 10.781 1 95.88 65 MET B N 1
ATOM 2961 C CA . MET B 1 65 ? 8.242 40.781 9.703 1 95.88 65 MET B CA 1
ATOM 2962 C C . MET B 1 65 ? 8.43 39.875 8.484 1 95.88 65 MET B C 1
ATOM 2964 O O . MET B 1 65 ? 7.461 39.5 7.84 1 95.88 65 MET B O 1
ATOM 2968 N N . TRP B 1 66 ? 9.656 39.531 8.289 1 94.25 66 TRP B N 1
ATOM 2969 C CA . TRP B 1 66 ? 9.953 38.625 7.18 1 94.25 66 TRP B CA 1
ATOM 2970 C C . TRP B 1 66 ? 9.391 37.219 7.434 1 94.25 66 TRP B C 1
ATOM 2972 O O . TRP B 1 66 ? 8.875 36.594 6.516 1 94.25 66 TRP B O 1
ATOM 2982 N N . THR B 1 67 ? 9.617 36.75 8.641 1 97.56 67 THR B N 1
ATOM 2983 C CA . THR B 1 67 ? 9.094 35.438 8.984 1 97.56 67 THR B CA 1
ATOM 2984 C C . THR B 1 67 ? 7.582 35.375 8.805 1 97.56 67 THR B C 1
ATOM 2986 O O . THR B 1 67 ? 7.043 34.375 8.297 1 97.56 67 THR B O 1
ATOM 2989 N N . PHE B 1 68 ? 6.902 36.438 9.211 1 97.38 68 PHE B N 1
ATOM 2990 C CA . PHE B 1 68 ? 5.461 36.531 9.023 1 97.38 68 PHE B CA 1
ATOM 2991 C C . PHE B 1 68 ? 5.102 36.5 7.543 1 97.38 68 PHE B C 1
ATOM 2993 O O . PHE B 1 68 ? 4.23 35.719 7.137 1 97.38 68 PHE B O 1
ATOM 3000 N N . LEU B 1 69 ? 5.871 37.25 6.77 1 95.56 69 LEU B N 1
ATOM 3001 C CA . LEU B 1 69 ? 5.605 37.312 5.34 1 95.56 69 LEU B CA 1
ATOM 3002 C C . LEU B 1 69 ? 5.938 35.969 4.668 1 95.56 69 LEU B C 1
ATOM 3004 O O . LEU B 1 69 ? 5.203 35.531 3.789 1 95.56 69 LEU B O 1
ATOM 3008 N N . PHE B 1 70 ? 7.031 35.406 5.148 1 97.44 70 PHE B N 1
ATOM 3009 C CA . PHE B 1 70 ? 7.504 34.156 4.594 1 97.44 70 PHE B CA 1
ATOM 3010 C C . PHE B 1 70 ? 6.484 33.031 4.824 1 97.44 70 PHE B C 1
ATOM 3012 O O . PHE B 1 70 ? 6.145 32.281 3.9 1 97.44 70 PHE B O 1
ATOM 3019 N N . LEU B 1 71 ? 6.02 32.875 6.02 1 98.19 71 LEU B N 1
ATOM 3020 C CA . LEU B 1 71 ? 5.059 31.828 6.375 1 98.19 71 LEU B CA 1
ATOM 3021 C C . LEU B 1 71 ? 3.713 32.062 5.703 1 98.19 71 LEU B C 1
ATOM 3023 O O . LEU B 1 71 ? 3.084 31.141 5.199 1 98.19 71 LEU B O 1
ATOM 3027 N N . SER B 1 72 ? 3.25 33.375 5.742 1 97.5 72 SER B N 1
ATOM 3028 C CA . SER B 1 72 ? 2.016 33.719 5.043 1 97.5 72 SER B CA 1
ATOM 3029 C C . SER B 1 72 ? 2.131 33.438 3.549 1 97.5 72 SER B C 1
ATOM 3031 O O . SER B 1 72 ? 1.196 32.938 2.936 1 97.5 72 SER B O 1
ATOM 3033 N N . GLY B 1 73 ? 3.328 33.75 3.078 1 96.31 73 GLY B N 1
ATOM 3034 C CA . GLY B 1 73 ? 3.582 33.469 1.676 1 96.31 73 GLY B CA 1
ATOM 3035 C C . GLY B 1 73 ? 3.535 31.969 1.354 1 96.31 73 GLY B C 1
ATOM 3036 O O . GLY B 1 73 ? 3.002 31.578 0.317 1 96.31 73 GLY B O 1
ATOM 3037 N N . ASN B 1 74 ? 4.176 31.203 2.236 1 97.62 74 ASN B N 1
ATOM 3038 C CA . ASN B 1 74 ? 4.16 29.75 2.047 1 97.62 74 ASN B CA 1
ATOM 3039 C C . ASN B 1 74 ? 2.734 29.203 2.039 1 97.62 74 ASN B C 1
ATOM 3041 O O . ASN B 1 74 ? 2.4 28.344 1.218 1 97.62 74 ASN B O 1
ATOM 3045 N N . VAL B 1 75 ? 1.882 29.656 2.996 1 96.62 75 VAL B N 1
ATOM 3046 C CA . VAL B 1 75 ? 0.491 29.219 3.068 1 96.62 75 VAL B CA 1
ATOM 3047 C C . VAL B 1 75 ? -0.235 29.594 1.778 1 96.62 75 VAL B C 1
ATOM 3049 O O . VAL B 1 75 ? -0.92 28.766 1.179 1 96.62 75 VAL B O 1
ATOM 3052 N N . PHE B 1 76 ? 0.042 30.797 1.362 1 94.62 76 PHE B N 1
ATOM 3053 C CA . PHE B 1 76 ? -0.58 31.266 0.127 1 94.62 76 PHE B CA 1
ATOM 3054 C C . PHE B 1 76 ? -0.081 30.453 -1.065 1 94.62 76 PHE B C 1
ATOM 3056 O O . PHE B 1 76 ? -0.859 30.109 -1.955 1 94.62 76 PHE B O 1
ATOM 3063 N N . PHE B 1 77 ? 1.22 30.172 -1.012 1 95.19 77 PHE B N 1
ATOM 3064 C CA . PHE B 1 77 ? 1.845 29.438 -2.104 1 95.19 77 PHE B CA 1
ATOM 3065 C C . PHE B 1 77 ? 1.266 28.031 -2.211 1 95.19 77 PHE B C 1
ATOM 3067 O O . PHE B 1 77 ? 0.977 27.562 -3.312 1 95.19 77 PHE B O 1
ATOM 3074 N N . ILE B 1 78 ? 1.117 27.375 -1.07 1 94.19 78 ILE B N 1
ATOM 3075 C CA . ILE B 1 78 ? 0.578 26.016 -1.042 1 94.19 78 ILE B CA 1
ATOM 3076 C C . ILE B 1 78 ? -0.824 26 -1.648 1 94.19 78 ILE B C 1
ATOM 3078 O O . ILE B 1 78 ? -1.131 25.172 -2.504 1 94.19 78 ILE B O 1
ATOM 3082 N N . TYR B 1 79 ? -1.676 26.938 -1.308 1 94 79 TYR B N 1
ATOM 3083 C CA . TYR B 1 79 ? -3.055 26.953 -1.785 1 94 79 TYR B CA 1
ATOM 3084 C C . TYR B 1 79 ? -3.125 27.422 -3.234 1 94 79 TYR B C 1
ATOM 3086 O O . TYR B 1 79 ? -4.027 27.031 -3.977 1 94 79 TYR B O 1
ATOM 3094 N N . TYR B 1 80 ? -2.086 28.172 -3.57 1 94.12 80 TYR B N 1
ATOM 3095 C CA . TYR B 1 80 ? -2.027 28.625 -4.957 1 94.12 80 TYR B CA 1
ATOM 3096 C C . TYR B 1 80 ? -1.616 27.484 -5.879 1 94.12 80 TYR B C 1
ATOM 3098 O O . TYR B 1 80 ? -2.252 27.25 -6.914 1 94.12 80 TYR B O 1
ATOM 3106 N N . VAL B 1 81 ? -0.485 26.797 -5.5 1 91.62 81 VAL B N 1
ATOM 3107 C CA . VAL B 1 81 ? 0.057 25.719 -6.324 1 91.62 81 VAL B CA 1
ATOM 3108 C C . VAL B 1 81 ? -0.975 24.594 -6.457 1 91.62 81 VAL B C 1
ATOM 3110 O O . VAL B 1 81 ? -1.134 24.016 -7.535 1 91.62 81 VAL B O 1
ATOM 3113 N N . PHE B 1 82 ? -1.728 24.312 -5.344 1 91.94 82 PHE B N 1
ATOM 3114 C CA . PHE B 1 82 ? -2.691 23.203 -5.355 1 91.94 82 PHE B CA 1
ATOM 3115 C C . PHE B 1 82 ? -4.117 23.75 -5.371 1 91.94 82 PHE B C 1
ATOM 3117 O O . PHE B 1 82 ? -5.004 23.188 -4.719 1 91.94 82 PHE B O 1
ATOM 3124 N N . TYR B 1 83 ? -4.258 24.859 -6.078 1 90.81 83 TYR B N 1
ATOM 3125 C CA . TYR B 1 83 ? -5.551 25.547 -6.109 1 90.81 83 TYR B CA 1
ATOM 3126 C C . TYR B 1 83 ? -6.633 24.625 -6.664 1 90.81 83 TYR B C 1
ATOM 3128 O O . TYR B 1 83 ? -7.781 24.672 -6.219 1 90.81 83 TYR B O 1
ATOM 3136 N N . ASN B 1 84 ? -6.258 23.672 -7.59 1 90.44 84 ASN B N 1
ATOM 3137 C CA . ASN B 1 84 ? -7.215 22.766 -8.227 1 90.44 84 ASN B CA 1
ATOM 3138 C C . ASN B 1 84 ? -7.797 21.781 -7.223 1 90.44 84 ASN B C 1
ATOM 3140 O O . ASN B 1 84 ? -8.906 21.281 -7.406 1 90.44 84 ASN B O 1
ATOM 3144 N N . GLN B 1 85 ? -7.113 21.516 -6.129 1 90.94 85 GLN B N 1
ATOM 3145 C CA . GLN B 1 85 ? -7.539 20.531 -5.145 1 90.94 85 GLN B CA 1
ATOM 3146 C C . GLN B 1 85 ? -8.398 21.172 -4.059 1 90.94 85 GLN B C 1
ATOM 3148 O O . GLN B 1 85 ? -9.062 20.469 -3.293 1 90.94 85 GLN B O 1
ATOM 3153 N N . GLN B 1 86 ? -8.516 22.453 -3.979 1 92.38 86 GLN B N 1
ATOM 3154 C CA . GLN B 1 86 ? -9.289 23.219 -3.01 1 92.38 86 GLN B CA 1
ATOM 3155 C C . GLN B 1 86 ? -9.039 22.719 -1.589 1 92.38 86 GLN B C 1
ATOM 3157 O O . GLN B 1 86 ? -9.984 22.469 -0.842 1 92.38 86 GLN B O 1
ATOM 3162 N N . LEU B 1 87 ? -7.766 22.656 -1.232 1 92.25 87 LEU B N 1
ATOM 3163 C CA . LEU B 1 87 ? -7.34 22.141 0.061 1 92.25 87 LEU B CA 1
ATOM 3164 C C . LEU B 1 87 ? -7.738 23.094 1.188 1 92.25 87 LEU B C 1
ATOM 3166 O O . LEU B 1 87 ? -7.77 22.688 2.355 1 92.25 87 LEU B O 1
ATOM 3170 N N . GLU B 1 88 ? -8.023 24.375 0.83 1 90 88 GLU B N 1
ATOM 3171 C CA . GLU B 1 88 ? -8.414 25.375 1.822 1 90 88 GLU B CA 1
ATOM 3172 C C . GLU B 1 88 ? -9.758 25.016 2.461 1 90 88 GLU B C 1
ATOM 3174 O O . GLU B 1 88 ? -10.047 25.438 3.584 1 90 88 GLU B O 1
ATOM 3179 N N . ASN B 1 89 ? -10.516 24.219 1.787 1 91.31 89 ASN B N 1
ATOM 3180 C CA . ASN B 1 89 ? -11.812 23.781 2.311 1 91.31 89 ASN B CA 1
ATOM 3181 C C . ASN B 1 89 ? -11.648 22.906 3.557 1 91.31 89 ASN B C 1
ATOM 3183 O O . ASN B 1 89 ? -12.531 22.875 4.418 1 91.31 89 ASN B O 1
ATOM 3187 N N . CYS B 1 90 ? -10.477 22.297 3.742 1 92.44 90 CYS B N 1
ATOM 3188 C CA . CYS B 1 90 ? -10.219 21.422 4.879 1 92.44 90 CYS B CA 1
ATOM 3189 C C . CYS B 1 90 ? -10.102 22.234 6.168 1 92.44 90 CYS B C 1
ATOM 3191 O O . CYS B 1 90 ? -10.391 21.719 7.254 1 92.44 90 CYS B O 1
ATOM 3193 N N . LEU B 1 91 ? -9.766 23.5 6.047 1 93.19 91 LEU B N 1
ATOM 3194 C CA . LEU B 1 91 ? -9.609 24.359 7.219 1 93.19 91 LEU B CA 1
ATOM 3195 C C . LEU B 1 91 ? -10.969 24.688 7.836 1 93.19 91 LEU B C 1
ATOM 3197 O O . LEU B 1 91 ? -11.055 25 9.023 1 93.19 91 LEU B O 1
ATOM 3201 N N . ILE B 1 92 ? -11.992 24.609 6.949 1 93 92 ILE B N 1
ATOM 3202 C CA . ILE B 1 92 ? -13.336 24.922 7.434 1 93 92 ILE B CA 1
ATOM 3203 C C . ILE B 1 92 ? -14.188 23.656 7.465 1 93 92 ILE B C 1
ATOM 3205 O O . ILE B 1 92 ? -15.391 23.703 7.211 1 93 92 ILE B O 1
ATOM 3209 N N . PHE B 1 93 ? -13.656 22.531 7.543 1 91.75 93 PHE B N 1
ATOM 3210 C CA . PHE B 1 93 ? -14.312 21.25 7.738 1 91.75 93 PHE B CA 1
ATOM 3211 C C . PHE B 1 93 ? -15.133 20.859 6.516 1 91.75 93 PHE B C 1
ATOM 3213 O O . PHE B 1 93 ? -16.188 20.25 6.641 1 91.75 93 PHE B O 1
ATOM 3220 N N . ARG B 1 94 ? -14.664 21.359 5.297 1 89.19 94 ARG B N 1
ATOM 3221 C CA . ARG B 1 94 ? -15.305 21 4.039 1 89.19 94 ARG B CA 1
ATOM 3222 C C . ARG B 1 94 ? -14.422 20.062 3.227 1 89.19 94 ARG B C 1
ATOM 3224 O O . ARG B 1 94 ? -13.203 20 3.436 1 89.19 94 ARG B O 1
ATOM 3231 N N . ARG B 1 95 ? -15.016 19.375 2.211 1 87.19 95 ARG B N 1
ATOM 3232 C CA . ARG B 1 95 ? -14.297 18.391 1.409 1 87.19 95 ARG B CA 1
ATOM 3233 C C . ARG B 1 95 ? -13.516 19.047 0.287 1 87.19 95 ARG B C 1
ATOM 3235 O O . ARG B 1 95 ? -13.984 20.016 -0.323 1 87.19 95 ARG B O 1
ATOM 3242 N N . PRO B 1 96 ? -12.328 18.5 0.157 1 88.88 96 PRO B N 1
ATOM 3243 C CA . PRO B 1 96 ? -11.547 18.984 -0.986 1 88.88 96 PRO B CA 1
ATOM 3244 C C . PRO B 1 96 ? -12.086 18.484 -2.322 1 88.88 96 PRO B C 1
ATOM 3246 O O . PRO B 1 96 ? -13.07 17.734 -2.354 1 88.88 96 PRO B O 1
ATOM 3249 N N . ASN B 1 97 ? -11.453 19.031 -3.367 1 84.88 97 ASN B N 1
ATOM 3250 C CA . ASN B 1 97 ? -11.93 18.703 -4.707 1 84.88 97 ASN B CA 1
ATOM 3251 C C . ASN B 1 97 ? -11.359 17.391 -5.207 1 84.88 97 ASN B C 1
ATOM 3253 O O . ASN B 1 97 ? -10.547 17.359 -6.137 1 84.88 97 ASN B O 1
ATOM 3257 N N . PHE B 1 98 ? -11.633 16.375 -4.559 1 80.94 98 PHE B N 1
ATOM 3258 C CA . PHE B 1 98 ? -11.258 15.047 -5.02 1 80.94 98 PHE B CA 1
ATOM 3259 C C . PHE B 1 98 ? -12.492 14.195 -5.277 1 80.94 98 PHE B C 1
ATOM 3261 O O . PHE B 1 98 ? -13.477 14.273 -4.535 1 80.94 98 PHE B O 1
ATOM 3268 N N . HIS B 1 99 ? -12.539 13.445 -6.359 1 73.88 99 HIS B N 1
ATOM 3269 C CA . HIS B 1 99 ? -13.68 12.609 -6.715 1 73.88 99 HIS B CA 1
ATOM 3270 C C . HIS B 1 99 ? -13.844 11.453 -5.73 1 73.88 99 HIS B C 1
ATOM 3272 O O . HIS B 1 99 ? -14.945 11.211 -5.238 1 73.88 99 HIS B O 1
ATOM 3278 N N . ARG B 1 100 ? -12.75 10.758 -5.492 1 73.62 100 ARG B N 1
ATOM 3279 C CA . ARG B 1 100 ? -12.797 9.656 -4.535 1 73.62 100 ARG B CA 1
ATOM 3280 C C . ARG B 1 100 ? -11.727 9.828 -3.459 1 73.62 100 ARG B C 1
ATOM 3282 O O . ARG B 1 100 ? -10.602 10.227 -3.754 1 73.62 100 ARG B O 1
ATOM 3289 N N . MET B 1 101 ? -12.266 9.672 -2.271 1 77.19 101 MET B N 1
ATOM 3290 C CA . MET B 1 101 ? -11.359 9.82 -1.138 1 77.19 101 MET B CA 1
ATOM 3291 C C . MET B 1 101 ? -10.648 8.508 -0.831 1 77.19 101 MET B C 1
ATOM 3293 O O . MET B 1 101 ? -11.141 7.699 -0.046 1 77.19 101 MET B O 1
ATOM 3297 N N . GLU B 1 102 ? -9.539 8.414 -1.434 1 84.5 102 GLU B N 1
ATOM 3298 C CA . GLU B 1 102 ? -8.68 7.273 -1.111 1 84.5 102 GLU B CA 1
ATOM 3299 C C . GLU B 1 102 ? -7.805 7.57 0.101 1 84.5 102 GLU B C 1
ATOM 3301 O O . GLU B 1 102 ? -7.641 8.727 0.489 1 84.5 102 GLU B O 1
ATOM 3306 N N . VAL B 1 103 ? -7.352 6.539 0.641 1 89.06 103 VAL B N 1
ATOM 3307 C CA . VAL B 1 103 ? -6.652 6.66 1.915 1 89.06 103 VAL B CA 1
ATOM 3308 C C . VAL B 1 103 ? -5.434 7.566 1.751 1 89.06 103 VAL B C 1
ATOM 3310 O O . VAL B 1 103 ? -5.156 8.406 2.611 1 89.06 103 VAL B O 1
ATOM 3313 N N . TRP B 1 104 ? -4.75 7.457 0.666 1 85.94 104 TRP B N 1
ATOM 3314 C CA . TRP B 1 104 ? -3.541 8.25 0.463 1 85.94 104 TRP B CA 1
ATOM 3315 C C . TRP B 1 104 ? -3.883 9.727 0.265 1 85.94 104 TRP B C 1
ATOM 3317 O O . TRP B 1 104 ? -3.09 10.602 0.614 1 85.94 104 TRP B O 1
ATOM 3327 N N . MET B 1 105 ? -5.059 9.961 -0.302 1 90.44 105 MET B N 1
ATOM 3328 C CA . MET B 1 105 ? -5.508 11.336 -0.49 1 90.44 105 MET B CA 1
ATOM 3329 C C . MET B 1 105 ? -5.895 11.969 0.841 1 90.44 105 MET B C 1
ATOM 3331 O O . MET B 1 105 ? -5.652 13.156 1.062 1 90.44 105 MET B O 1
ATOM 3335 N N . VAL B 1 106 ? -6.473 11.141 1.732 1 93.5 106 VAL B N 1
ATOM 3336 C CA . VAL B 1 106 ? -6.836 11.641 3.053 1 93.5 106 VAL B CA 1
ATOM 3337 C C . VAL B 1 106 ? -5.574 12 3.834 1 93.5 106 VAL B C 1
ATOM 3339 O O . VAL B 1 106 ? -5.504 13.07 4.453 1 93.5 106 VAL B O 1
ATOM 3342 N N . PHE B 1 107 ? -4.57 11.211 3.746 1 93.44 107 PHE B N 1
ATOM 3343 C CA . PHE B 1 107 ? -3.297 11.484 4.402 1 93.44 107 PHE B CA 1
ATOM 3344 C C . PHE B 1 107 ? -2.674 12.766 3.857 1 93.44 107 PHE B C 1
ATOM 3346 O O . PHE B 1 107 ? -2.119 13.562 4.617 1 93.44 107 PHE B O 1
ATOM 3353 N N . TRP B 1 108 ? -2.834 12.922 2.58 1 93.31 108 TRP B N 1
ATOM 3354 C CA . TRP B 1 108 ? -2.301 14.109 1.921 1 93.31 108 TRP B CA 1
ATOM 3355 C C . TRP B 1 108 ? -3.012 15.367 2.408 1 93.31 108 TRP B C 1
ATOM 3357 O O . TRP B 1 108 ? -2.365 16.328 2.838 1 93.31 108 TRP B O 1
ATOM 3367 N N . CYS B 1 109 ? -4.293 15.359 2.467 1 94.69 109 CYS B N 1
ATOM 3368 C CA . CYS B 1 109 ? -5.082 16.516 2.861 1 94.69 109 CYS B CA 1
ATOM 3369 C C . CYS B 1 109 ? -4.863 16.859 4.332 1 94.69 109 CYS B C 1
ATOM 3371 O O . CYS B 1 109 ? -4.629 18.016 4.68 1 94.69 109 CYS B O 1
ATOM 3373 N N . VAL B 1 110 ? -4.898 15.797 5.184 1 96.19 110 VAL B N 1
ATOM 3374 C CA . VAL B 1 110 ? -4.742 16 6.617 1 96.19 110 VAL B CA 1
ATOM 3375 C C . VAL B 1 110 ? -3.334 16.5 6.922 1 96.19 110 VAL B C 1
ATOM 3377 O O . VAL B 1 110 ? -3.154 17.422 7.734 1 96.19 110 VAL B O 1
ATOM 3380 N N . GLY B 1 111 ? -2.363 15.992 6.258 1 95.69 111 GLY B N 1
ATOM 3381 C CA . GLY B 1 111 ? -0.982 16.391 6.469 1 95.69 111 GLY B CA 1
ATOM 3382 C C . GLY B 1 111 ? -0.717 17.844 6.094 1 95.69 111 GLY B C 1
ATOM 3383 O O . GLY B 1 111 ? -0.154 18.609 6.887 1 95.69 111 GLY B O 1
ATOM 3384 N N . ILE B 1 112 ? -1.196 18.219 4.941 1 96.62 112 ILE B N 1
ATOM 3385 C CA . ILE B 1 112 ? -0.977 19.578 4.469 1 96.62 112 ILE B CA 1
ATOM 3386 C C . ILE B 1 112 ? -1.714 20.578 5.371 1 96.62 112 ILE B C 1
ATOM 3388 O O . ILE B 1 112 ? -1.165 21.609 5.746 1 96.62 112 ILE B O 1
ATOM 3392 N N . THR B 1 113 ? -2.928 20.234 5.68 1 96.75 113 THR B N 1
ATOM 3393 C CA . THR B 1 113 ? -3.729 21.109 6.523 1 96.75 113 THR B CA 1
ATOM 3394 C C . THR B 1 113 ? -3.076 21.297 7.891 1 96.75 113 THR B C 1
ATOM 3396 O O . THR B 1 113 ? -3.078 22.391 8.445 1 96.75 113 THR B O 1
ATOM 3399 N N . ASP B 1 114 ? -2.541 20.234 8.461 1 97.62 114 ASP B N 1
ATOM 3400 C CA . ASP B 1 114 ? -1.854 20.328 9.742 1 97.62 114 ASP B CA 1
ATOM 3401 C C . ASP B 1 114 ? -0.667 21.281 9.664 1 97.62 114 ASP B C 1
ATOM 3403 O O . ASP B 1 114 ? -0.471 22.109 10.555 1 97.62 114 ASP B O 1
ATOM 3407 N N . PHE B 1 115 ? 0.067 21.234 8.609 1 98 115 PHE B N 1
ATOM 3408 C CA . PHE B 1 115 ? 1.221 22.109 8.438 1 98 115 PHE B CA 1
ATOM 3409 C C . PHE B 1 115 ? 0.778 23.562 8.258 1 98 115 PHE B C 1
ATOM 3411 O O . PHE B 1 115 ? 1.404 24.484 8.797 1 98 115 PHE B O 1
ATOM 3418 N N . VAL B 1 116 ? -0.268 23.766 7.473 1 97.88 116 VAL B N 1
ATOM 3419 C CA . VAL B 1 116 ? -0.767 25.109 7.223 1 97.88 116 VAL B CA 1
ATOM 3420 C C . VAL B 1 116 ? -1.185 25.766 8.539 1 97.88 116 VAL B C 1
ATOM 3422 O O . VAL B 1 116 ? -0.85 26.922 8.805 1 97.88 116 VAL B O 1
ATOM 3425 N N . ILE B 1 117 ? -1.878 25.016 9.383 1 97.94 117 ILE B N 1
ATOM 3426 C CA . ILE B 1 117 ? -2.314 25.562 10.664 1 97.94 117 ILE B CA 1
ATOM 3427 C C . ILE B 1 117 ? -1.1 25.875 11.531 1 97.94 117 ILE B C 1
ATOM 3429 O O . ILE B 1 117 ? -1.066 26.906 12.219 1 97.94 117 ILE B O 1
ATOM 3433 N N . ARG B 1 118 ? -0.084 25.031 11.492 1 98.12 118 ARG B N 1
ATOM 3434 C CA . ARG B 1 118 ? 1.15 25.281 12.227 1 98.12 118 ARG B CA 1
ATOM 3435 C C . ARG B 1 118 ? 1.852 26.531 11.711 1 98.12 118 ARG B C 1
ATOM 3437 O O . ARG B 1 118 ? 2.373 27.328 12.5 1 98.12 118 ARG B O 1
ATOM 3444 N N . PHE B 1 119 ? 1.783 26.766 10.398 1 98.62 119 PHE B N 1
ATOM 3445 C CA . PHE B 1 119 ? 2.406 27.953 9.805 1 98.62 119 PHE B CA 1
ATOM 3446 C C . PHE B 1 119 ? 1.65 29.219 10.188 1 98.62 119 PHE B C 1
ATOM 3448 O O . PHE B 1 119 ? 2.262 30.25 10.484 1 98.62 119 PHE B O 1
ATOM 3455 N N . ILE B 1 120 ? 0.363 29.156 10.195 1 97.62 120 ILE B N 1
ATOM 3456 C CA . ILE B 1 120 ? -0.454 30.281 10.602 1 97.62 120 ILE B CA 1
ATOM 3457 C C . ILE B 1 120 ? -0.177 30.625 12.07 1 97.62 120 ILE B C 1
ATOM 3459 O O . ILE B 1 120 ? -0.042 31.797 12.43 1 97.62 120 ILE B O 1
ATOM 3463 N N . THR B 1 121 ? -0.081 29.578 12.875 1 97.88 121 THR B N 1
ATOM 3464 C CA . THR B 1 121 ? 0.195 29.766 14.297 1 97.88 121 THR B CA 1
ATOM 3465 C C . THR B 1 121 ? 1.552 30.438 14.5 1 97.88 121 THR B C 1
ATOM 3467 O O . THR B 1 121 ? 1.673 31.391 15.273 1 97.88 121 THR B O 1
ATOM 3470 N N . MET B 1 122 ? 2.506 30 13.758 1 98.31 122 MET B N 1
ATOM 3471 C CA . MET B 1 122 ? 3.848 30.562 13.867 1 98.31 122 MET B CA 1
ATOM 3472 C C . MET B 1 122 ? 3.879 31.984 13.32 1 98.31 122 MET B C 1
ATOM 3474 O O . MET B 1 122 ? 4.605 32.844 13.844 1 98.31 122 MET B O 1
ATOM 3478 N N . ALA B 1 123 ? 3.121 32.344 12.289 1 98 123 ALA B N 1
ATOM 3479 C CA . ALA B 1 123 ? 3.004 33.688 11.773 1 98 123 ALA B CA 1
ATOM 3480 C C . ALA B 1 123 ? 2.383 34.625 12.812 1 98 123 ALA B C 1
ATOM 3482 O O . ALA B 1 123 ? 2.84 35.75 13 1 98 123 ALA B O 1
ATOM 3483 N N . LEU B 1 124 ? 1.372 34.125 13.516 1 97.5 124 LEU B N 1
ATOM 3484 C CA . LEU B 1 124 ? 0.741 34.938 14.57 1 97.5 124 LEU B CA 1
ATOM 3485 C C . LEU B 1 124 ? 1.712 35.156 15.719 1 97.5 124 LEU B C 1
ATOM 3487 O O . LEU B 1 124 ? 1.742 36.25 16.297 1 97.5 124 LEU B O 1
ATOM 3491 N N . LYS B 1 125 ? 2.5 34.156 16 1 97 125 LYS B N 1
ATOM 3492 C CA . LYS B 1 125 ? 3.521 34.312 17.031 1 97 125 LYS B CA 1
ATOM 3493 C C . LYS B 1 125 ? 4.527 35.406 16.641 1 97 125 LYS B C 1
ATOM 3495 O O . LYS B 1 125 ? 5.004 36.156 17.484 1 97 125 LYS B O 1
ATOM 3500 N N . SER B 1 126 ? 4.754 35.5 15.305 1 97.44 126 SER B N 1
ATOM 3501 C CA . SER B 1 126 ? 5.676 36.5 14.812 1 97.44 126 SER B CA 1
ATOM 3502 C C . SER B 1 126 ? 5.078 37.906 14.938 1 97.44 126 SER B C 1
ATOM 3504 O O . SER B 1 126 ? 5.805 38.875 15.141 1 97.44 126 SER B O 1
ATOM 3506 N N . VAL B 1 127 ? 3.797 38.062 14.836 1 95.81 127 VAL B N 1
ATOM 3507 C CA . VAL B 1 127 ? 3.115 39.344 15.023 1 95.81 127 VAL B CA 1
ATOM 3508 C C . VAL B 1 127 ? 3.242 39.781 16.484 1 95.81 127 VAL B C 1
ATOM 3510 O O . VAL B 1 127 ? 3.465 40.969 16.766 1 95.81 127 VAL B O 1
ATOM 3513 N N . VAL B 1 128 ? 3.143 38.812 17.391 1 94.31 128 VAL B N 1
ATOM 3514 C CA . VAL B 1 128 ? 3.291 39.125 18.812 1 94.31 128 VAL B CA 1
ATOM 3515 C C . VAL B 1 128 ? 4.703 39.625 19.094 1 94.31 128 VAL B C 1
ATOM 3517 O O . VAL B 1 128 ? 4.895 40.531 19.891 1 94.31 128 VAL B O 1
ATOM 3520 N N . ILE B 1 129 ? 5.629 39.125 18.375 1 94.81 129 ILE B N 1
ATOM 3521 C CA . ILE B 1 129 ? 7.02 39.5 18.547 1 94.81 129 ILE B CA 1
ATOM 3522 C C . ILE B 1 129 ? 7.207 40.969 18.094 1 94.81 129 ILE B C 1
ATOM 3524 O O . ILE B 1 129 ? 7.898 41.75 18.75 1 94.81 129 ILE B O 1
ATOM 3528 N N . VAL B 1 130 ? 6.535 41.406 16.969 1 92.69 130 VAL B N 1
ATOM 3529 C CA . VAL B 1 130 ? 6.75 42.719 16.344 1 92.69 130 VAL B CA 1
ATOM 3530 C C . VAL B 1 130 ? 5.965 43.781 17.094 1 92.69 130 VAL B C 1
ATOM 3532 O O . VAL B 1 130 ? 6.312 44.969 17.047 1 92.69 130 VAL B O 1
ATOM 3535 N N . MET B 1 131 ? 5 43.438 17.844 1 91.31 131 MET B N 1
ATOM 3536 C CA . MET B 1 131 ? 4.176 44.406 18.562 1 91.31 131 MET B CA 1
ATOM 3537 C C . MET B 1 131 ? 5.027 45.281 19.5 1 91.31 131 MET B C 1
ATOM 3539 O O . MET B 1 131 ? 6.012 44.781 20.062 1 91.31 131 MET B O 1
ATOM 3543 N N . HIS B 1 132 ? 4.605 46.531 19.594 1 86.75 132 HIS B N 1
ATOM 3544 C CA . HIS B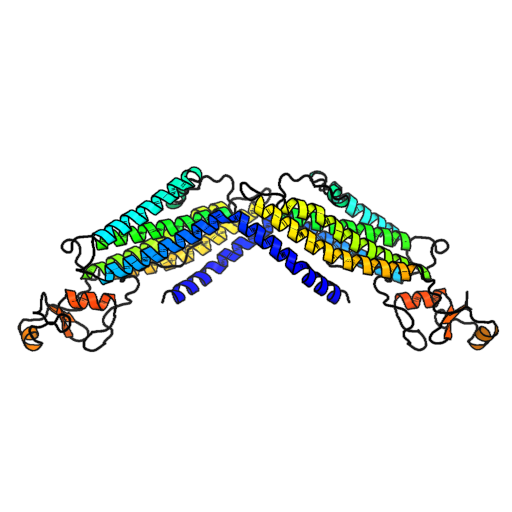 1 132 ? 5.352 47.469 20.406 1 86.75 132 HIS B CA 1
ATOM 3545 C C . HIS B 1 132 ? 5.273 47.094 21.891 1 86.75 132 HIS B C 1
ATOM 3547 O O . HIS B 1 132 ? 4.285 46.5 22.328 1 86.75 132 HIS B O 1
ATOM 3553 N N . ARG B 1 133 ? 6.277 47.406 22.609 1 83.94 133 ARG B N 1
ATOM 3554 C CA . ARG B 1 133 ? 6.422 47.062 24.016 1 83.94 133 ARG B CA 1
ATOM 3555 C C . ARG B 1 133 ? 5.328 47.719 24.844 1 83.94 133 ARG B C 1
ATOM 3557 O O . ARG B 1 133 ? 4.957 47.219 25.906 1 83.94 133 ARG B O 1
ATOM 3564 N N . LYS B 1 134 ? 4.727 48.875 24.344 1 84.31 134 LYS B N 1
ATOM 3565 C CA . LYS B 1 134 ? 3.66 49.562 25.062 1 84.31 134 LYS B CA 1
ATOM 3566 C C . LYS B 1 134 ? 2.346 48.812 24.984 1 84.31 134 LYS B C 1
ATOM 3568 O O . LYS B 1 134 ? 1.513 48.875 25.875 1 84.31 134 LYS B O 1
ATOM 3573 N N . VAL B 1 135 ? 2.207 48.125 23.875 1 87.5 135 VAL B N 1
ATOM 3574 C CA . VAL B 1 135 ? 0.988 47.375 23.672 1 87.5 135 VAL B CA 1
ATOM 3575 C C . VAL B 1 135 ? 1.069 46.031 24.438 1 87.5 135 VAL B C 1
ATOM 3577 O O . VAL B 1 135 ? 0.172 45.719 25.219 1 87.5 135 VAL B O 1
ATOM 3580 N N . ILE B 1 136 ? 2.141 45.344 24.219 1 88.38 136 ILE B N 1
ATOM 3581 C CA . ILE B 1 136 ? 2.377 44.094 24.938 1 88.38 136 ILE B CA 1
ATOM 3582 C C . ILE B 1 136 ? 3.779 44.094 25.547 1 88.38 136 ILE B C 1
ATOM 3584 O O . ILE B 1 136 ? 4.773 43.969 24.812 1 88.38 136 ILE B O 1
ATOM 3588 N N . PRO B 1 137 ? 3.738 44.156 26.938 1 80.5 137 PRO B N 1
ATOM 3589 C CA . PRO B 1 137 ? 5.059 44.094 27.578 1 80.5 137 PRO B CA 1
ATOM 3590 C C . PRO B 1 137 ? 5.742 42.75 27.391 1 80.5 137 PRO B C 1
ATOM 3592 O O . PRO B 1 137 ? 5.066 41.719 27.203 1 80.5 137 PRO B O 1
ATOM 3595 N N . PHE B 1 138 ? 7.008 42.719 27.344 1 76.44 138 PHE B N 1
ATOM 3596 C CA . PHE B 1 138 ? 7.805 41.531 27.094 1 76.44 138 PHE B CA 1
ATOM 3597 C C . PHE B 1 138 ? 7.52 40.469 28.156 1 76.44 138 PHE B C 1
ATOM 3599 O O . PHE B 1 138 ? 7.562 39.281 27.859 1 76.44 138 PHE B O 1
ATOM 3606 N N . ARG B 1 139 ? 7.141 40.906 29.281 1 71.81 139 ARG B N 1
ATOM 3607 C CA . ARG B 1 139 ? 6.906 40 30.391 1 71.81 139 ARG B CA 1
ATOM 3608 C C . ARG B 1 139 ? 5.668 39.156 30.156 1 71.81 139 ARG B C 1
ATOM 3610 O O . ARG B 1 139 ? 5.578 38 30.625 1 71.81 139 ARG B O 1
ATOM 3617 N N . LYS B 1 140 ? 4.762 39.594 29.297 1 80.88 140 LYS B N 1
ATOM 3618 C CA . LYS B 1 140 ? 3.484 38.938 29.078 1 80.88 140 LYS B CA 1
ATOM 3619 C C . LYS B 1 140 ? 3.502 38.156 27.766 1 80.88 140 LYS B C 1
ATOM 3621 O O . LYS B 1 140 ? 2.627 37.312 27.531 1 80.88 140 LYS B O 1
ATOM 3626 N N . ARG B 1 141 ? 4.531 38.312 27 1 86.69 141 ARG B N 1
ATOM 3627 C CA . ARG B 1 141 ? 4.566 37.719 25.672 1 86.69 141 ARG B CA 1
ATOM 3628 C C . ARG B 1 141 ? 4.629 36.219 25.75 1 86.69 141 ARG B C 1
ATOM 3630 O O . ARG B 1 141 ? 4.082 35.5 24.891 1 86.69 141 ARG B O 1
ATOM 3637 N N . GLY B 1 142 ? 5.293 35.625 26.734 1 85.88 142 GLY B N 1
ATOM 3638 C CA . GLY B 1 142 ? 5.383 34.188 26.922 1 85.88 142 GLY B CA 1
ATOM 3639 C C . GLY B 1 142 ? 4.031 33.531 27.094 1 85.88 142 GLY B C 1
ATOM 3640 O O . GLY B 1 142 ? 3.814 32.406 26.609 1 85.88 142 GLY B O 1
ATOM 3641 N N . LYS B 1 143 ? 3.188 34.188 27.781 1 85.69 143 LYS B N 1
ATOM 3642 C CA . LYS B 1 143 ? 1.84 33.656 28 1 85.69 143 LYS B CA 1
ATOM 3643 C C . LYS B 1 143 ? 1.037 33.656 26.703 1 85.69 143 LYS B C 1
ATOM 3645 O O . LYS B 1 143 ? 0.219 32.75 26.469 1 85.69 143 LYS B O 1
ATOM 3650 N N . TYR B 1 144 ? 1.329 34.656 25.828 1 92.44 144 TYR B N 1
ATOM 3651 C CA . TYR B 1 144 ? 0.669 34.719 24.531 1 92.44 144 TYR B CA 1
ATOM 3652 C C . TYR B 1 144 ? 1.09 33.531 23.656 1 92.44 144 TYR B C 1
ATOM 3654 O O . TYR B 1 144 ? 0.25 32.906 23.016 1 92.44 144 TYR B O 1
ATOM 3662 N N . TYR B 1 145 ? 2.393 33.188 23.672 1 93.88 145 TYR B N 1
ATOM 3663 C CA . TYR B 1 145 ? 2.895 32.062 22.891 1 93.88 145 TYR B CA 1
ATOM 3664 C C . TYR B 1 145 ? 2.27 30.766 23.359 1 93.88 145 TYR B C 1
ATOM 3666 O O . TYR B 1 145 ? 1.87 29.938 22.547 1 93.88 145 TYR B O 1
ATOM 3674 N N . MET B 1 146 ? 2.209 30.562 24.609 1 91.62 146 MET B N 1
ATOM 3675 C CA . MET B 1 146 ? 1.667 29.344 25.203 1 91.62 146 MET B CA 1
ATOM 3676 C C . MET B 1 146 ? 0.203 29.156 24.812 1 91.62 146 MET B C 1
ATOM 3678 O O . MET B 1 146 ? -0.201 28.062 24.406 1 91.62 146 MET B O 1
ATOM 3682 N N . LEU B 1 147 ? -0.582 30.172 24.984 1 93.31 147 LEU B N 1
ATOM 3683 C CA . LEU B 1 147 ? -2.006 30.094 24.688 1 93.31 147 LEU B CA 1
ATOM 3684 C C . LEU B 1 147 ? -2.23 29.844 23.188 1 93.31 147 LEU B C 1
ATOM 3686 O O . LEU B 1 147 ? -3.064 29.016 22.828 1 93.31 147 LEU B O 1
ATOM 3690 N N . LEU B 1 148 ? -1.46 30.531 22.344 1 96.5 148 LEU B N 1
ATOM 3691 C CA . LEU B 1 148 ? -1.562 30.344 20.906 1 96.5 148 LEU B CA 1
ATOM 3692 C C . LEU B 1 148 ? -1.274 28.891 20.516 1 96.5 148 LEU B C 1
ATOM 3694 O O . LEU B 1 148 ? -1.962 28.328 19.672 1 96.5 148 LEU B O 1
ATOM 3698 N N . GLU B 1 149 ? -0.337 28.281 21.156 1 95.62 149 GLU B N 1
ATOM 3699 C CA . GLU B 1 149 ? 0.051 26.906 20.844 1 95.62 149 GLU B CA 1
ATOM 3700 C C . GLU B 1 149 ? -1.043 25.922 21.266 1 95.62 149 GLU B C 1
ATOM 3702 O O . GLU B 1 149 ? -1.379 25.016 20.5 1 95.62 149 GLU B O 1
ATOM 3707 N N . HIS B 1 150 ? -1.59 26.094 22.438 1 94.44 150 HIS B N 1
ATOM 3708 C CA . HIS B 1 150 ? -2.635 25.188 22.906 1 94.44 150 HIS B CA 1
ATOM 3709 C C . HIS B 1 150 ? -3.893 25.312 22.047 1 94.44 150 HIS B C 1
ATOM 3711 O O . HIS B 1 150 ? -4.551 24.312 21.75 1 94.44 150 HIS B O 1
ATOM 3717 N N . LEU B 1 151 ? -4.207 26.484 21.625 1 96.44 151 LEU B N 1
ATOM 3718 C CA . LEU B 1 151 ? -5.352 26.703 20.75 1 96.44 151 LEU B CA 1
ATOM 3719 C C . LEU B 1 151 ? -5.109 26.078 19.375 1 96.44 151 LEU B C 1
ATOM 3721 O O . LEU B 1 151 ? -6.016 25.484 18.781 1 96.44 151 LEU B O 1
ATOM 3725 N N . SER B 1 152 ? -3.928 26.234 18.891 1 97.25 152 SER B N 1
ATOM 3726 C CA . SER B 1 152 ? -3.561 25.641 17.609 1 97.25 152 SER B CA 1
ATOM 3727 C C . SER B 1 152 ? -3.656 24.125 17.641 1 97.25 152 SER B C 1
ATOM 3729 O O . SER B 1 152 ? -4.199 23.516 16.719 1 97.25 152 SER B O 1
ATOM 3731 N N . GLN B 1 153 ? -3.113 23.453 18.672 1 95.56 153 GLN B N 1
ATOM 3732 C CA . GLN B 1 153 ? -3.156 22 18.812 1 95.56 153 GLN B CA 1
ATOM 3733 C C . GLN B 1 153 ? -4.598 21.5 18.875 1 95.56 153 GLN B C 1
ATOM 3735 O O . GLN B 1 153 ? -4.91 20.422 18.359 1 95.56 153 GLN B O 1
ATOM 3740 N N . PHE B 1 154 ? -5.434 22.234 19.5 1 96.31 154 PHE B N 1
ATOM 3741 C CA . PHE B 1 154 ? -6.844 21.891 19.578 1 96.31 154 PHE B CA 1
ATOM 3742 C C . PHE B 1 154 ? -7.5 21.953 18.203 1 96.31 154 PHE B C 1
ATOM 3744 O O . PHE B 1 154 ? -8.219 21.031 17.812 1 96.31 154 PHE B O 1
ATOM 3751 N N . TYR B 1 155 ? -7.246 23 17.5 1 97.31 155 TYR B N 1
ATOM 3752 C CA . TYR B 1 155 ? -7.812 23.156 16.172 1 97.31 155 TYR B CA 1
ATOM 3753 C C . TYR B 1 155 ? -7.301 22.078 15.219 1 97.31 155 TYR B C 1
ATOM 3755 O O . TYR B 1 155 ? -8.062 21.547 14.414 1 97.31 155 TYR B O 1
ATOM 3763 N N . ARG B 1 156 ? -6.086 21.719 15.312 1 96.38 156 ARG B N 1
ATOM 3764 C CA . ARG B 1 156 ? -5.461 20.672 14.5 1 96.38 156 ARG B CA 1
ATOM 3765 C C . ARG B 1 156 ? -6.109 19.312 14.75 1 96.38 156 ARG B C 1
ATOM 3767 O O . ARG B 1 156 ? -6.117 18.453 13.867 1 96.38 156 ARG B O 1
ATOM 3774 N N . MET B 1 157 ? -6.582 19.125 15.914 1 95.44 157 MET B N 1
ATOM 3775 C CA . MET B 1 157 ? -7.242 17.875 16.266 1 95.44 157 MET B CA 1
ATOM 3776 C C . MET B 1 157 ? -8.656 17.828 15.695 1 95.44 157 MET B C 1
ATOM 3778 O O . MET B 1 157 ? -9.203 16.75 15.492 1 95.44 157 MET B O 1
ATOM 3782 N N . LEU B 1 158 ? -9.289 18.906 15.352 1 95.31 158 LEU B N 1
ATOM 3783 C CA . LEU B 1 158 ? -10.672 18.984 14.891 1 95.31 158 LEU B CA 1
ATOM 3784 C 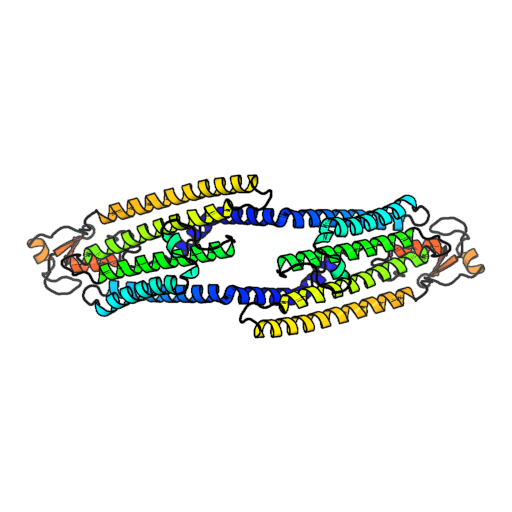C . LEU B 1 158 ? -10.742 18.828 13.375 1 95.31 158 LEU B C 1
ATOM 3786 O O . LEU B 1 158 ? -11.641 18.141 12.859 1 95.31 158 LEU B O 1
ATOM 3790 N N . VAL B 1 159 ? -9.789 19.281 12.672 1 95.5 159 VAL B N 1
ATOM 3791 C CA . VAL B 1 159 ? -9.852 19.438 11.227 1 95.5 159 VAL B CA 1
ATOM 3792 C C . VAL B 1 159 ? -9.875 18.062 10.555 1 95.5 159 VAL B C 1
ATOM 3794 O O . VAL B 1 159 ? -10.633 17.844 9.609 1 95.5 159 VAL B O 1
ATOM 3797 N N . PRO B 1 160 ? -9.133 17.062 11.047 1 94.25 160 PRO B N 1
ATOM 3798 C CA . PRO B 1 160 ? -9.117 15.766 10.367 1 94.25 160 PRO B CA 1
ATOM 3799 C C . PRO B 1 160 ? -10.438 15.016 10.492 1 94.25 160 PRO B C 1
ATOM 3801 O O . PRO B 1 160 ? -10.672 14.047 9.766 1 94.25 160 PRO B O 1
ATOM 3804 N N . ILE B 1 161 ? -11.32 15.438 11.367 1 94.88 161 ILE B N 1
ATOM 3805 C CA . ILE B 1 161 ? -12.555 14.719 11.664 1 94.88 161 ILE B CA 1
ATOM 3806 C C . ILE B 1 161 ? -13.422 14.633 10.414 1 94.88 161 ILE B C 1
ATOM 3808 O O . ILE B 1 161 ? -13.938 13.57 10.078 1 94.88 161 ILE B O 1
ATOM 3812 N N . ALA B 1 162 ? -13.531 15.711 9.664 1 92.62 162 ALA B N 1
ATOM 3813 C CA . ALA B 1 162 ? -14.383 15.75 8.484 1 92.62 162 ALA B CA 1
ATOM 3814 C C . ALA B 1 162 ? -13.844 14.836 7.383 1 92.62 162 ALA B C 1
ATOM 3816 O O . ALA B 1 162 ? -14.617 14.156 6.699 1 92.62 162 ALA B O 1
ATOM 3817 N N . LEU B 1 163 ? -12.609 14.82 7.258 1 93.25 163 LEU B N 1
ATOM 3818 C CA . LEU B 1 163 ? -11.984 14.039 6.199 1 93.25 163 LEU B CA 1
ATOM 3819 C C . LEU B 1 163 ? -12.094 12.547 6.484 1 93.25 163 LEU B C 1
ATOM 3821 O O . LEU B 1 163 ? -12.469 11.773 5.605 1 93.25 163 LEU B O 1
ATOM 3825 N N . TRP B 1 164 ? -11.727 12.148 7.723 1 93.5 164 TRP B N 1
ATOM 3826 C CA . TRP B 1 164 ? -11.797 10.742 8.102 1 93.5 164 TRP B CA 1
ATOM 3827 C C . TRP B 1 164 ? -13.242 10.266 8.141 1 93.5 164 TRP B C 1
ATOM 3829 O O . TRP B 1 164 ? -13.531 9.109 7.824 1 93.5 164 TRP B O 1
ATOM 3839 N N . PHE B 1 165 ? -14.148 11.188 8.531 1 91.56 165 PHE B N 1
ATOM 3840 C CA . PHE B 1 165 ? -15.57 10.867 8.492 1 91.56 165 PHE B CA 1
ATOM 3841 C C . PHE B 1 165 ? -16.016 10.555 7.066 1 91.56 165 PHE B C 1
ATOM 3843 O O . PHE B 1 165 ? -16.734 9.578 6.832 1 91.56 165 PHE B O 1
ATOM 3850 N N . GLY B 1 166 ? -15.531 11.336 6.145 1 89.19 166 GLY B N 1
ATOM 3851 C CA . GLY B 1 166 ? -15.836 11.094 4.742 1 89.19 166 GLY B CA 1
ATOM 3852 C C . GLY B 1 166 ? -15.25 9.789 4.227 1 89.19 166 GLY B C 1
ATOM 3853 O O . GLY B 1 166 ? -15.898 9.086 3.445 1 89.19 166 GLY B O 1
ATOM 3854 N N . TYR B 1 167 ? -14.094 9.484 4.586 1 91.31 167 TYR B N 1
ATOM 3855 C CA . TYR B 1 167 ? -13.43 8.258 4.16 1 91.31 167 TYR B CA 1
ATOM 3856 C C . TYR B 1 167 ? -14.188 7.031 4.652 1 91.31 167 TYR B C 1
ATOM 3858 O O . TYR B 1 167 ? -14.422 6.094 3.889 1 91.31 167 TYR B O 1
ATOM 3866 N N . PHE B 1 168 ? -14.617 6.965 5.922 1 90.62 168 PHE B N 1
ATOM 3867 C CA . PHE B 1 168 ? -15.227 5.785 6.52 1 90.62 168 PHE B CA 1
ATOM 3868 C C . PHE B 1 168 ? -16.672 5.633 6.055 1 90.62 168 PHE B C 1
ATOM 3870 O O . PHE B 1 168 ? -17.203 4.52 5.992 1 90.62 168 PHE B O 1
ATOM 3877 N N . THR B 1 169 ? -17.266 6.742 5.586 1 88.06 169 THR B N 1
ATOM 3878 C CA . THR B 1 169 ? -18.656 6.676 5.152 1 88.06 169 THR B CA 1
ATOM 3879 C C . THR B 1 169 ? -18.75 6.273 3.684 1 88.06 169 THR B C 1
ATOM 3881 O O . THR B 1 169 ? -19.781 5.797 3.229 1 88.06 169 THR B O 1
ATOM 3884 N N . ASP B 1 170 ? -17.594 6.492 3.025 1 84.25 170 ASP B N 1
ATOM 3885 C CA . ASP B 1 170 ? -17.562 6.121 1.614 1 84.25 170 ASP B CA 1
ATOM 3886 C C . ASP B 1 170 ? -17.438 4.609 1.445 1 84.25 170 ASP B C 1
ATOM 3888 O O . ASP B 1 170 ? -16.484 3.996 1.929 1 84.25 170 ASP B O 1
ATOM 3892 N N . TYR B 1 171 ? -18.453 4.016 0.981 1 77.44 171 TYR B N 1
ATOM 3893 C CA . TYR B 1 171 ? -18.422 2.562 0.862 1 77.44 171 TYR B CA 1
ATOM 3894 C C . TYR B 1 171 ? -18.656 2.129 -0.58 1 77.44 171 TYR B C 1
ATOM 3896 O O . TYR B 1 171 ? -19.25 2.871 -1.371 1 77.44 171 TYR B O 1
ATOM 3904 N N . ASN B 1 172 ? -17.859 1.099 -0.927 1 71.81 172 ASN B N 1
ATOM 3905 C CA . ASN B 1 172 ? -18.125 0.449 -2.207 1 71.81 172 ASN B CA 1
ATOM 3906 C C . ASN B 1 172 ? -19.359 -0.436 -2.146 1 71.81 172 ASN B C 1
ATOM 3908 O O . ASN B 1 172 ? -19.984 -0.578 -1.088 1 71.81 172 ASN B O 1
ATOM 3912 N N . TYR B 1 173 ? -19.797 -0.936 -3.336 1 69.25 173 TYR B N 1
ATOM 3913 C CA . TYR B 1 173 ? 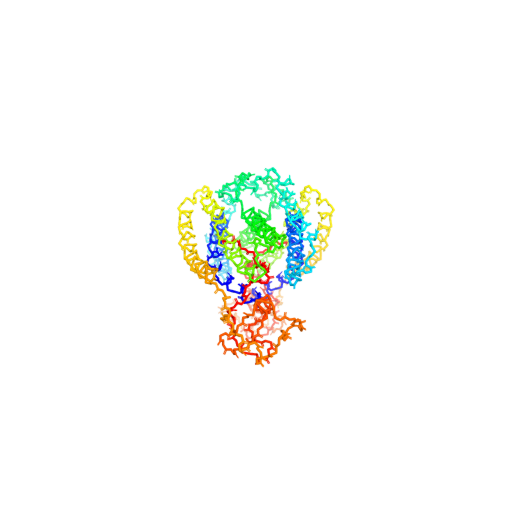-20.984 -1.764 -3.447 1 69.25 173 TYR B CA 1
ATOM 3914 C C . TYR B 1 173 ? -20.969 -2.891 -2.42 1 69.25 173 TYR B C 1
ATOM 3916 O O . TYR B 1 173 ? -20 -3.646 -2.338 1 69.25 173 TYR B O 1
ATOM 3924 N N . GLY B 1 174 ? -21.969 -2.926 -1.504 1 71.25 174 GLY B N 1
ATOM 3925 C CA . GLY B 1 174 ? -22.156 -3.986 -0.528 1 71.25 174 GLY B CA 1
ATOM 3926 C C . GLY B 1 174 ? -21.469 -3.715 0.792 1 71.25 174 GLY B C 1
ATOM 3927 O O . GLY B 1 174 ? -21.469 -4.562 1.686 1 71.25 174 GLY B O 1
ATOM 3928 N N . GLY B 1 175 ? -20.906 -2.543 1.012 1 81.5 175 GLY B N 1
ATOM 3929 C CA . GLY B 1 175 ? -20.172 -2.256 2.229 1 81.5 175 GLY B CA 1
ATOM 3930 C C . GLY B 1 175 ? -20.875 -1.27 3.139 1 81.5 175 GLY B C 1
ATOM 3931 O O . GLY B 1 175 ? -20.234 -0.603 3.955 1 81.5 175 GLY B O 1
ATOM 3932 N N . GLU B 1 176 ? -22.203 -1.188 3.061 1 85.94 176 GLU B N 1
ATOM 3933 C CA . GLU B 1 176 ? -22.969 -0.171 3.787 1 85.94 176 GLU B CA 1
ATOM 3934 C C . GLU B 1 176 ? -22.906 -0.41 5.293 1 85.94 176 GLU B C 1
ATOM 3936 O O . GLU B 1 176 ? -22.672 0.521 6.066 1 85.94 176 GLU B O 1
ATOM 3941 N N . TYR B 1 177 ? -23.109 -1.601 5.688 1 88.38 177 TYR B N 1
ATOM 3942 C CA . TYR B 1 177 ? -23.125 -1.906 7.113 1 88.38 177 TYR B CA 1
ATOM 3943 C C . TYR B 1 177 ? -21.734 -1.717 7.727 1 88.38 177 TYR B C 1
ATOM 3945 O O . TYR B 1 177 ? -21.609 -1.161 8.82 1 88.38 177 TYR B O 1
ATOM 3953 N N . PHE B 1 178 ? -20.812 -2.107 7.094 1 88.88 178 PHE B N 1
ATOM 3954 C CA . PHE B 1 178 ? -19.453 -1.947 7.609 1 88.88 178 PHE B CA 1
ATOM 3955 C C . PHE B 1 178 ? -19.094 -0.472 7.715 1 88.88 178 PHE B C 1
ATOM 3957 O O . PHE B 1 178 ? -18.453 -0.055 8.68 1 88.88 178 PHE B O 1
ATOM 3964 N N . ALA B 1 179 ? -19.484 0.26 6.777 1 90.25 179 ALA B N 1
ATOM 3965 C CA . ALA B 1 179 ? -19.203 1.693 6.801 1 90.25 179 ALA B CA 1
ATOM 3966 C C . ALA B 1 179 ? -19.875 2.365 8 1 90.25 179 ALA B C 1
ATOM 3968 O O . ALA B 1 179 ? -19.266 3.201 8.664 1 90.25 179 ALA B O 1
ATOM 3969 N N . PHE B 1 180 ? -21 1.937 8.398 1 91.12 180 PHE B N 1
ATOM 3970 C CA . PHE B 1 180 ? -21.719 2.5 9.523 1 91.12 180 PHE B CA 1
ATOM 3971 C C . PHE B 1 180 ? -21.031 2.172 10.836 1 91.12 180 PHE B C 1
ATOM 3973 O O . PHE B 1 180 ? -20.859 3.047 11.688 1 91.12 180 PHE B O 1
ATOM 3980 N N . VAL B 1 181 ? -20.641 0.991 10.984 1 92.62 181 VAL B N 1
ATOM 3981 C CA . VAL B 1 181 ? -20 0.553 12.219 1 92.62 181 VAL B CA 1
ATOM 3982 C C . VAL B 1 181 ? -18.641 1.229 12.359 1 92.62 181 VAL B C 1
ATOM 3984 O O . VAL B 1 181 ? -18.297 1.746 13.43 1 92.62 181 VAL B O 1
ATOM 3987 N N . ALA B 1 182 ? -17.922 1.276 11.367 1 92 182 ALA B N 1
ATOM 3988 C CA . ALA B 1 182 ? -16.594 1.877 11.391 1 92 182 ALA B CA 1
ATOM 3989 C C . ALA B 1 182 ? -16.656 3.371 11.688 1 92 182 ALA B C 1
ATOM 3991 O O . ALA B 1 182 ? -15.859 3.898 12.461 1 92 182 ALA B O 1
ATOM 3992 N N . THR B 1 183 ? -17.609 4.062 11.156 1 92.5 183 THR B N 1
ATOM 3993 C CA . THR B 1 183 ? -17.781 5.492 11.391 1 92.5 183 THR B CA 1
ATOM 3994 C C . THR B 1 183 ? -18.172 5.762 12.844 1 92.5 183 THR B C 1
ATOM 3996 O O . THR B 1 183 ? -17.656 6.699 13.461 1 92.5 183 THR B O 1
ATOM 3999 N N . SER B 1 184 ? -18.953 4.902 13.477 1 95.5 184 SER B N 1
ATOM 4000 C CA . SER B 1 184 ? -19.375 5.066 14.867 1 95.5 184 SER B CA 1
ATOM 4001 C C . SER B 1 184 ? -18.188 4.887 15.812 1 95.5 184 SER B C 1
ATOM 4003 O O . SER B 1 184 ? -18.016 5.668 16.75 1 95.5 184 SER B O 1
ATOM 4005 N N . ILE B 1 185 ? -17.406 3.957 15.555 1 94.44 185 ILE B N 1
ATOM 4006 C CA . ILE B 1 185 ? -16.234 3.701 16.375 1 94.44 185 ILE B CA 1
ATOM 4007 C C . ILE B 1 185 ? -15.258 4.875 16.281 1 94.44 185 ILE B C 1
ATOM 4009 O O . ILE B 1 185 ? -14.688 5.309 17.281 1 94.44 185 ILE B O 1
ATOM 4013 N N . TYR B 1 186 ? -15.094 5.395 15.148 1 94.62 186 TYR B N 1
ATOM 4014 C CA . TYR B 1 186 ? -14.219 6.539 14.953 1 94.62 186 TYR B CA 1
ATOM 4015 C C . TYR B 1 186 ? -14.688 7.742 15.758 1 94.62 186 TYR B C 1
ATOM 4017 O O . TYR B 1 186 ? -13.891 8.391 16.438 1 94.62 186 TYR B O 1
ATOM 4025 N N . ILE B 1 187 ? -15.938 8.039 15.781 1 93.75 187 ILE B N 1
ATOM 4026 C CA . ILE B 1 187 ? -16.5 9.188 16.469 1 93.75 187 ILE B CA 1
ATOM 4027 C C . ILE B 1 187 ? -16.328 9.023 17.984 1 93.75 187 ILE B C 1
ATOM 4029 O O . ILE B 1 187 ? -16.016 9.984 18.688 1 93.75 187 ILE B O 1
ATOM 4033 N N . ILE B 1 188 ? -16.453 7.848 18.531 1 95.12 188 ILE B N 1
ATOM 4034 C CA . ILE B 1 188 ? -16.312 7.582 19.969 1 95.12 188 ILE B CA 1
ATOM 4035 C C . ILE B 1 188 ? -14.867 7.793 20.391 1 95.12 188 ILE B C 1
ATOM 4037 O O . ILE B 1 188 ? -14.594 8.445 21.391 1 95.12 188 ILE B O 1
ATOM 4041 N N . LEU B 1 189 ? -13.977 7.324 19.594 1 93.69 189 LEU B N 1
ATOM 4042 C CA . LEU B 1 189 ? -12.555 7.465 19.891 1 93.69 189 LEU B CA 1
ATOM 4043 C C . LEU B 1 189 ? -12.133 8.93 19.812 1 93.69 189 LEU B C 1
ATOM 4045 O O . LEU B 1 189 ? -11.367 9.398 20.656 1 93.69 189 LEU B O 1
ATOM 4049 N N . LYS B 1 190 ? -12.602 9.617 18.906 1 93.44 190 LYS B N 1
ATOM 4050 C CA . LYS B 1 190 ? -12.258 11.023 18.719 1 93.44 190 LYS B CA 1
ATOM 4051 C C . LYS B 1 190 ? -12.836 11.875 19.844 1 93.44 190 LYS B C 1
ATOM 4053 O O . LYS B 1 190 ? -12.188 12.805 20.328 1 93.44 190 LYS B O 1
ATOM 4058 N N . ALA B 1 191 ? -13.938 11.586 20.344 1 94.62 191 ALA B N 1
ATOM 4059 C CA . ALA B 1 191 ? -14.562 12.32 21.438 1 94.62 191 ALA B CA 1
ATOM 4060 C C . ALA B 1 191 ? -13.727 12.219 22.703 1 94.62 191 ALA B C 1
ATOM 4062 O O . ALA B 1 191 ? -13.523 13.211 23.406 1 94.62 191 ALA B O 1
ATOM 4063 N N . ARG B 1 192 ? -13.227 11.125 23 1 93.62 192 ARG B N 1
ATOM 4064 C CA . ARG B 1 192 ? -12.375 10.922 24.172 1 93.62 192 ARG B CA 1
ATOM 4065 C C . ARG B 1 192 ? -11.102 11.75 24.062 1 93.62 192 ARG B C 1
ATOM 4067 O O . ARG B 1 192 ? -10.688 12.391 25.031 1 93.62 192 ARG B O 1
ATOM 4074 N N . MET B 1 193 ? -10.547 11.805 22.938 1 92.75 193 MET B N 1
ATOM 4075 C CA . MET B 1 193 ? -9.312 12.547 22.688 1 92.75 193 MET B CA 1
ATOM 4076 C C . MET B 1 193 ? -9.555 14.047 22.797 1 92.75 193 MET B C 1
ATOM 4078 O O . MET B 1 193 ? -8.734 14.766 23.375 1 92.75 193 MET B O 1
ATOM 4082 N N . LEU B 1 194 ? -10.625 14.531 22.344 1 93.81 194 LEU B N 1
ATOM 4083 C CA . LEU B 1 194 ? -10.977 15.945 22.375 1 93.81 194 LEU B CA 1
ATOM 4084 C C . LEU B 1 194 ? -11.25 16.422 23.797 1 93.81 194 LEU B C 1
ATOM 4086 O O . LEU B 1 194 ? -10.898 17.547 24.172 1 93.81 194 LEU B O 1
ATOM 4090 N N . PHE B 1 195 ? -11.781 15.578 24.609 1 93.69 195 PHE B N 1
ATOM 4091 C CA . PHE B 1 195 ? -12.055 15.93 26 1 93.69 195 PHE B CA 1
ATOM 4092 C C . PHE B 1 195 ? -10.766 16.203 26.75 1 93.69 195 PHE B C 1
ATOM 4094 O O . PHE B 1 195 ? -10.672 17.188 27.5 1 93.69 195 PHE B O 1
ATOM 4101 N N . GLY B 1 196 ? -9.75 15.438 26.578 1 92.38 196 GLY B N 1
ATOM 4102 C CA . GLY B 1 196 ? -8.453 15.656 27.188 1 92.38 196 GLY B CA 1
ATOM 4103 C C . GLY B 1 196 ? -7.793 16.953 26.734 1 92.38 196 GLY B C 1
ATOM 4104 O O . GLY B 1 196 ? -7.242 17.688 27.547 1 92.38 196 GLY B O 1
ATOM 4105 N N . LYS B 1 197 ? -7.953 17.266 25.578 1 92.25 197 LYS B N 1
ATOM 4106 C CA . LYS B 1 197 ? -7.316 18.453 25.031 1 92.25 197 LYS B CA 1
ATOM 4107 C C . LYS B 1 197 ? -8.039 19.719 25.484 1 92.25 197 LYS B C 1
ATOM 4109 O O . LYS B 1 197 ? -7.406 20.766 25.703 1 92.25 197 LYS B O 1
ATOM 4114 N N . ILE B 1 198 ? -9.289 19.672 25.625 1 95.62 198 ILE B N 1
ATOM 4115 C CA . ILE B 1 198 ? -10.07 20.797 26.109 1 95.62 198 ILE B CA 1
ATOM 4116 C C . ILE B 1 198 ? -9.633 21.141 27.531 1 95.62 198 ILE B C 1
ATOM 4118 O O . ILE B 1 198 ? -9.508 22.312 27.891 1 95.62 198 ILE B O 1
ATOM 4122 N N . LYS B 1 199 ? -9.289 20.203 28.312 1 94.31 199 LYS B N 1
ATOM 4123 C CA . LYS B 1 199 ? -8.797 20.422 29.672 1 94.31 199 LYS B CA 1
ATOM 4124 C C . LYS B 1 199 ? -7.441 21.125 29.656 1 94.31 199 LYS B C 1
ATOM 4126 O O . LYS B 1 199 ? -7.195 22.031 30.469 1 94.31 199 LYS B O 1
ATOM 4131 N N . GLU B 1 200 ? -6.633 20.781 28.812 1 92.38 200 GLU B N 1
ATOM 4132 C CA . GLU B 1 200 ? -5.316 21.406 28.672 1 92.38 200 GLU B CA 1
ATOM 4133 C C . GLU B 1 200 ? -5.434 22.859 28.234 1 92.38 200 GLU B C 1
ATOM 4135 O O . GLU B 1 200 ? -4.715 23.734 28.75 1 92.38 200 GLU B O 1
ATOM 4140 N N . VAL B 1 201 ? -6.312 23.156 27.359 1 94.38 201 VAL B N 1
ATOM 4141 C CA . VAL B 1 201 ? -6.527 24.5 26.875 1 94.38 201 VAL B CA 1
ATOM 4142 C C . VAL B 1 201 ? -7.117 25.375 27.984 1 94.38 201 VAL B C 1
ATOM 4144 O O . VAL B 1 201 ? -6.734 26.531 28.141 1 94.38 201 VAL B O 1
ATOM 4147 N N . HIS B 1 202 ? -7.945 24.797 28.703 1 93.19 202 HIS B N 1
ATOM 4148 C CA . HIS B 1 202 ? -8.531 25.516 29.828 1 93.19 202 HIS B CA 1
ATOM 4149 C C . HIS B 1 202 ? -7.477 25.875 30.875 1 93.19 202 HIS B C 1
ATOM 4151 O O . HIS B 1 202 ? -7.457 27 31.375 1 93.19 202 HIS B O 1
ATOM 4157 N N . SER B 1 203 ? -6.562 25.016 31.172 1 89.75 203 SER B N 1
ATOM 4158 C CA . SER B 1 203 ? -5.469 25.266 32.094 1 89.75 203 SER B CA 1
ATOM 4159 C C . SER B 1 203 ? -4.543 26.359 31.578 1 89.75 203 SER B C 1
ATOM 4161 O O . SER B 1 203 ? -4.102 27.219 32.344 1 89.75 203 SER B O 1
ATOM 4163 N N . ALA B 1 204 ? -4.25 26.375 30.344 1 89.62 204 ALA B N 1
ATOM 4164 C CA . ALA B 1 204 ? -3.416 27.391 29.719 1 89.62 204 ALA B CA 1
ATOM 4165 C C . ALA B 1 204 ? -4.09 28.766 29.766 1 89.62 204 ALA B C 1
ATOM 4167 O O . ALA B 1 204 ? -3.434 29.766 30 1 89.62 204 ALA B O 1
ATOM 4168 N N . TYR B 1 205 ? -5.32 28.766 29.578 1 91.75 205 TYR B N 1
ATOM 4169 C CA . TYR B 1 205 ? -6.094 30 29.625 1 91.75 205 TYR B CA 1
ATOM 4170 C C . TYR B 1 205 ? -6.105 30.594 31.031 1 91.75 205 TYR B C 1
ATOM 4172 O O . TYR B 1 205 ? -5.965 31.797 31.219 1 91.75 205 TYR B O 1
ATOM 4180 N N . GLN B 1 206 ? -6.164 29.781 32.062 1 87.19 206 GLN B N 1
ATOM 4181 C CA . GLN B 1 206 ? -6.113 30.234 33.438 1 87.19 206 GLN B CA 1
ATOM 4182 C C . GLN B 1 206 ? -4.754 30.844 33.781 1 87.19 206 GLN B C 1
ATOM 4184 O O . GLN B 1 206 ? -4.68 31.875 34.438 1 87.19 206 GLN B O 1
ATOM 4189 N N . THR B 1 207 ? -3.729 30.281 33.281 1 83.19 207 THR B N 1
ATOM 4190 C CA . THR B 1 207 ? -2.377 30.781 33.5 1 83.19 207 THR B CA 1
ATOM 4191 C C . THR B 1 207 ? -2.197 32.125 32.781 1 83.19 207 THR B C 1
ATOM 4193 O O . THR B 1 207 ? -1.544 33.031 33.312 1 83.19 207 THR B O 1
ATOM 4196 N N . PHE B 1 208 ? -2.787 32.281 31.672 1 83.69 208 PHE B N 1
ATOM 4197 C CA . PHE B 1 208 ? -2.717 33.5 30.875 1 83.69 208 PHE B CA 1
ATOM 4198 C C . PHE B 1 208 ? -3.396 34.656 31.594 1 83.69 208 PHE B C 1
ATOM 4200 O O . PHE B 1 208 ? -2.906 35.781 31.562 1 83.69 208 PHE B O 1
ATOM 4207 N N . ARG B 1 209 ? -4.406 34.375 32.312 1 83.38 209 ARG B N 1
ATOM 4208 C CA . ARG B 1 209 ? -5.188 35.406 33 1 83.38 209 ARG B CA 1
ATOM 4209 C C . ARG B 1 209 ? -4.535 35.812 34.312 1 83.38 209 ARG B C 1
ATOM 4211 O O . ARG B 1 209 ? -4.715 36.938 34.781 1 83.38 209 ARG B O 1
ATOM 4218 N N . ARG B 1 210 ? -3.771 34.875 34.938 1 72.44 210 ARG B N 1
ATOM 4219 C CA . ARG B 1 210 ? -3.16 35.156 36.25 1 72.44 210 ARG B CA 1
ATOM 4220 C C . ARG B 1 210 ? -1.947 36.062 36.094 1 72.44 210 ARG B C 1
ATOM 4222 O O . ARG B 1 210 ? -1.143 35.906 35.188 1 72.44 210 ARG B O 1
ATOM 4229 N N . ASP B 1 211 ? -1.924 37.375 36.281 1 57.03 211 ASP B N 1
ATOM 4230 C CA . ASP B 1 211 ? -0.833 38.344 36.219 1 57.03 211 ASP B CA 1
ATOM 4231 C C . ASP B 1 211 ? 0.401 37.844 36.969 1 57.03 211 ASP B C 1
ATOM 4233 O O . ASP B 1 211 ? 0.3 37.375 38.094 1 57.03 211 ASP B O 1
ATOM 4237 N N . VAL B 1 212 ? 1.422 37.219 36.281 1 53.78 212 VAL B N 1
ATOM 4238 C CA . VAL B 1 212 ? 2.688 36.656 36.75 1 53.78 212 VAL B CA 1
ATOM 4239 C C . VAL B 1 212 ? 3.348 37.656 37.719 1 53.78 212 VAL B C 1
ATOM 4241 O O . VAL B 1 212 ? 3.945 38.656 37.281 1 53.78 212 VAL B O 1
ATOM 4244 N N . GLN B 1 213 ? 2.721 38.406 38.406 1 55.19 213 GLN B N 1
ATOM 4245 C CA . GLN B 1 213 ? 3.656 39.094 39.312 1 55.19 213 GLN B CA 1
ATOM 4246 C C . GLN B 1 213 ? 4.438 38.094 40.156 1 55.19 213 GLN B C 1
ATOM 4248 O O . GLN B 1 213 ? 3.846 37.312 40.906 1 55.19 213 GLN B O 1
ATOM 4253 N N . TYR B 1 214 ? 5.43 37.438 39.531 1 61.75 214 TYR B N 1
ATOM 4254 C CA . TYR B 1 214 ? 6.328 36.562 40.281 1 61.75 214 TYR B CA 1
ATOM 4255 C C . TYR B 1 214 ? 6.516 37.094 41.719 1 61.75 214 TYR B C 1
ATOM 4257 O O . TYR B 1 214 ? 7 36.375 42.594 1 61.75 214 TYR B O 1
ATOM 4265 N N . GLY B 1 215 ? 6.062 38.219 41.781 1 70.5 215 GLY B N 1
ATOM 4266 C CA . GLY B 1 215 ? 6.324 38.812 43.094 1 70.5 215 GLY B CA 1
ATOM 4267 C C . GLY B 1 215 ? 5.5 40.062 43.344 1 70.5 215 GLY B C 1
ATOM 4268 O O . GLY B 1 215 ? 4.496 40.312 42.688 1 70.5 215 GLY B O 1
ATOM 4269 N N . SER B 1 216 ? 5.723 40.688 44.344 1 74.88 216 SER B N 1
ATOM 4270 C CA . SER B 1 216 ? 5.07 41.906 44.75 1 74.88 216 SER B CA 1
ATOM 4271 C C . SER B 1 216 ? 6.02 43.094 44.656 1 74.88 216 SER B C 1
ATOM 4273 O O . SER B 1 216 ? 7.238 42.906 44.594 1 74.88 216 SER B O 1
ATOM 4275 N N . VAL B 1 217 ? 5.527 44.281 44.438 1 82.12 217 VAL B N 1
ATOM 4276 C CA . VAL B 1 217 ? 6.336 45.5 44.406 1 82.12 217 VAL B CA 1
ATOM 4277 C C . VAL B 1 217 ? 7.008 45.719 45.75 1 82.12 217 VAL B C 1
ATOM 4279 O O . VAL B 1 217 ? 6.336 45.781 46.781 1 82.12 217 VAL B O 1
ATOM 4282 N N . PRO B 1 218 ? 8.312 45.719 45.781 1 83.19 218 PRO B N 1
ATOM 4283 C CA . PRO B 1 218 ? 9.023 45.938 47.031 1 83.19 218 PRO B CA 1
ATOM 4284 C C . PRO B 1 218 ? 8.875 47.344 47.562 1 83.19 218 PRO B C 1
ATOM 4286 O O . PRO B 1 218 ? 8.625 48.281 46.812 1 83.19 218 PRO B O 1
ATOM 4289 N N . SER B 1 219 ? 8.984 47.5 48.875 1 86.25 219 SER B N 1
ATOM 4290 C CA . SER B 1 219 ? 8.969 48.812 49.5 1 86.25 219 SER B CA 1
ATOM 4291 C C . SER B 1 219 ? 10.297 49.531 49.312 1 86.25 219 SER B C 1
ATOM 4293 O O . SER B 1 219 ? 11.305 48.938 48.969 1 86.25 219 SER B O 1
ATOM 4295 N N . LYS B 1 220 ? 10.383 51 49.562 1 86.75 220 LYS B N 1
ATOM 4296 C CA . LYS B 1 220 ? 11.602 51.781 49.438 1 86.75 220 LYS B CA 1
ATOM 4297 C C . LYS B 1 220 ? 12.695 51.25 50.344 1 86.75 220 LYS B C 1
ATOM 4299 O O . LYS B 1 220 ? 13.875 51.219 49.969 1 86.75 220 LYS B O 1
ATOM 4304 N N . GLU B 1 221 ? 12.258 50.781 51.5 1 88.38 221 GLU B N 1
ATOM 4305 C CA . GLU B 1 221 ? 13.203 50.219 52.469 1 88.38 221 GLU B CA 1
ATOM 4306 C C . GLU B 1 221 ? 13.836 48.938 51.938 1 88.38 221 GLU B C 1
ATOM 4308 O O . GLU B 1 221 ? 15.047 48.75 52.062 1 88.38 221 GLU B O 1
ATOM 4313 N N . GLN B 1 222 ? 12.977 48.188 51.438 1 88 222 GLN B N 1
ATOM 4314 C CA . GLN B 1 222 ? 13.453 46.938 50.938 1 88 222 GLN B CA 1
ATOM 4315 C C . GLN B 1 222 ? 14.453 47.156 49.781 1 88 222 GLN B C 1
ATOM 4317 O O . GLN B 1 222 ? 15.422 46.406 49.656 1 88 222 GLN B O 1
ATOM 4322 N N . ILE B 1 223 ? 14.312 48 48.906 1 90.88 223 ILE B N 1
ATOM 4323 C CA . ILE B 1 223 ? 15.188 48.312 47.781 1 90.88 223 ILE B CA 1
ATOM 4324 C C . ILE B 1 223 ? 16.547 48.781 48.312 1 90.88 223 ILE B C 1
ATOM 4326 O O . ILE B 1 223 ? 17.594 48.406 47.781 1 90.88 223 ILE B O 1
ATOM 4330 N N . MET B 1 224 ? 16.469 49.656 49.281 1 86.81 224 MET B N 1
ATOM 4331 C CA . MET B 1 224 ? 17.703 50.188 49.875 1 86.81 224 MET B CA 1
ATOM 4332 C C . MET B 1 224 ? 18.531 49.031 50.469 1 86.81 224 MET B C 1
ATOM 4334 O O . MET B 1 224 ? 19.75 49.031 50.375 1 86.81 224 MET B O 1
ATOM 4338 N N . GLU B 1 225 ? 17.797 48.188 51 1 85.69 225 GLU B N 1
ATOM 4339 C CA . GLU B 1 225 ? 18.469 47.062 51.625 1 85.69 225 GLU B CA 1
ATOM 4340 C C . GLU B 1 225 ? 19.109 46.156 50.594 1 85.69 225 GLU B C 1
ATOM 4342 O O . GLU B 1 225 ? 20.203 45.625 50.812 1 85.69 225 GLU B O 1
ATOM 4347 N N . ALA B 1 226 ? 18.516 45.875 49.656 1 79.88 226 ALA B N 1
ATOM 4348 C CA . ALA B 1 226 ? 18.953 44.906 48.656 1 79.88 226 ALA B CA 1
ATOM 4349 C C . ALA B 1 226 ? 19.984 45.531 47.719 1 79.88 226 ALA B C 1
ATOM 4351 O O . ALA B 1 226 ? 20.797 44.812 47.125 1 79.88 226 ALA B O 1
ATOM 4352 N N . GLY B 1 227 ? 20.156 46.75 47.719 1 84.5 227 GLY B N 1
ATOM 4353 C CA . GLY B 1 227 ? 20.969 47.469 46.719 1 84.5 227 GLY B CA 1
ATOM 4354 C C . GLY B 1 227 ? 20.172 48.031 45.562 1 84.5 227 GLY B C 1
ATOM 4355 O O . GLY B 1 227 ? 19.156 47.438 45.156 1 84.5 227 GLY B O 1
ATOM 4356 N N . ASN B 1 228 ? 20.438 49.188 45.156 1 82.88 228 ASN B N 1
ATOM 4357 C CA . ASN B 1 228 ? 19.688 49.906 44.125 1 82.88 228 ASN B CA 1
ATOM 4358 C C . ASN B 1 228 ? 20.031 49.406 42.75 1 82.88 228 ASN B C 1
ATOM 4360 O O . ASN B 1 228 ? 19.578 49.969 41.75 1 82.88 228 ASN B O 1
ATOM 4364 N N . SER B 1 229 ? 20.625 48.125 42.844 1 89.44 229 SER B N 1
ATOM 4365 C CA . SER B 1 229 ? 21.031 47.625 41.531 1 89.44 229 SER B CA 1
ATOM 4366 C C . SER B 1 229 ? 20.391 46.25 41.25 1 89.44 229 SER B C 1
ATOM 4368 O O . SER B 1 229 ? 20.266 45.438 42.156 1 89.44 229 SER B O 1
ATOM 4370 N N . CYS B 1 230 ? 19.984 46.031 40.281 1 87.12 230 CYS B N 1
ATOM 4371 C CA . CYS B 1 230 ? 19.438 44.75 39.844 1 87.12 230 CYS B CA 1
ATOM 4372 C C . CYS B 1 230 ? 20.547 43.719 39.688 1 87.12 230 CYS B C 1
ATOM 4374 O O . CYS B 1 230 ? 21.547 43.969 39 1 87.12 230 CYS B O 1
ATOM 4376 N N . PRO B 1 231 ? 20.359 42.625 40.312 1 88.94 231 PRO B N 1
ATOM 4377 C CA . PRO B 1 231 ? 21.406 41.594 40.188 1 88.94 231 PRO B CA 1
ATOM 4378 C C . PRO B 1 231 ? 21.547 41.062 38.75 1 88.94 231 PRO B C 1
ATOM 4380 O O . PRO B 1 231 ? 22.594 40.531 38.406 1 88.94 231 PRO B O 1
ATOM 4383 N N . ILE B 1 232 ? 20.641 41.156 37.906 1 84.44 232 ILE B N 1
ATOM 4384 C CA . ILE B 1 232 ? 20.656 40.594 36.562 1 84.44 232 ILE B CA 1
ATOM 4385 C C . ILE B 1 232 ? 21.281 41.594 35.594 1 84.44 232 ILE B C 1
ATOM 4387 O O . ILE B 1 232 ? 22.266 41.281 34.906 1 84.44 232 ILE B O 1
ATOM 4391 N N . CYS B 1 233 ? 20.859 42.875 35.5 1 81.5 233 CYS B N 1
ATOM 4392 C CA . CYS B 1 233 ? 21.328 43.875 34.562 1 81.5 233 CYS B CA 1
ATOM 4393 C C . CYS B 1 233 ? 22.359 44.781 35.188 1 81.5 233 CYS B C 1
ATOM 4395 O O . CYS B 1 233 ? 23.047 45.531 34.469 1 81.5 233 CYS B O 1
ATOM 4397 N N . GLN B 1 234 ? 22.484 44.844 36.469 1 83.94 234 GLN B N 1
ATOM 4398 C CA . GLN B 1 234 ? 23.469 45.594 37.281 1 83.94 234 GLN B CA 1
ATOM 4399 C C . GLN B 1 234 ? 23.234 47.094 37.156 1 83.94 234 GLN B C 1
ATOM 4401 O O . GLN B 1 234 ? 24.125 47.875 37.438 1 83.94 234 GLN B O 1
ATOM 4406 N N . GLU B 1 235 ? 22.141 47.5 36.688 1 85.88 235 GLU B N 1
ATOM 4407 C CA . GLU B 1 235 ? 21.719 48.875 36.656 1 85.88 235 GLU B CA 1
ATOM 4408 C C . GLU B 1 235 ? 20.75 49.188 37.812 1 85.88 235 GLU B C 1
ATOM 4410 O O . GLU B 1 235 ? 20.453 48.312 38.625 1 85.88 235 GLU B O 1
ATOM 4415 N N . GLU B 1 236 ? 20.375 50.5 37.781 1 87.81 236 GLU B N 1
ATOM 4416 C CA . GLU B 1 236 ? 19.406 50.875 38.812 1 87.81 236 GLU B CA 1
ATOM 4417 C C . GLU B 1 236 ? 18.078 50.156 38.594 1 87.81 236 GLU B C 1
ATOM 4419 O O . GLU B 1 236 ? 17.609 50.031 37.469 1 87.81 236 GLU B O 1
ATOM 4424 N N . LEU B 1 237 ? 17.625 49.75 39.719 1 85.06 237 LEU B N 1
ATOM 4425 C CA . LEU B 1 237 ? 16.375 49 39.656 1 85.06 237 LEU B CA 1
ATOM 4426 C C . LEU B 1 237 ? 15.266 49.781 39 1 85.06 237 LEU B C 1
ATOM 4428 O O . LEU B 1 237 ? 15 50.938 39.406 1 85.06 237 LEU B O 1
ATOM 4432 N N . ALA B 1 238 ? 14.719 49.25 37.938 1 85.62 238 ALA B N 1
ATOM 4433 C CA . ALA B 1 238 ? 13.555 49.812 37.281 1 85.62 238 ALA B CA 1
ATOM 4434 C C . ALA B 1 238 ? 12.312 48.969 37.5 1 85.62 238 ALA B C 1
ATOM 4436 O O . ALA B 1 238 ? 12.297 47.781 37.125 1 85.62 238 ALA B O 1
ATOM 4437 N N . GLU B 1 239 ? 11.305 49.594 38.125 1 84.56 239 GLU B N 1
ATOM 4438 C CA . GLU B 1 239 ? 10.078 48.875 38.438 1 84.56 239 GLU B CA 1
ATOM 4439 C C . GLU B 1 239 ? 10.375 47.594 39.188 1 84.56 239 GLU B C 1
ATOM 4441 O O . GLU B 1 239 ? 10.125 46.5 38.688 1 84.56 239 GLU B O 1
ATOM 4446 N N . PRO B 1 240 ? 10.828 47.625 40.406 1 85.31 240 PRO B N 1
ATOM 4447 C CA . PRO B 1 240 ? 11.289 46.469 41.156 1 85.31 240 PRO B CA 1
ATOM 4448 C C . PRO B 1 240 ? 10.156 45.5 41.531 1 85.31 240 PRO B C 1
ATOM 4450 O O . PRO B 1 240 ? 9.047 45.938 41.844 1 85.31 240 PRO B O 1
ATOM 4453 N N . ILE B 1 241 ? 10.5 44.281 41.375 1 82.62 241 ILE B N 1
ATOM 4454 C CA . ILE B 1 241 ? 9.594 43.219 41.844 1 82.62 241 ILE B CA 1
ATOM 4455 C C . ILE B 1 241 ? 10.328 42.281 42.812 1 82.62 241 ILE B C 1
ATOM 4457 O O . ILE B 1 241 ? 11.5 41.969 42.594 1 82.62 241 ILE B O 1
ATOM 4461 N N . MET B 1 242 ? 9.609 41.875 43.938 1 85.12 242 MET B N 1
ATOM 4462 C CA . MET B 1 242 ? 10.125 40.906 44.875 1 85.12 242 MET B CA 1
ATOM 4463 C C . MET B 1 242 ? 9.461 39.562 44.688 1 85.12 242 MET B C 1
ATOM 4465 O O . MET B 1 242 ? 8.234 39.438 44.75 1 85.12 242 MET B O 1
ATOM 4469 N N . LEU B 1 243 ? 10.234 38.625 44.344 1 85.19 243 LEU B N 1
ATOM 4470 C CA . LEU B 1 243 ? 9.734 37.281 44.156 1 85.19 243 LEU B CA 1
ATOM 4471 C C . LEU B 1 243 ? 9.031 36.781 45.406 1 85.19 243 LEU B C 1
ATOM 4473 O O . LEU B 1 243 ? 9.492 37.031 46.531 1 85.19 243 LEU B O 1
ATOM 4477 N N . ARG B 1 244 ? 8.047 36.156 45.156 1 79.5 244 ARG B N 1
ATOM 4478 C CA . ARG B 1 244 ? 7.266 35.688 46.281 1 79.5 244 ARG B CA 1
ATOM 4479 C C . ARG B 1 244 ? 7.977 34.562 47 1 79.5 244 ARG B C 1
ATOM 4481 O O . ARG B 1 244 ? 7.949 34.469 48.219 1 79.5 244 ARG B O 1
ATOM 4488 N N . THR B 1 245 ? 8.539 33.719 46.156 1 73.88 245 THR B N 1
ATOM 4489 C CA . THR B 1 245 ? 9.109 32.5 46.688 1 73.88 245 THR B CA 1
ATOM 4490 C C . THR B 1 245 ? 10.406 32.781 47.438 1 73.88 245 THR B C 1
ATOM 4492 O O . THR B 1 245 ? 10.609 32.281 48.562 1 73.88 245 THR B O 1
ATOM 4495 N N . CYS B 1 246 ? 11.328 33.531 46.938 1 80.06 246 CYS B N 1
ATOM 4496 C CA . CYS B 1 246 ? 12.656 33.688 47.531 1 80.06 246 CYS B CA 1
ATOM 4497 C C . CYS B 1 246 ? 12.914 35.125 47.906 1 80.06 246 CYS B C 1
ATOM 4499 O O . CYS B 1 246 ? 13.969 35.438 48.469 1 80.06 246 CYS B O 1
ATOM 4501 N N . LYS B 1 247 ? 12.109 36.031 47.625 1 84.25 247 LYS B N 1
ATOM 4502 C CA . LYS B 1 247 ? 12.07 37.438 48.062 1 84.25 247 LYS B CA 1
ATOM 4503 C C . LYS B 1 247 ? 13.219 38.219 47.438 1 84.25 247 LYS B C 1
ATOM 4505 O O . LYS B 1 247 ? 13.508 39.344 47.875 1 84.25 247 LYS B O 1
ATOM 4510 N N . HIS B 1 248 ? 13.828 37.562 46.594 1 86.31 248 HIS B N 1
ATOM 4511 C CA . HIS B 1 248 ? 14.82 38.344 45.844 1 86.31 248 HIS B CA 1
ATOM 4512 C C . HIS B 1 248 ? 14.156 39.375 44.938 1 86.31 248 HIS B C 1
ATOM 4514 O O . HIS B 1 248 ? 13.047 39.156 44.438 1 86.31 248 HIS B O 1
ATOM 4520 N N . ILE B 1 249 ? 14.898 40.469 44.938 1 86.06 249 ILE B N 1
ATOM 4521 C CA . ILE B 1 249 ? 14.32 41.594 44.219 1 86.06 249 ILE B CA 1
ATOM 4522 C C . ILE B 1 249 ? 15.055 41.781 42.906 1 86.06 249 ILE B C 1
ATOM 4524 O O . ILE B 1 249 ? 16.281 41.781 42.844 1 86.06 249 ILE B O 1
ATOM 4528 N N . PHE B 1 250 ? 14.289 42 41.906 1 86.94 250 PHE B N 1
ATOM 4529 C CA . PHE B 1 250 ? 14.805 42.219 40.562 1 86.94 250 PHE B CA 1
ATOM 4530 C C . PHE B 1 250 ? 13.969 43.25 39.812 1 86.94 250 PHE B C 1
ATOM 4532 O O . PHE B 1 250 ? 12.914 43.688 40.312 1 86.94 250 PHE B O 1
ATOM 4539 N N . CYS B 1 251 ? 14.594 43.812 38.719 1 84.56 251 CYS B N 1
ATOM 4540 C CA . CYS B 1 251 ? 13.727 44.531 37.812 1 84.56 251 CYS B CA 1
ATOM 4541 C C . CYS B 1 251 ? 12.617 43.625 37.281 1 84.56 251 CYS B C 1
ATOM 4543 O O . CYS B 1 251 ? 12.844 42.438 37.031 1 84.56 251 CYS B O 1
ATOM 4545 N N . GLU B 1 252 ? 11.484 44.062 37.219 1 79.38 252 GLU B N 1
ATOM 4546 C CA . GLU B 1 252 ? 10.367 43.281 36.688 1 79.38 252 GLU B CA 1
ATOM 4547 C C . GLU B 1 252 ? 10.711 42.719 35.312 1 79.38 252 GLU B C 1
ATOM 4549 O O . GLU B 1 252 ? 10.445 41.562 35.062 1 79.38 252 GLU B O 1
ATOM 4554 N N . ASP B 1 253 ? 11.266 43.531 34.469 1 76.44 253 ASP B N 1
ATOM 4555 C CA . ASP B 1 253 ? 11.586 43.094 33.125 1 76.44 253 ASP B CA 1
ATOM 4556 C C . ASP B 1 253 ? 12.641 41.969 33.125 1 76.44 253 ASP B C 1
ATOM 4558 O O . ASP B 1 253 ? 12.555 41.031 32.344 1 76.44 253 ASP B O 1
ATOM 4562 N N . CYS B 1 254 ? 13.586 42.156 34.062 1 80 254 CYS B N 1
ATOM 4563 C CA . CYS B 1 254 ? 14.695 41.219 34.094 1 80 254 CYS B CA 1
ATOM 4564 C C . CYS B 1 254 ? 14.227 39.844 34.531 1 80 254 CYS B C 1
ATOM 4566 O O . CYS B 1 254 ? 14.594 38.812 33.906 1 80 254 CYS B O 1
ATOM 4568 N N . ILE B 1 255 ? 13.422 39.781 35.5 1 79.69 255 ILE B N 1
ATOM 4569 C CA . ILE B 1 255 ? 13.039 38.5 36.062 1 79.69 255 ILE B CA 1
ATOM 4570 C C . ILE B 1 255 ? 12.031 37.812 35.156 1 79.69 255 ILE B C 1
ATOM 4572 O O . ILE B 1 255 ? 12.023 36.594 35.031 1 79.69 255 ILE B O 1
ATOM 4576 N N . SER B 1 256 ? 11.188 38.562 34.625 1 74.38 256 SER B N 1
ATOM 4577 C CA . SER B 1 256 ? 10.234 38.031 33.688 1 74.38 256 SER B CA 1
ATOM 4578 C C . SER B 1 256 ? 10.945 37.312 32.531 1 74.38 256 SER B C 1
ATOM 4580 O O . SER B 1 256 ? 10.539 36.219 32.125 1 74.38 256 SER B O 1
ATOM 4582 N N . LEU B 1 257 ? 11.977 37.938 32.094 1 74.12 257 LEU B N 1
ATOM 4583 C CA . LEU B 1 257 ? 12.766 37.344 31.016 1 74.12 257 LEU B CA 1
ATOM 4584 C C . LEU B 1 257 ? 13.43 36.062 31.453 1 74.12 257 LEU B C 1
ATOM 4586 O O . LEU B 1 257 ? 13.531 35.094 30.688 1 74.12 257 LEU B O 1
ATOM 4590 N N . TRP B 1 258 ? 13.93 36.031 32.688 1 75.88 258 TRP B N 1
ATOM 4591 C CA . TRP B 1 258 ? 14.57 34.844 33.25 1 75.88 258 TRP B CA 1
ATOM 4592 C C . TRP B 1 258 ? 13.617 33.656 33.281 1 75.88 258 TRP B C 1
ATOM 4594 O O . TRP B 1 258 ? 14 32.531 32.938 1 75.88 258 TRP B O 1
ATOM 4604 N N . PHE B 1 259 ? 12.375 33.875 33.562 1 74.81 259 PHE B N 1
ATOM 4605 C CA . PHE B 1 259 ? 11.414 32.812 33.812 1 74.81 259 PHE B CA 1
ATOM 4606 C C . PHE B 1 259 ? 10.836 32.312 32.469 1 74.81 259 PHE B C 1
ATOM 4608 O O . PHE B 1 259 ? 10.141 31.297 32.438 1 74.81 259 PHE B O 1
ATOM 4615 N N . ASP B 1 260 ? 11.141 33.031 31.469 1 69.38 260 ASP B N 1
ATOM 4616 C CA . ASP B 1 260 ? 10.789 32.5 30.141 1 69.38 260 ASP B CA 1
ATOM 4617 C C . ASP B 1 260 ? 11.648 31.297 29.797 1 69.38 260 ASP B C 1
ATOM 4619 O O . ASP B 1 260 ? 11.297 30.516 28.906 1 69.38 260 ASP B O 1
ATOM 4623 N N . ARG B 1 261 ? 12.75 31.188 30.516 1 69 261 ARG B N 1
ATOM 4624 C CA . ARG B 1 261 ? 13.703 30.125 30.188 1 69 261 ARG B CA 1
ATOM 4625 C C . ARG B 1 261 ? 13.875 29.172 31.359 1 69 261 ARG B C 1
ATOM 4627 O O . ARG B 1 261 ? 14.078 27.969 31.156 1 69 261 ARG B O 1
ATOM 4634 N N . GLU B 1 262 ? 13.922 29.812 32.469 1 75.06 262 GLU B N 1
ATOM 4635 C CA . GLU B 1 262 ? 14.211 29.031 33.656 1 75.06 262 GLU B CA 1
ATOM 4636 C C . GLU B 1 262 ? 13.047 29.078 34.656 1 75.06 262 GLU B C 1
ATOM 4638 O O . GLU B 1 262 ? 12.242 30.016 34.625 1 75.06 262 GLU B O 1
ATOM 4643 N N . GLN B 1 263 ? 13.094 28.188 35.312 1 76.25 263 GLN B N 1
ATOM 4644 C CA . GLN B 1 263 ? 12.008 28.094 36.281 1 76.25 263 GLN B CA 1
ATOM 4645 C C . GLN B 1 263 ? 12.492 28.484 37.688 1 76.25 263 GLN B C 1
ATOM 4647 O O . GLN B 1 263 ? 11.688 28.703 38.594 1 76.25 263 GLN B O 1
ATOM 4652 N N . THR B 1 264 ? 13.758 28.641 37.75 1 78.12 264 THR B N 1
ATOM 4653 C CA . THR B 1 264 ? 14.32 28.828 39.062 1 78.12 264 THR B CA 1
ATOM 4654 C C . THR B 1 264 ? 14.844 30.25 39.25 1 78.12 264 THR B C 1
ATOM 4656 O O . THR B 1 264 ? 15.188 30.906 38.281 1 78.12 264 THR B O 1
ATOM 4659 N N . CYS B 1 265 ? 15.086 30.734 40.344 1 83.19 265 CYS B N 1
ATOM 4660 C CA . CYS B 1 265 ? 15.602 32.062 40.688 1 83.19 265 CYS B CA 1
ATOM 4661 C C . CYS B 1 265 ? 17.078 32.188 40.281 1 83.19 265 CYS B C 1
ATOM 4663 O O . CYS B 1 265 ? 17.859 31.281 40.562 1 83.19 265 CYS B O 1
ATOM 4665 N N . PRO B 1 266 ? 17.594 33.312 39.75 1 82.62 266 PRO B N 1
ATOM 4666 C CA . PRO B 1 266 ? 18.984 33.5 39.344 1 82.62 266 PRO B CA 1
ATOM 4667 C C . PRO B 1 266 ? 19.953 33.625 40.5 1 82.62 266 PRO B C 1
ATOM 4669 O O . PRO B 1 266 ? 21.156 33.406 40.344 1 82.62 266 PRO B O 1
ATOM 4672 N N . MET B 1 267 ? 19.391 33.875 41.594 1 88 267 MET B N 1
ATOM 4673 C CA . MET B 1 267 ? 20.281 34.094 42.75 1 88 267 MET B CA 1
ATOM 4674 C C . MET B 1 267 ? 20.359 32.844 43.625 1 88 267 MET B C 1
ATOM 4676 O O . MET B 1 267 ? 21.453 32.469 44.031 1 88 267 MET B O 1
ATOM 4680 N N . CYS B 1 268 ? 19.156 32.188 43.812 1 82.81 268 CYS B N 1
ATOM 4681 C CA . CYS B 1 268 ? 19.141 31.125 44.781 1 82.81 268 CYS B CA 1
ATOM 4682 C C . CYS B 1 268 ? 18.781 29.797 44.125 1 82.81 268 CYS B C 1
ATOM 4684 O O . CYS B 1 268 ? 18.844 28.734 44.75 1 82.81 268 CYS B O 1
ATOM 4686 N N . ARG B 1 269 ? 18.078 29.703 43.031 1 83.5 269 ARG B N 1
ATOM 4687 C CA . ARG B 1 269 ? 17.734 28.547 42.219 1 83.5 269 ARG B CA 1
ATOM 4688 C C . ARG B 1 269 ? 16.453 27.875 42.719 1 83.5 269 ARG B C 1
ATOM 4690 O O . ARG B 1 269 ? 16.141 26.75 42.344 1 83.5 269 ARG B O 1
ATOM 4697 N N . ALA B 1 270 ? 15.703 28.516 43.406 1 75.56 270 ALA B N 1
ATOM 4698 C CA . ALA B 1 270 ? 14.414 27.984 43.844 1 75.56 270 ALA B CA 1
ATOM 4699 C C . ALA B 1 270 ? 13.43 27.938 42.688 1 75.56 270 ALA B C 1
ATOM 4701 O O . ALA B 1 270 ? 13.43 28.828 41.812 1 75.56 270 ALA B O 1
ATOM 4702 N N . ARG B 1 271 ? 12.469 26.922 42.594 1 69.88 271 ARG B N 1
ATOM 4703 C CA . ARG B 1 271 ? 11.453 26.766 41.562 1 69.88 271 ARG B CA 1
ATOM 4704 C C . ARG B 1 271 ? 10.32 27.781 41.75 1 69.88 271 ARG B C 1
ATOM 4706 O O . ARG B 1 271 ? 9.555 27.672 42.719 1 69.88 271 ARG B O 1
ATOM 4713 N N . VAL B 1 272 ? 10.312 28.75 41 1 69.19 272 VAL B N 1
ATOM 4714 C CA . VAL B 1 272 ? 9.375 29.859 41.156 1 69.19 272 VAL B CA 1
ATOM 4715 C C . VAL B 1 272 ? 8.336 29.828 40.062 1 69.19 272 VAL B C 1
ATOM 4717 O O . VAL B 1 272 ? 7.141 30.016 40.312 1 69.19 272 VAL B O 1
ATOM 4720 N N . ALA B 1 273 ? 8.688 29.531 38.844 1 67.12 273 ALA B N 1
ATOM 4721 C CA . ALA B 1 273 ? 7.82 29.672 37.688 1 67.12 273 ALA B CA 1
ATOM 4722 C C . ALA B 1 273 ? 7.336 28.312 37.188 1 67.12 273 ALA B C 1
ATOM 4724 O O . ALA B 1 273 ? 7.973 27.281 37.438 1 67.12 273 ALA B O 1
ATOM 4725 N N . GLY B 1 274 ? 6.008 28.172 36.75 1 60.56 274 GLY B N 1
ATOM 4726 C CA . GLY B 1 274 ? 5.465 26.984 36.125 1 60.56 274 GLY B CA 1
ATOM 4727 C C . GLY B 1 274 ? 6.207 26.562 34.875 1 60.56 274 GLY B C 1
ATOM 4728 O O . GLY B 1 274 ? 7.211 27.172 34.5 1 60.56 274 GLY B O 1
ATOM 4729 N N . ASP B 1 275 ? 5.566 25.406 34.344 1 62.56 275 ASP B N 1
ATOM 4730 C CA . ASP B 1 275 ? 6.176 24.812 33.156 1 62.56 275 ASP B CA 1
ATOM 4731 C C . ASP B 1 275 ? 6.258 25.828 32.031 1 62.56 275 ASP B C 1
ATOM 4733 O O . ASP B 1 275 ? 5.234 26.344 31.562 1 62.56 275 ASP B O 1
ATOM 4737 N N . PRO B 1 276 ? 7.371 26.188 31.828 1 70.31 276 PRO B N 1
ATOM 4738 C CA . PRO B 1 276 ? 7.586 27.219 30.812 1 70.31 276 PRO B CA 1
ATOM 4739 C C . PRO B 1 276 ? 7.379 26.719 29.391 1 70.31 276 PRO B C 1
ATOM 4741 O O . PRO B 1 276 ? 7.691 27.422 28.422 1 70.31 276 PRO B O 1
ATOM 4744 N N . MET B 1 277 ? 6.438 25.641 29.344 1 77.94 277 MET B N 1
ATOM 4745 C CA . MET B 1 277 ? 6.363 25.031 28.016 1 77.94 277 MET B CA 1
ATOM 4746 C C . MET B 1 277 ? 5.73 25.984 27.016 1 77.94 277 MET B C 1
ATOM 4748 O O . MET B 1 277 ? 4.707 26.609 27.297 1 77.94 277 MET B O 1
ATOM 4752 N N . TRP B 1 278 ? 6.227 26.141 25.859 1 83.94 278 TRP B N 1
ATOM 4753 C CA . TRP B 1 278 ? 5.801 26.859 24.672 1 83.94 278 TRP B CA 1
ATOM 4754 C C . TRP B 1 278 ? 5.898 28.375 24.891 1 83.94 278 TRP B C 1
ATOM 4756 O O . TRP B 1 278 ? 5.5 29.156 24.016 1 83.94 278 TRP B O 1
ATOM 4766 N N . ARG B 1 279 ? 6.398 28.797 26.109 1 86.06 279 ARG B N 1
ATOM 4767 C CA . ARG B 1 279 ? 6.52 30.234 26.375 1 86.06 279 ARG B CA 1
ATOM 4768 C C . ARG B 1 279 ? 7.703 30.828 25.609 1 86.06 279 ARG B C 1
ATOM 4770 O O . ARG B 1 279 ? 7.82 32.031 25.5 1 86.06 279 ARG B O 1
ATOM 4777 N N . ASP B 1 280 ? 8.453 29.828 25.172 1 86.25 280 ASP B N 1
ATOM 4778 C CA . ASP B 1 280 ? 9.633 30.234 24.406 1 86.25 280 ASP B CA 1
ATOM 4779 C C . ASP B 1 280 ? 9.297 30.453 22.938 1 86.25 280 ASP B C 1
ATOM 4781 O O . ASP B 1 280 ? 10.188 30.703 22.125 1 86.25 280 ASP B O 1
ATOM 4785 N N . GLY B 1 281 ? 8.07 30.234 22.531 1 91.69 281 GLY B N 1
ATOM 4786 C CA . GLY B 1 281 ? 7.637 30.516 21.172 1 91.69 281 GLY B CA 1
ATOM 4787 C C . GLY B 1 281 ? 7.723 29.297 20.266 1 91.69 281 GLY B C 1
ATOM 4788 O O . GLY B 1 281 ? 7.336 29.359 19.094 1 91.69 281 GLY B O 1
ATOM 4789 N N . THR B 1 282 ? 8.086 28.078 20.812 1 92.25 282 THR B N 1
ATOM 4790 C CA . THR B 1 282 ? 8.242 26.875 20 1 92.25 282 THR B CA 1
ATOM 4791 C C . THR B 1 282 ? 6.883 26.266 19.672 1 92.25 282 THR B C 1
ATOM 4793 O O . THR B 1 282 ? 5.902 26.5 20.375 1 92.25 282 THR B O 1
ATOM 4796 N N . THR B 1 283 ? 6.883 25.547 18.562 1 94.25 283 THR B N 1
ATOM 4797 C CA . THR B 1 283 ? 5.688 24.844 18.109 1 94.25 283 THR B CA 1
ATOM 4798 C C . THR B 1 283 ? 5.926 23.344 18.062 1 94.25 283 THR B C 1
ATOM 4800 O O . THR B 1 283 ? 7.027 22.891 17.734 1 94.25 283 THR B O 1
ATOM 4803 N N . ALA B 1 284 ? 4.875 22.484 18.422 1 91.62 284 ALA B N 1
ATOM 4804 C CA . ALA B 1 284 ? 4.988 21.016 18.438 1 91.62 284 ALA B CA 1
ATOM 4805 C C . ALA B 1 284 ? 5.379 20.5 17.047 1 91.62 284 ALA B C 1
ATOM 4807 O O . ALA B 1 284 ? 4.777 20.875 16.047 1 91.62 284 ALA B O 1
ATOM 4808 N N . ALA B 1 285 ? 6.25 19.453 17.016 1 90 285 ALA B N 1
ATOM 4809 C CA . ALA B 1 285 ? 6.809 18.969 15.766 1 90 285 ALA B CA 1
ATOM 4810 C C . ALA B 1 285 ? 5.965 17.828 15.195 1 90 285 ALA B C 1
ATOM 4812 O O . ALA B 1 285 ? 6.012 17.547 13.992 1 90 285 ALA B O 1
ATOM 4813 N N . TYR B 1 286 ? 5.207 17.156 16.031 1 89.19 286 TYR B N 1
ATOM 4814 C CA . TYR B 1 286 ? 4.461 16 15.547 1 89.19 286 TYR B CA 1
ATOM 4815 C C . TYR B 1 286 ? 3.258 16.438 14.719 1 89.19 286 TYR B C 1
ATOM 4817 O O . TYR B 1 286 ? 2.619 17.438 15.023 1 89.19 286 TYR B O 1
ATOM 4825 N N . VAL B 1 287 ? 3.025 15.609 13.672 1 91.56 287 VAL B N 1
ATOM 4826 C CA . VAL B 1 287 ? 1.892 15.867 12.789 1 91.56 287 VAL B CA 1
ATOM 4827 C C . VAL B 1 287 ? 0.662 15.117 13.289 1 91.56 287 VAL B C 1
ATOM 4829 O O . VAL B 1 287 ? 0.731 13.922 13.578 1 91.56 287 VAL B O 1
ATOM 4832 N N . GLN B 1 288 ? -0.432 15.742 13.422 1 93.44 288 GLN B N 1
ATOM 4833 C CA . GLN B 1 288 ? -1.681 15.125 13.859 1 93.44 288 GLN B CA 1
ATOM 4834 C C . GLN B 1 288 ? -2.479 14.602 12.672 1 93.44 288 GLN B C 1
ATOM 4836 O O . GLN B 1 288 ? -3.189 15.359 12.008 1 93.44 288 GLN B O 1
ATOM 4841 N N . VAL B 1 289 ? -2.436 13.312 12.547 1 92.31 289 VAL B N 1
ATOM 4842 C CA . VAL B 1 289 ? -3.043 12.695 11.375 1 92.31 289 VAL B CA 1
ATOM 4843 C C . VAL B 1 289 ? -4.523 12.422 11.641 1 92.31 289 VAL B C 1
ATOM 4845 O O . VAL B 1 289 ? -5.336 12.422 10.719 1 92.31 289 VAL B O 1
ATOM 4848 N N . PHE B 1 290 ? -4.852 12.109 12.883 1 90.94 290 PHE B N 1
ATOM 4849 C CA . PHE B 1 290 ? -6.23 11.773 13.211 1 90.94 290 PHE B CA 1
ATOM 4850 C C . PHE B 1 290 ? -6.879 12.875 14.039 1 90.94 290 PHE B C 1
ATOM 4852 O O . PHE B 1 290 ? -6.246 13.438 14.93 1 90.94 290 PHE B O 1
#

Secondary structure (DSSP, 8-state):
-HHHHHHHHHHHHHHHHHHHHHHHHHHTHHHHHHHHHHHHHHHHHHHHHHHHHHHGGG--HHHHHHHHHHHHHHHHHHHHHTGGGTGGGGGGT---S-SS--HHHHHHHHHHHHHHHHHHHHHHHHHHHHS-TTTS-HHHHHHHHHHHHHHHHHHHHHHHHHHHHHHHH---TT-HHHHHHHHHHHHHHHHHHHHHHHHHHHHHHHHHHS---SEEPPPHHHHHHH-SB-TTT-SB-SSEEEETTT--EEEHHHHHHHHTT-SB-TTT--B-S---TTTT-----S----/-HHHHHHHHHHHHHHHHHHHHHHHHHHTHHHHHHHHHHHHHHHHHHHHHHHHHHHGGG--HHHHHHHHHHHHHHHHHHHHHTGGGTGGGGGGT---S-SS--HHHHHHHHHHHHHHHHHHHHHHHHHHHHS-TTTS-HHHHHHHHHHHHHHHHHHHHHHHHHHHHHHHH---TT-HHHHHHHHHHHHHHHHHHHHHHHHHHHHHHHHHHS---SEEPPPHHHHHHH-SB-TTT-SB-SSEEEETTT--EEEHHHHHHHHTT-SB-TTT--B-S---TTTTS----S----

Organism: Nematostella vectensis (NCBI:txid45351)

pLDDT: mean 87.81, std 8.74, range [53.66, 98.62]

Nearest PDB structures (foldseek):
  4hks-assembly1_A  TM=3.520E-01  e=2.942E+00  Drosophila melanogaster
  4hks-assembly1_A  TM=3.034E-01  e=2.897E+00  Drosophila melanogaster

Foldseek 3Di:
DVVVVVVVVVVVCVVVVVVVVVVVCVVCVVLVVVLVVLLVLQVVLLVQLLVQLLCAPPHDLVSLVVLLVVLVVVLVVVCV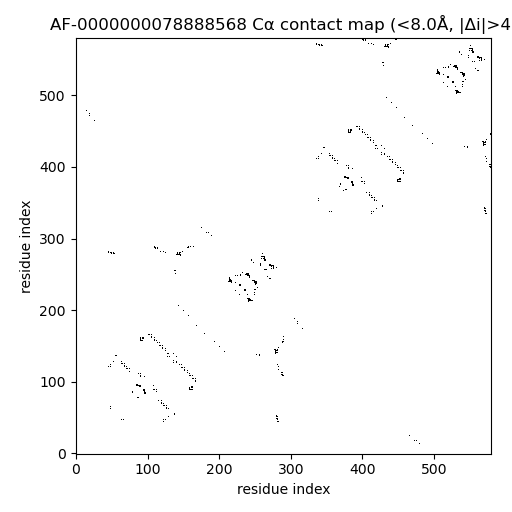VVVQQVLVLLLVLHHTPDPDQDPVNLLSSLQVSQSNLSSNLSSVLSVLSNDDCVVPPSLLSLLVQLLSQLVSVLSSLVSSLSSVLRNLCDDDPPCRVVSVVVSVVVVVVSVVVNVVSVVVSVVSVVVSPPDPLLFAQDDPVVCVVLDLAFPQPRDGADRWGQGPPPRDIHRPSRVSSVVLPAQADPVPGHRRHPDNPSSSVGHDSDRDSD/DVVVVVVVVVVVCVVVVVVVVVVVCVVCVVLVVVLVVLLVLQVVLQVQLLVQLLCAVNHDLVSLVVLLVVLVVVLVVVCVVVVQQVLVLLLVLHHTPDPDQDPVNLLSSLQVSLSNLSSNLSSVLSVLSNDDCVVPPSLLSLLVQQLSQLVSVLSSLPSSLSSVLVNLCDDDPPCRVVSVVVSVVVVVVSVVVNVVSVVVSVVSVVVSPPPCLLFAQDDPVVCVVLDLAAPQPRHGADRWGQGPPPRDIHRSSRVSSVVLPAQADPVPGHRRHPDNPSSSVGHDSDRDSD

InterPro domains:
  IPR001841 Zinc finger, RING-type [PF13639] (228-269)
  IPR001841 Zinc finger, RING-type [PS50089] (230-269)
  IPR001841 Zinc finger, RING-type [SM00184] (230-268)
  IPR013083 Zinc finger, RING/FYVE/PHD-type [G3DSA:3.30.40.10] (207-286)
  IPR017907 Zinc finger, RING-type, conserved site [PS00518] (246-255)
  IPR044235 E3 ubiquitin-protein ligase 1/2 [PTHR15860] (3-290)